Protein 4Q96 (pdb70)

Nearest PDB structures (foldseek):
  4q96-assembly2_A  TM=9.854E-01  e=9.827E-16  Homo sapiens
  4q94-assembly3_A  TM=9.226E-01  e=9.827E-16  Homo sapiens
  4q94-assembly3_B  TM=9.433E-01  e=5.842E-15  Homo sapiens
  4fu3-assembly1_A  TM=8.676E-01  e=1.150E-15  Homo sapiens
  4fu3-assembly1_B  TM=8.159E-01  e=6.156E-15  Homo sapiens

Solvent-accessible surface area: 25701 Å² total; per-residue (Å²): 130,36,48,77,82,32,1,68,81,67,2,76,117,9,54,56,23,13,77,23,0,72,69,11,0,123,53,3,16,142,22,94,120,67,5,27,58,1,4,50,0,3,31,104,27,0,134,142,12,102,62,133,59,5,45,12,2,0,21,0,0,0,1,0,0,3,46,2,50,201,80,16,72,76,2,15,129,60,2,74,88,28,0,47,87,0,0,30,16,9,2,136,67,26,73,66,19,7,36,102,3,0,74,73,0,0,68,42,0,86,122,150,85,5,16,50,47,143,21,0,95,75,0,74,103,11,17,145,62,79,45,86,87,37,0,70,62,70,2,73,118,11,58,55,28,27,110,22,2,52,71,8,0,124,58,1,13,137,31,64,191,70,4,27,62,0,3,68,4,1,36,98,18,0,89,122,13,90,25,81,52,8,5,6,2,1,26,0,0,23,15,0,0,48,73,2,92,134,106,17,64,53,1,16,155,63,1,82,89,22,0,56,55,0,0,23,10,0,1,126,41,0,80,114,3,22,43,25,40,5,75,95,1,1,58,22,0,81,144,46,76,2,12,50,55,147,19,0,89,82,0,61,88,7,20,141,99,115,64,27,4,60,62,80,10,3,40,10,5,21,50,16,8,122,65,120,71,52,78,84,30,1,75,105,64,2,73,113,8,53,56,23,13,73,23,0,73,65,10,1,126,62,3,16,132,28,92,110,62,4,28,58,1,5,50,0,2,29,112,28,0,135,154,13,60,72,131,65,6,48,13,3,0,31,0,0,0,3,0,0,2,54,2,54,206,87,17,70,73,2,16,143,64,2,69,89,26,0,50,88,0,0,43,18,8,1,118,55,26,71,111,20,6,39,62,3,0,70,61,0,3,81,47,0,85,139,157,87,8,16,38,34,156,25,2,84,92,0,73,110,14,20,99,55,125,41,46,88,88,19,0,74,100,65,1,74,108,12,61,53,29,27,109,22,1,51,71,11,1,123,44,2,12,138,21,88,178,56,4,28,61,1,4,69,3,3,34,101,22,0,98,121,12,85,23,86,57,7,6,6,2,0,24,0,0,24,15,0,0,42,58,1,80,190,86,21,107,51,2,24,60,65,2,83,84,22,0,41,54,0,0,25,9,0,2,120,36,0,80,102,4,23,47,39,39,5,70,96,0,0,51,21,0,101,116,44,82,2,13,52,59,83,20,3,88,90,0,59,101,26,20,172,114,66,26,2,60,65,77,10,3,45,14,2,22,49,20,7,121,70,124

InterPro domains:
  IPR006569 CID domain [PF04818] (8-125)
  IPR006569 CID domain [PS51391] (1-133)
  IPR006569 CID domain [SM00582] (8-130)
  IPR008942 ENTH/VHS [G3DSA:1.25.40.90] (1-135)
  IPR008942 ENTH/VHS [SSF48464] (3-128)
  IPR032337 RPRD1A/B, C-terminal domain [PF16566] (178-324)
  IPR047882 RPRD1B, CID domain [cd17012] (3-131)

B-factor: mean 24.98, std 8.09, range [8.79, 69.87]

Foldseek 3Di:
DDDLVVLLVLLVVADQDPCSLLVSLVVCLVVVVPLQSNLVSLLVVLLVDDLVCNVVSVVSLVNNCVVNVVVHCSNVVNCVVCVVVSVVSNVVVCVVCVCVVVVVVLVVCPVVVVDDPVVSVVSVVVDDD/DDLVVLLVLLLVQDLDPVSLLVSLVVCLVVVVCLQVSLVSLLVCLLVDDLVSNVSSVVSLVNNCVVNVVPDCVNVVNNVVCVVVSVVSNVVSVVCPPCVVVVVVLVVCDVVVVDDPVVSVVSVVVVVD/DDDDDPDDDDDDPPPDPDD/DDLVVLLVLLVVADQDPVSLLVSLVVCLVVVVCLQSNLVSLQVVLLVDDLVCNVVSVVSLVNNCVVSVVVHCSNVVNNVVCVVVSCVSNVVSCVVCVCVVVVVVLVVCDVVVVDHPVVSVVSVDVVDD/DDDLVVLLVLLVVQDLDVVSLLVSLVVCLVVVVCLQSNLVSLLVVLLVDDLVCNVSSVVSLVNNCVVNVVVDCSNVVNNVVCVVVSVVSNVVSCVVPPCVVVVVVLVVCVVVVVDDPVVSVVSVVVVD/DDDDDPDDDDDDPPPDPDD

Structure (mmCIF, N/CA/C/O backbone):
data_4Q96
#
_entry.id   4Q96
#
_cell.length_a   55.653
_cell.length_b   134.707
_cell.length_c   55.706
_cell.angle_alpha   90.000
_cell.angle_beta   106.640
_cell.angle_gamma   90.000
#
_symmetry.space_group_name_H-M   'P 1 21 1'
#
loop_
_entity.id
_entity.type
_entity.pdbx_description
1 polymer 'Regulation of nuclear pre-mRNA domain-containing protein 1B'
2 polymer RPB1-CTD
3 non-polymer 'UNKNOWN ATOM OR ION'
4 non-polymer 'SULFATE ION'
5 water water
#
loop_
_atom_site.group_PDB
_atom_site.id
_atom_site.type_symbol
_atom_site.label_atom_id
_atom_site.label_alt_id
_atom_site.label_comp_id
_atom_site.label_asym_id
_atom_site.label_entity_id
_atom_site.label_seq_id
_atom_site.pdbx_PDB_ins_code
_atom_site.Cartn_x
_atom_site.Cartn_y
_atom_site.Cartn_z
_atom_site.occupancy
_atom_site.B_iso_or_equiv
_atom_site.auth_seq_id
_atom_site.auth_comp_id
_atom_site.auth_asym_id
_atom_site.auth_atom_id
_atom_site.pdbx_PDB_model_num
ATOM 1 N N . SER A 1 3 ? -1.711 20.439 23.970 1.00 45.28 3 SER A N 1
ATOM 2 C CA . SER A 1 3 ? -1.939 20.980 25.306 1.00 50.56 3 SER A CA 1
ATOM 3 C C . SER A 1 3 ? -0.828 20.577 26.277 1.00 44.33 3 SER A C 1
ATOM 4 O O . SER A 1 3 ? -0.383 19.424 26.273 1.00 41.41 3 SER A O 1
ATOM 6 N N . PHE A 1 4 ? -0.380 21.517 27.110 1.00 36.90 4 PHE A N 1
ATOM 7 C CA . PHE A 1 4 ? 0.638 21.186 28.101 1.00 39.89 4 PHE A CA 1
ATOM 8 C C . PHE A 1 4 ? 0.048 20.523 29.328 1.00 39.98 4 PHE A C 1
ATOM 9 O O . PHE A 1 4 ? -1.026 20.901 29.787 1.00 40.56 4 PHE A O 1
ATOM 17 N N . SER A 1 5 ? 0.774 19.541 29.853 1.00 36.07 5 SER A N 1
ATOM 18 C CA . SER A 1 5 ? 0.466 18.917 31.135 1.00 36.69 5 SER A CA 1
ATOM 19 C C . SER A 1 5 ? 1.742 18.266 31.685 1.00 37.34 5 SER A C 1
ATOM 20 O O . SER A 1 5 ? 2.575 17.797 30.909 1.00 34.14 5 SER A O 1
ATOM 23 N N . GLU A 1 6 ? 1.914 18.246 33.006 1.00 30.61 6 GLU A N 1
ATOM 24 C CA . GLU A 1 6 ? 3.118 17.640 33.585 1.00 35.82 6 GLU A CA 1
ATOM 25 C C . GLU A 1 6 ? 3.147 16.135 33.330 1.00 35.21 6 GLU A C 1
ATOM 26 O O . GLU A 1 6 ? 4.217 15.526 33.274 1.00 28.43 6 GLU A O 1
ATOM 32 N N . SER A 1 7 ? 1.974 15.539 33.141 1.00 28.15 7 SER A N 1
ATOM 33 C CA . SER A 1 7 ? 1.899 14.115 32.820 1.00 32.77 7 SER A CA 1
ATOM 34 C C . SER A 1 7 ? 2.397 13.817 31.403 1.00 25.48 7 SER A C 1
ATOM 35 O O . SER A 1 7 ? 3.039 12.793 31.170 1.00 28.51 7 SER A O 1
ATOM 38 N N . ALA A 1 8 ? 2.089 14.707 30.461 1.00 30.90 8 ALA A N 1
ATOM 39 C CA . ALA A 1 8 ? 2.549 14.565 29.079 1.00 33.86 8 ALA A CA 1
ATOM 40 C C . ALA A 1 8 ? 4.059 14.774 28.982 1.00 31.88 8 ALA A C 1
ATOM 41 O O . ALA A 1 8 ? 4.741 14.093 28.217 1.00 28.15 8 ALA A O 1
ATOM 43 N N . LEU A 1 9 ? 4.572 15.723 29.761 1.00 30.40 9 LEU A N 1
ATOM 44 C CA . LEU A 1 9 ? 6.005 15.983 29.805 1.00 29.84 9 LEU A CA 1
ATOM 45 C C . LEU A 1 9 ? 6.748 14.776 30.372 1.00 30.78 9 LEU A C 1
ATOM 46 O O . LEU A 1 9 ? 7.748 14.333 29.805 1.00 31.42 9 LEU A O 1
ATOM 51 N N . GLU A 1 10 ? 6.253 14.247 31.489 1.00 27.15 10 GLU A N 1
ATOM 52 C CA . GLU A 1 10 ? 6.834 13.057 32.102 1.00 25.44 10 GLU A CA 1
ATOM 53 C C . GLU A 1 10 ? 6.934 11.898 31.117 1.00 28.24 10 GLU A C 1
ATOM 54 O O . GLU A 1 10 ? 7.942 11.196 31.075 1.00 23.62 10 GLU A O 1
ATOM 60 N N . LYS A 1 11 ? 5.885 11.702 30.325 1.00 27.76 11 LYS A N 1
ATOM 61 C CA . LYS A 1 11 ? 5.906 10.645 29.325 1.00 28.08 11 LYS A CA 1
ATOM 62 C C . LYS A 1 11 ? 6.939 10.971 28.243 1.00 25.83 11 LYS A C 1
ATOM 63 O O . LYS A 1 11 ? 7.705 10.106 27.839 1.00 26.85 11 LYS A O 1
ATOM 67 N N . LYS A 1 12 ? 6.974 12.230 27.811 1.00 22.84 12 LYS A N 1
ATOM 68 C CA . LYS A 1 12 ? 7.904 12.669 26.771 1.00 27.32 12 LYS A CA 1
ATOM 69 C C . LYS A 1 12 ? 9.347 12.535 27.235 1.00 28.75 12 LYS A C 1
ATOM 70 O O . LYS A 1 12 ? 10.244 12.266 26.436 1.00 26.95 12 LYS A O 1
ATOM 76 N N . LEU A 1 13 ? 9.570 12.712 28.532 1.00 22.59 13 LEU A N 1
ATOM 77 C CA . LEU A 1 13 ? 10.914 12.579 29.074 1.00 25.51 13 LEU A CA 1
ATOM 78 C C . LEU A 1 13 ? 11.338 11.117 29.177 1.00 27.92 13 LEU A C 1
ATOM 79 O O . LEU A 1 13 ? 12.525 10.816 29.152 1.00 23.71 13 LEU A O 1
ATOM 84 N N . SER A 1 14 ? 10.368 10.215 29.319 1.00 28.75 14 SER A N 1
ATOM 85 C CA . SER A 1 14 ? 10.670 8.790 29.363 1.00 26.61 14 SER A CA 1
ATOM 86 C C . SER A 1 14 ? 11.019 8.314 27.967 1.00 26.67 14 SER A C 1
ATOM 87 O O . S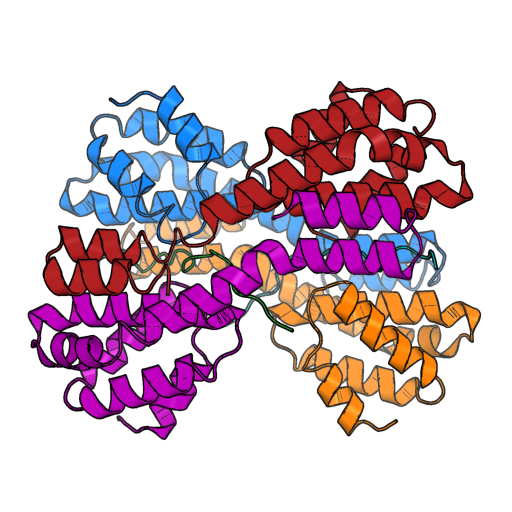ER A 1 14 ? 11.823 7.404 27.798 1.00 31.54 14 SER A O 1
ATOM 90 N N . GLU A 1 15 ? 10.403 8.937 26.968 1.00 24.49 15 GLU A N 1
ATOM 91 C CA . GLU A 1 15 ? 10.609 8.554 25.575 1.00 27.69 15 GLU A CA 1
ATOM 92 C C . GLU A 1 15 ? 11.857 9.199 24.969 1.00 27.02 15 GLU A C 1
ATOM 93 O O . GLU A 1 15 ? 12.390 8.697 23.988 1.00 27.32 15 GLU A O 1
ATOM 99 N N . LEU A 1 16 ? 12.312 10.297 25.571 1.00 23.59 16 LEU A N 1
ATOM 100 C CA . LEU A 1 16 ? 13.511 11.017 25.126 1.00 26.99 16 LEU A CA 1
ATOM 101 C C . LEU A 1 16 ? 14.722 10.109 24.876 1.00 25.25 16 LEU A C 1
ATOM 102 O O . LEU A 1 16 ? 15.110 9.333 25.747 1.00 21.83 16 LEU A O 1
ATOM 107 N N . SER A 1 17 ? 15.310 10.203 23.681 1.00 22.44 17 SER A N 1
ATOM 108 C CA . SER A 1 17 ? 16.563 9.505 23.376 1.00 18.35 17 SER A CA 1
ATOM 109 C C . SER A 1 17 ? 17.688 10.518 23.127 1.00 26.98 17 SER A C 1
ATOM 110 O O . SER A 1 17 ? 17.444 11.718 23.159 1.00 24.95 17 SER A O 1
ATOM 113 N N . ASN A 1 18 ? 18.910 10.054 22.858 1.00 22.91 18 ASN A N 1
ATOM 114 C CA . ASN A 1 18 ? 19.994 11.013 22.641 1.00 23.68 18 ASN A CA 1
ATOM 115 C C . ASN A 1 18 ? 20.234 11.367 21.176 1.00 19.05 18 ASN A C 1
ATOM 116 O O . ASN A 1 18 ? 21.269 11.924 20.839 1.00 17.48 18 ASN A O 1
ATOM 121 N N . SER A 1 19 ? 19.267 11.096 20.309 1.00 19.21 19 SER A N 1
ATOM 122 C CA . SER A 1 19 ? 19.429 11.492 18.914 1.00 20.33 19 SER A CA 1
ATOM 123 C C . SER A 1 19 ? 19.225 13.002 18.811 1.00 22.69 19 SER A C 1
ATOM 124 O O . SER A 1 19 ? 18.612 13.614 19.688 1.00 20.81 19 SER A O 1
ATOM 127 N N . GLN A 1 20 ? 19.763 13.613 17.759 1.00 22.64 20 GLN A N 1
ATOM 128 C CA . GLN A 1 20 ? 19.553 15.039 17.554 1.00 18.44 20 GLN A CA 1
ATOM 129 C C . GLN A 1 20 ? 18.073 15.317 17.384 1.00 18.84 20 GLN A C 1
ATOM 130 O O . GLN A 1 20 ? 17.567 16.326 17.874 1.00 18.61 20 GLN A O 1
ATOM 136 N N . HIS A 1 21 ? 17.374 14.404 16.716 1.00 16.86 21 HIS A N 1
ATOM 137 C CA . HIS A 1 21 ? 15.931 14.543 16.498 1.00 21.33 21 HIS A CA 1
ATOM 138 C C . HIS A 1 21 ? 15.118 14.563 17.786 1.00 19.41 21 HIS A C 1
ATOM 139 O O . HIS A 1 21 ? 14.239 15.416 17.968 1.00 20.33 21 HIS A O 1
ATOM 146 N N . SER A 1 22 ? 15.381 13.597 18.654 1.00 15.37 22 SER A N 1
ATOM 147 C CA . SER A 1 22 ? 14.610 13.468 19.889 1.00 21.07 22 SER A CA 1
ATOM 148 C C . SER A 1 22 ? 14.779 14.706 20.764 1.00 21.36 22 SER A C 1
ATOM 149 O O . SER A 1 22 ? 13.793 15.299 21.214 1.00 20.76 22 SER A O 1
ATOM 152 N N . VAL A 1 23 ? 16.022 15.115 20.991 1.00 14.60 23 VAL A N 1
ATOM 153 C CA . VAL A 1 23 ? 16.262 16.233 21.885 1.00 16.94 23 VAL A CA 1
ATOM 154 C C . VAL A 1 23 ? 15.688 17.538 21.338 1.00 23.40 23 VAL A C 1
ATOM 155 O O . VAL A 1 23 ? 15.016 18.278 22.060 1.00 16.67 23 VAL A O 1
ATOM 159 N N . GLN A 1 24 ? 15.929 17.831 20.058 1.00 16.59 24 GLN A N 1
ATOM 160 C CA A GLN A 1 24 ? 15.535 19.095 19.428 0.50 19.18 24 GLN A CA 1
ATOM 161 C CA B GLN A 1 24 ? 15.520 19.154 19.623 0.50 19.06 24 GLN A CA 1
ATOM 162 C C . GLN A 1 24 ? 14.019 19.182 19.341 1.00 18.46 24 GLN A C 1
ATOM 163 O O . GLN A 1 24 ? 13.422 20.246 19.420 1.00 21.29 24 GLN A O 1
ATOM 174 N N . THR A 1 25 ? 13.404 18.027 19.123 1.00 18.47 25 THR A N 1
ATOM 175 C CA . THR A 1 25 ? 11.945 17.964 19.009 1.00 18.52 25 THR A CA 1
ATOM 176 C C . THR A 1 25 ? 11.279 18.306 20.343 1.00 21.31 25 THR A C 1
ATOM 177 O O . THR A 1 25 ? 10.406 19.170 20.412 1.00 20.80 25 THR A O 1
ATOM 181 N N . LEU A 1 26 ? 11.694 17.607 21.394 1.00 21.46 26 LEU A N 1
ATOM 182 C CA . LEU A 1 26 ? 11.170 17.863 22.725 1.00 15.89 26 LEU A CA 1
ATOM 183 C C . LEU A 1 26 ? 11.483 19.289 23.172 1.00 23.18 26 LEU A C 1
ATOM 184 O O . LEU A 1 26 ? 10.669 19.940 23.835 1.00 23.29 26 LEU A O 1
ATOM 189 N N . SER A 1 27 ? 12.661 19.784 22.803 1.00 24.75 27 SER A N 1
ATOM 190 C CA . SER A 1 27 ? 13.041 21.140 23.178 1.00 21.13 27 SER A CA 1
ATOM 191 C C . SER A 1 27 ? 12.097 22.172 22.564 1.00 23.23 27 SER A C 1
ATOM 192 O O . SER A 1 27 ? 11.661 23.092 23.252 1.00 20.28 27 SER A O 1
ATOM 195 N N . LEU A 1 28 ? 11.759 22.007 21.284 1.00 21.53 28 LEU A N 1
ATOM 196 C CA . LEU A 1 28 ? 10.809 22.915 20.618 1.00 23.27 28 LEU A CA 1
ATOM 197 C C . LEU A 1 28 ? 9.428 22.903 21.300 1.00 23.83 28 LEU A C 1
ATOM 198 O O . LEU A 1 28 ? 8.794 23.942 21.438 1.00 22.60 28 LEU A O 1
ATOM 203 N N . TRP A 1 29 ? 8.976 21.728 21.720 1.00 22.05 29 TRP A N 1
ATOM 204 C CA . TRP A 1 29 ? 7.711 21.593 22.427 1.00 30.25 29 TRP A CA 1
ATOM 205 C C . TRP A 1 29 ? 7.734 22.404 23.726 1.00 27.17 29 TRP A C 1
ATOM 206 O O . TRP A 1 29 ? 6.775 23.110 24.049 1.00 24.59 29 TRP A O 1
ATOM 217 N N . LEU A 1 30 ? 8.846 22.320 24.451 1.00 23.16 30 LEU A N 1
ATOM 218 C CA . LEU A 1 30 ? 8.984 23.013 25.731 1.00 24.19 30 LEU A CA 1
ATOM 219 C C . LEU A 1 30 ? 9.036 24.530 25.550 1.00 26.24 30 LEU A C 1
ATOM 220 O O . LEU A 1 30 ? 8.535 25.289 26.391 1.00 26.01 30 LEU A O 1
ATOM 225 N N . ILE A 1 31 ? 9.634 24.965 24.448 1.00 22.64 31 ILE A N 1
ATOM 226 C CA . ILE A 1 31 ? 9.709 26.379 24.136 1.00 22.11 31 ILE A CA 1
ATOM 227 C C . ILE A 1 31 ? 8.347 26.882 23.692 1.00 20.83 31 ILE A C 1
ATOM 228 O O . ILE A 1 31 ? 7.993 28.032 23.929 1.00 27.40 31 ILE A O 1
ATOM 233 N N . HIS A 1 32 ? 7.567 26.010 23.070 1.00 23.31 32 HIS A N 1
ATOM 234 C CA . HIS A 1 32 ? 6.176 26.367 22.782 1.00 24.17 32 HIS A CA 1
ATOM 235 C C . HIS A 1 32 ? 5.432 26.568 24.099 1.00 24.52 32 HIS A C 1
ATOM 236 O O . HIS A 1 32 ? 4.647 27.497 24.235 1.00 27.78 32 HIS A O 1
ATOM 243 N N . HIS A 1 33 ? 5.709 25.705 25.069 1.00 25.22 33 HIS A N 1
ATOM 244 C CA . HIS A 1 33 ? 5.087 25.795 26.388 1.00 26.17 33 HIS A CA 1
ATOM 245 C C . HIS A 1 33 ? 5.909 26.573 27.416 1.00 27.05 33 HIS A C 1
ATOM 246 O O . HIS A 1 33 ? 5.858 26.277 28.623 1.00 26.86 33 HIS A O 1
ATOM 253 N N . ARG A 1 34 ? 6.649 27.578 26.949 1.00 21.08 34 ARG A N 1
ATOM 254 C CA . ARG A 1 34 ? 7.549 28.319 27.826 1.00 23.96 34 ARG A CA 1
ATOM 255 C C . ARG A 1 34 ? 6.793 29.084 28.930 1.00 27.63 34 ARG A C 1
ATOM 256 O O . ARG A 1 34 ? 7.392 29.478 29.922 1.00 21.32 34 ARG A O 1
ATOM 264 N N . LYS A 1 35 ? 5.489 29.287 28.744 1.00 21.92 35 LYS A N 1
ATOM 265 C CA . LYS A 1 35 ? 4.633 29.856 29.788 1.00 27.91 35 LYS A CA 1
ATOM 266 C C . LYS A 1 35 ? 4.662 29.007 31.057 1.00 26.81 35 LYS A C 1
ATOM 267 O O . LYS A 1 35 ? 4.472 29.513 32.168 1.00 23.98 35 LYS A O 1
ATOM 270 N N . HIS A 1 36 ? 4.906 27.712 30.887 1.00 26.57 36 HIS A N 1
ATOM 271 C CA . HIS A 1 36 ? 4.980 26.777 32.009 1.00 26.55 36 HIS A CA 1
ATOM 272 C C . HIS A 1 36 ? 6.420 26.424 32.404 1.00 26.07 36 HIS A C 1
ATOM 273 O O . HIS A 1 36 ? 6.670 25.325 32.902 1.00 21.56 36 HIS A O 1
ATOM 280 N N . ALA A 1 37 ? 7.354 27.351 32.184 1.00 23.65 37 ALA A N 1
ATOM 281 C CA . ALA A 1 37 ? 8.784 27.100 32.412 1.00 22.42 37 ALA A CA 1
ATOM 282 C C . ALA A 1 37 ? 9.107 26.611 33.832 1.00 25.09 37 ALA A C 1
ATOM 283 O O . ALA A 1 37 ? 9.886 25.683 34.019 1.00 22.12 37 ALA A O 1
ATOM 285 N N . GLY A 1 38 ? 8.525 27.256 34.833 1.00 23.12 38 GLY A N 1
ATOM 286 C CA . GLY A 1 38 ? 8.708 26.827 36.210 1.00 26.70 38 GLY A CA 1
ATOM 287 C C . GLY A 1 38 ? 8.420 25.352 36.458 1.00 20.71 38 GLY A C 1
ATOM 288 O O . GLY A 1 38 ? 9.324 24.601 36.849 1.00 25.24 38 GLY A O 1
ATOM 289 N N . PRO A 1 39 ? 7.164 24.927 36.245 1.00 23.10 39 PRO A N 1
ATOM 290 C CA . PRO A 1 39 ? 6.797 23.515 36.379 1.00 24.68 39 PRO A CA 1
ATOM 291 C C . PRO A 1 39 ? 7.659 22.612 35.505 1.00 20.43 39 PRO A C 1
ATOM 292 O O . PRO A 1 39 ? 8.013 21.508 35.912 1.00 21.61 39 PRO A O 1
ATOM 296 N N . ILE A 1 40 ? 7.987 23.082 34.306 1.00 23.72 40 ILE A N 1
ATOM 297 C CA . ILE A 1 40 ? 8.787 22.287 33.388 1.00 15.81 40 ILE A CA 1
ATOM 298 C C . ILE A 1 40 ? 10.120 21.937 34.027 1.00 14.81 40 ILE A C 1
ATOM 299 O O . ILE A 1 40 ? 10.503 20.762 34.080 1.00 18.81 40 ILE A O 1
ATOM 304 N N . VAL A 1 41 ? 10.803 22.947 34.555 1.00 15.17 41 VAL A N 1
ATOM 305 C CA . VAL A 1 41 ? 12.111 22.733 35.137 1.00 15.88 41 VAL A CA 1
ATOM 306 C C . VAL A 1 41 ? 11.982 21.850 36.383 1.00 16.39 41 VAL A C 1
ATOM 307 O O . VAL A 1 41 ? 12.842 21.008 36.655 1.00 15.59 41 VAL A O 1
ATOM 311 N N . SER A 1 42 ? 10.888 22.003 37.112 1.00 20.69 42 SER A N 1
ATOM 312 C CA A SER A 1 42 ? 10.681 21.167 38.292 0.60 18.94 42 SER A CA 1
ATOM 313 C CA B SER A 1 42 ? 10.658 21.176 38.288 0.40 18.97 42 SER A CA 1
ATOM 314 C C . SER A 1 42 ? 10.529 19.711 37.882 1.00 17.41 42 SER A C 1
ATOM 315 O O . SER A 1 42 ? 11.198 18.841 38.431 1.00 23.76 42 SER A O 1
ATOM 320 N N . VAL A 1 43 ? 9.661 19.446 36.911 1.00 19.42 43 VAL A N 1
ATOM 321 C CA . VAL A 1 43 ? 9.461 18.074 36.442 1.00 23.37 43 VAL A CA 1
ATOM 322 C C . VAL A 1 43 ? 10.771 17.506 35.902 1.00 19.56 43 VAL A C 1
ATOM 323 O O . VAL A 1 43 ? 11.143 16.374 36.202 1.00 16.86 43 VAL A O 1
ATOM 327 N N . TRP A 1 44 ? 11.484 18.321 35.131 1.00 20.25 44 TRP A N 1
ATOM 328 C CA . TRP A 1 44 ? 12.750 17.912 34.517 1.00 21.51 44 TRP A CA 1
ATOM 329 C C . TRP A 1 44 ? 13.797 17.452 35.545 1.00 16.58 44 TRP A C 1
ATOM 330 O O . TRP A 1 44 ? 14.464 16.435 35.341 1.00 20.49 44 TRP A O 1
ATOM 341 N N . HIS A 1 45 ? 13.918 18.179 36.655 1.00 16.39 45 HIS A N 1
ATOM 342 C CA . HIS A 1 45 ? 14.893 17.866 37.700 1.00 16.43 45 HIS A CA 1
ATOM 343 C C . HIS A 1 45 ? 14.541 16.542 38.401 1.00 18.57 45 HIS A C 1
ATOM 344 O O . HIS A 1 45 ? 15.405 15.717 38.691 1.00 17.37 45 HIS A O 1
ATOM 351 N N . ARG A 1 46 ? 13.254 16.369 38.653 1.00 14.54 46 ARG A N 1
ATOM 352 C CA . ARG A 1 46 ? 12.688 15.147 39.240 1.00 19.14 46 ARG A CA 1
ATOM 353 C C . ARG A 1 46 ? 12.995 13.912 38.377 1.00 23.15 46 ARG A C 1
ATOM 354 O O . ARG A 1 46 ? 13.500 12.900 38.863 1.00 24.81 46 ARG A O 1
ATOM 362 N N . GLU A 1 47 ? 12.718 14.016 37.082 1.00 17.82 47 GLU A N 1
ATOM 363 C CA . GLU A 1 47 ? 12.909 12.885 36.192 1.00 19.03 47 GLU A CA 1
ATOM 364 C C . GLU A 1 47 ? 14.387 12.645 35.909 1.00 19.49 47 GLU A C 1
ATOM 365 O O . GLU A 1 47 ? 14.794 11.502 35.712 1.00 20.52 47 GLU A O 1
ATOM 371 N N . LEU A 1 48 ? 15.194 13.709 35.912 1.00 18.23 48 LEU A N 1
ATOM 372 C CA . LEU A 1 48 ? 16.655 13.565 35.758 1.00 17.92 48 LEU A CA 1
ATOM 373 C C . LEU A 1 48 ? 17.232 12.663 36.848 1.00 22.13 48 LEU A C 1
ATOM 374 O O . LEU A 1 48 ? 17.959 11.704 36.570 1.00 18.44 48 LEU A O 1
ATOM 379 N N . ARG A 1 49 ? 16.885 12.955 38.098 1.00 22.19 49 ARG A N 1
ATOM 380 C CA . ARG A 1 49 ? 17.346 12.142 39.204 1.00 17.80 49 ARG A CA 1
ATOM 381 C C . ARG A 1 49 ? 16.853 10.688 39.135 1.00 18.71 49 ARG A C 1
ATOM 382 O O . ARG A 1 49 ? 17.573 9.771 39.539 1.00 20.94 49 ARG A O 1
ATOM 390 N N . LYS A 1 50 ? 15.639 10.480 38.624 1.00 17.92 50 LYS A N 1
ATOM 391 C CA . LYS A 1 50 ? 15.068 9.138 38.492 1.00 21.84 50 LYS A CA 1
ATOM 392 C C . LYS A 1 50 ? 15.532 8.359 37.251 1.00 27.03 50 LYS A C 1
ATOM 393 O O . LYS A 1 50 ? 15.300 7.155 37.141 1.00 21.30 50 LYS A O 1
ATOM 399 N N . ALA A 1 51 ? 16.178 9.035 36.309 1.00 24.99 51 ALA A N 1
ATOM 400 C CA . ALA A 1 51 ? 16.618 8.361 35.098 1.00 22.32 51 ALA A CA 1
ATOM 401 C C . ALA A 1 51 ? 17.828 7.484 35.341 1.00 23.28 51 ALA A C 1
ATOM 402 O O . ALA A 1 51 ? 18.678 7.794 36.179 1.00 26.42 51 ALA A O 1
ATOM 404 N N . LYS A 1 52 ? 17.921 6.394 34.581 1.00 31.19 52 LYS A N 1
ATOM 405 C CA . LYS A 1 52 ? 19.126 5.574 34.570 1.00 27.31 52 LYS A CA 1
ATOM 406 C C . LYS A 1 52 ? 20.338 6.446 34.244 1.00 32.11 52 LYS A C 1
ATOM 407 O O . LYS A 1 52 ? 20.224 7.434 33.511 1.00 29.64 52 LYS A O 1
ATOM 411 N N . SER A 1 53 ? 21.491 6.069 34.790 1.00 28.59 53 SER A N 1
ATOM 412 C CA . SER A 1 53 ? 22.674 6.916 34.780 1.00 31.69 53 SER A CA 1
ATOM 413 C C . SER A 1 53 ? 23.168 7.236 33.381 1.00 30.74 53 SER A C 1
ATOM 414 O O . SER A 1 53 ? 23.708 8.309 33.154 1.00 33.37 53 SER A O 1
ATOM 416 N N . ASN A 1 54 ? 22.986 6.313 32.442 1.00 29.92 54 ASN A N 1
ATOM 417 C CA . ASN A 1 54 ? 23.449 6.552 31.074 1.00 32.27 54 ASN A CA 1
ATOM 418 C C . ASN A 1 54 ? 22.478 7.435 30.284 1.00 29.81 54 ASN A C 1
ATOM 419 O O . ASN A 1 54 ? 22.718 7.739 29.120 1.00 25.95 54 ASN A O 1
ATOM 424 N N . ARG A 1 55 ? 21.385 7.851 30.918 1.00 22.70 55 ARG A N 1
ATOM 425 C CA . ARG A 1 55 ? 20.456 8.781 30.274 1.00 22.19 55 ARG A CA 1
ATOM 426 C C . ARG A 1 55 ? 20.602 10.219 30.794 1.00 23.31 55 ARG A C 1
ATOM 427 O O . ARG A 1 55 ? 20.056 11.157 30.217 1.00 23.19 55 ARG A O 1
ATOM 435 N N . LYS A 1 56 ? 21.347 10.392 31.877 1.00 22.21 56 LYS A N 1
ATOM 436 C CA . LYS A 1 56 ? 21.377 11.673 32.570 1.00 19.46 56 LYS A CA 1
ATOM 437 C C . LYS A 1 56 ? 22.019 12.780 31.725 1.00 22.34 56 LYS A C 1
ATOM 438 O O . LYS A 1 56 ? 21.560 13.924 31.756 1.00 17.61 56 LYS A O 1
ATOM 444 N N . LEU A 1 57 ? 23.073 12.439 30.981 1.00 21.25 57 LEU A N 1
ATOM 445 C CA . LEU A 1 57 ? 23.705 13.398 30.078 1.00 16.46 57 LEU A CA 1
ATOM 446 C C . LEU A 1 57 ? 22.678 13.946 29.083 1.00 20.03 57 LEU A C 1
ATOM 447 O O . LEU A 1 57 ? 22.674 15.141 28.778 1.00 19.47 57 LEU A O 1
ATOM 452 N N . THR A 1 58 ? 21.810 13.067 28.586 1.00 15.64 58 THR A N 1
ATOM 453 C CA . THR A 1 58 ? 20.777 13.453 27.627 1.00 22.10 58 THR A CA 1
ATOM 454 C C . THR A 1 58 ? 19.772 14.456 28.225 1.00 16.20 58 THR A C 1
ATOM 455 O O . THR A 1 58 ? 19.348 15.387 27.550 1.00 11.98 58 THR A O 1
ATOM 459 N N . PHE A 1 59 ? 19.402 14.294 29.498 1.00 17.45 59 PHE A N 1
ATOM 460 C CA . PHE A 1 59 ? 18.641 15.348 30.175 1.00 16.66 59 PHE A CA 1
ATOM 461 C C . PHE A 1 59 ? 19.370 16.702 30.210 1.00 12.33 59 PHE A C 1
ATOM 462 O O . PHE A 1 59 ? 18.751 17.760 30.043 1.00 14.97 59 PHE A O 1
ATOM 470 N N . LEU A 1 60 ? 20.676 16.676 30.457 1.00 15.35 60 LEU A N 1
ATOM 471 C CA . LEU A 1 60 ? 21.449 17.900 30.472 1.00 12.08 60 LEU A CA 1
ATOM 472 C C . LEU A 1 60 ? 21.528 18.508 29.070 1.00 15.20 60 LEU A C 1
ATOM 473 O O . LEU A 1 60 ? 21.587 19.734 28.936 1.00 16.48 60 LEU A O 1
ATOM 478 N N . TYR A 1 61 ? 21.513 17.665 28.034 1.00 12.66 61 TYR A N 1
ATOM 479 C CA . TYR A 1 61 ? 21.533 18.164 26.650 1.00 15.64 61 TYR A CA 1
ATOM 480 C C . TYR A 1 61 ? 20.191 18.813 26.278 1.00 15.12 61 TYR A C 1
ATOM 481 O O . TYR A 1 61 ? 20.141 19.801 25.549 1.00 13.80 61 TYR A O 1
ATOM 490 N N . LEU A 1 62 ? 19.107 18.248 26.789 1.00 14.07 62 LEU A N 1
ATOM 491 C CA . LEU A 1 62 ? 17.785 18.837 26.620 1.00 16.44 62 LEU A CA 1
ATOM 492 C C . LEU A 1 62 ? 17.752 20.219 27.238 1.00 16.51 62 LEU A C 1
ATOM 493 O O . LEU A 1 62 ? 17.264 21.167 26.614 1.00 15.39 62 LEU A O 1
ATOM 498 N N . ALA A 1 63 ? 18.248 20.308 28.474 1.00 16.79 63 ALA A N 1
ATOM 499 C CA . ALA A 1 63 ? 18.423 21.583 29.167 1.00 14.24 63 ALA A CA 1
ATOM 500 C C . ALA A 1 63 ? 19.233 22.542 28.291 1.00 17.20 63 ALA A C 1
ATOM 501 O O . ALA A 1 63 ? 18.823 23.678 28.059 1.00 13.24 63 ALA A O 1
ATOM 503 N N . ASN A 1 64 ? 20.379 22.072 27.806 1.00 14.79 64 ASN A N 1
ATOM 504 C CA . ASN A 1 64 ? 21.174 22.865 26.881 1.00 12.99 64 ASN A CA 1
ATOM 505 C C . ASN A 1 64 ? 20.321 23.428 25.753 1.00 12.87 64 ASN A C 1
ATOM 506 O O . ASN A 1 64 ? 20.293 24.635 25.519 1.00 16.28 64 ASN A O 1
ATOM 511 N N . ASP A 1 65 ? 19.596 22.558 25.066 1.00 14.34 65 ASP A N 1
ATOM 512 C CA . ASP A 1 65 ? 18.894 22.985 23.876 1.00 17.39 65 ASP A CA 1
ATOM 513 C C . ASP A 1 65 ? 17.736 23.918 24.224 1.00 19.41 65 ASP A C 1
ATOM 514 O O . ASP A 1 65 ? 17.468 24.890 23.513 1.00 13.50 65 ASP A O 1
ATOM 519 N N . VAL A 1 66 ? 17.052 23.653 25.329 1.00 17.51 66 VAL A N 1
ATOM 520 C CA . VAL A 1 66 ? 15.992 24.576 25.717 1.00 18.53 66 VAL A CA 1
ATOM 521 C C . VAL A 1 66 ? 16.568 25.951 26.054 1.00 14.49 66 VAL A C 1
ATOM 522 O O . VAL A 1 66 ? 16.076 26.971 25.575 1.00 19.17 66 VAL A O 1
ATOM 526 N N . ILE A 1 67 ? 17.616 25.981 26.869 1.00 14.97 67 ILE A N 1
ATOM 527 C CA . ILE A 1 67 ? 18.165 27.248 27.343 1.00 13.02 67 ILE A CA 1
ATOM 528 C C . ILE A 1 67 ? 18.694 28.081 26.169 1.00 17.21 67 ILE A C 1
ATOM 529 O O . ILE A 1 67 ? 18.356 29.254 26.041 1.00 13.20 67 ILE A O 1
ATOM 534 N N . GLN A 1 68 ? 19.506 27.474 25.304 1.00 11.37 68 GLN A N 1
ATOM 535 C CA . GLN A 1 68 ? 20.053 28.211 24.157 1.00 19.21 68 GLN A CA 1
ATOM 536 C C . GLN A 1 68 ? 18.996 28.755 23.188 1.00 17.90 68 GLN A C 1
ATOM 537 O O . GLN A 1 68 ? 19.065 29.912 22.768 1.00 13.49 68 GLN A O 1
ATOM 543 N N . ASN A 1 69 ? 18.017 27.932 22.829 1.00 19.72 69 ASN A N 1
ATOM 544 C CA . ASN A 1 69 ? 16.992 28.370 21.895 1.00 15.16 69 ASN A CA 1
ATOM 545 C C . ASN A 1 69 ? 15.959 29.323 22.513 1.00 19.30 69 ASN A C 1
ATOM 546 O O . ASN A 1 69 ? 15.295 30.068 21.799 1.00 21.48 69 ASN A O 1
ATOM 551 N N . SER A 1 70 ? 15.800 29.292 23.832 1.00 16.92 70 SER A N 1
ATOM 552 C CA . SER A 1 70 ? 14.785 30.121 24.466 1.00 17.37 70 SER A CA 1
ATOM 553 C C . SER A 1 70 ? 15.194 31.591 24.567 1.00 22.70 70 SER A C 1
ATOM 554 O O . SER A 1 70 ? 14.336 32.461 24.756 1.00 24.25 70 SER A O 1
ATOM 557 N N . LYS A 1 71 ? 16.494 31.871 24.475 1.00 17.79 71 LYS A N 1
ATOM 558 C CA . LYS A 1 71 ? 16.989 33.232 24.698 1.00 25.76 71 LYS A CA 1
ATOM 559 C C . LYS A 1 71 ? 16.340 34.244 23.758 1.00 21.67 71 LYS A C 1
ATOM 560 O O . LYS A 1 71 ? 15.977 35.351 24.189 1.00 20.46 71 LYS A O 1
ATOM 566 N N . ARG A 1 72 ? 16.153 33.857 22.493 1.00 26.40 72 ARG A N 1
ATOM 567 C CA . ARG A 1 72 ? 15.518 34.744 21.510 1.00 24.18 72 ARG A CA 1
ATOM 568 C C . ARG A 1 72 ? 14.048 34.988 21.859 1.00 29.11 72 ARG A C 1
ATOM 569 O O . ARG A 1 72 ? 13.418 35.893 21.307 1.00 27.40 72 ARG A O 1
ATOM 577 N N . LYS A 1 73 ? 13.516 34.216 22.805 1.00 22.99 73 LYS A N 1
ATOM 578 C CA . LYS A 1 73 ? 12.171 34.461 23.323 1.00 26.15 73 LYS A CA 1
ATOM 579 C C . LYS A 1 73 ? 12.183 35.331 24.577 1.00 32.08 73 LYS A C 1
ATOM 580 O O . LYS A 1 73 ? 11.370 36.251 24.713 1.00 37.27 73 LYS A O 1
ATOM 586 N N . GLY A 1 74 ? 13.085 35.025 25.506 1.00 28.55 74 GLY A N 1
ATOM 587 C CA . GLY A 1 74 ? 13.118 35.706 26.796 1.00 29.56 74 GLY A CA 1
ATOM 588 C C . GLY A 1 74 ? 13.967 34.931 27.782 1.00 15.91 74 GLY A C 1
ATOM 589 O O . GLY A 1 74 ? 14.307 33.791 27.517 1.00 20.30 74 GLY A O 1
ATOM 590 N N . PRO A 1 75 ? 14.278 35.530 28.938 1.00 22.11 75 PRO A N 1
ATOM 591 C CA . PRO A 1 75 ? 15.234 34.970 29.897 1.00 22.62 75 PRO A CA 1
ATOM 592 C C . PRO A 1 75 ? 14.625 33.967 30.876 1.00 25.16 75 PRO A C 1
ATOM 593 O O . PRO A 1 75 ? 15.322 33.501 31.771 1.00 23.30 75 PRO A O 1
ATOM 597 N N . GLU A 1 76 ? 13.348 33.639 30.714 1.00 23.68 76 GLU A N 1
ATOM 598 C CA . GLU A 1 76 ? 12.665 32.830 31.713 1.00 26.03 76 GLU A CA 1
ATOM 599 C C . GLU A 1 76 ? 13.263 31.430 31.903 1.00 23.33 76 GLU A C 1
ATOM 600 O O . GLU A 1 76 ? 13.471 31.014 33.037 1.00 22.39 76 GLU A O 1
ATOM 606 N N . PHE A 1 77 ? 13.551 30.706 30.819 1.00 18.27 77 PHE A N 1
ATOM 607 C CA . PHE A 1 77 ? 14.109 29.357 30.968 1.00 17.51 77 PHE A CA 1
ATOM 608 C C . PHE A 1 77 ? 15.523 29.421 31.515 1.00 20.82 77 PHE A C 1
ATOM 609 O O . PHE A 1 77 ? 15.933 28.580 32.315 1.00 20.24 77 PHE A O 1
ATOM 617 N N . THR A 1 78 ? 16.277 30.417 31.068 1.00 17.98 78 THR A N 1
ATOM 618 C CA . THR A 1 78 ? 17.605 30.638 31.606 1.00 15.63 78 THR A CA 1
ATOM 619 C C . THR A 1 78 ? 17.526 30.788 33.117 1.00 17.73 78 THR A C 1
ATOM 620 O O . THR A 1 78 ? 18.275 30.146 33.854 1.00 16.52 78 THR A O 1
ATOM 624 N N . ARG A 1 79 ? 16.596 31.630 33.555 1.00 17.20 79 ARG A N 1
ATOM 625 C CA . ARG A 1 79 ? 16.406 31.900 34.974 1.00 22.94 79 ARG A CA 1
ATOM 626 C C . ARG A 1 79 ? 15.893 30.683 35.721 1.00 14.69 79 ARG A C 1
ATOM 627 O O . ARG A 1 79 ? 16.378 30.375 36.816 1.00 17.42 79 ARG A O 1
ATOM 635 N N . GLU A 1 80 ? 14.911 29.994 35.146 1.00 19.63 80 GLU A N 1
ATOM 636 C CA . GLU A 1 80 ? 14.340 28.827 35.821 1.00 19.76 80 GLU A CA 1
ATOM 637 C C . GLU A 1 80 ? 15.359 27.709 35.970 1.00 22.84 80 GLU A C 1
ATOM 638 O O . GLU A 1 80 ? 15.422 27.055 37.019 1.00 22.74 80 GLU A O 1
ATOM 644 N N . PHE A 1 81 ? 16.168 27.484 34.933 1.00 21.53 81 PHE A N 1
ATOM 645 C CA . PHE A 1 81 ? 17.199 26.453 35.017 1.00 15.22 81 PHE A CA 1
ATOM 646 C C . PHE A 1 81 ? 18.331 26.860 35.928 1.00 15.17 81 PHE A C 1
ATOM 647 O O . PHE A 1 81 ? 18.907 26.015 36.585 1.00 16.92 81 PHE A O 1
ATOM 655 N N . GLU A 1 82 ? 18.654 28.155 35.971 1.00 16.46 82 GLU A N 1
ATOM 656 C CA . GLU A 1 82 ? 19.761 28.623 36.803 1.00 17.93 82 GLU A CA 1
ATOM 657 C C . GLU A 1 82 ? 19.546 28.261 38.279 1.00 20.53 82 GLU A C 1
ATOM 658 O O . GLU A 1 82 ? 20.507 28.123 39.041 1.00 15.27 82 GLU A O 1
ATOM 664 N N . SER A 1 83 ? 18.285 28.079 38.670 1.00 18.17 83 SER A N 1
ATOM 665 C CA . SER A 1 83 ? 17.981 27.842 40.075 1.00 14.57 83 SER A CA 1
ATOM 666 C C . SER A 1 83 ? 18.238 26.396 40.473 1.00 20.34 83 SER A C 1
ATOM 667 O O . SER A 1 83 ? 18.308 26.085 41.663 1.00 25.35 83 SER A O 1
ATOM 670 N N . VAL A 1 84 ? 18.417 25.508 39.493 1.00 20.30 84 VAL A N 1
ATOM 671 C CA . VAL A 1 84 ? 18.579 24.084 39.800 1.00 19.53 84 VAL A CA 1
ATOM 672 C C . VAL A 1 84 ? 19.823 23.444 39.162 1.00 20.02 84 VAL A C 1
ATOM 673 O O . VAL A 1 84 ? 20.150 22.306 39.470 1.00 17.95 84 VAL A O 1
ATOM 677 N N . LEU A 1 85 ? 20.519 24.165 38.280 1.00 16.95 85 LEU A N 1
ATOM 678 C CA . LEU A 1 85 ? 21.607 23.545 37.510 1.00 16.13 85 LEU A CA 1
ATOM 679 C C . LEU A 1 85 ? 22.807 23.160 38.375 1.00 21.32 85 LEU A C 1
ATOM 680 O O . LEU A 1 85 ? 23.508 22.190 38.065 1.00 17.25 85 LEU A O 1
ATOM 685 N N . VAL A 1 86 ? 23.042 23.877 39.473 1.00 20.56 86 VAL A N 1
ATOM 686 C CA . VAL A 1 86 ? 24.145 23.488 40.348 1.00 18.11 86 VAL A CA 1
ATOM 687 C C . VAL A 1 86 ? 23.876 22.102 40.937 1.00 19.75 86 VAL A C 1
ATOM 688 O O . VAL A 1 86 ? 24.744 21.225 40.854 1.00 18.32 86 VAL A O 1
ATOM 692 N N . ASP A 1 87 ? 22.678 21.897 41.498 1.00 22.45 87 ASP A N 1
ATOM 693 C CA . ASP A 1 87 ? 22.316 20.587 42.040 1.00 23.11 87 ASP A CA 1
ATOM 694 C C . ASP A 1 87 ? 22.276 19.528 40.946 1.00 20.03 87 ASP A C 1
ATOM 695 O O . ASP A 1 87 ? 22.694 18.396 41.168 1.00 21.40 87 ASP A O 1
ATOM 700 N N . ALA A 1 88 ? 21.753 19.890 39.776 1.00 23.68 88 ALA A N 1
ATOM 701 C CA . ALA A 1 88 ? 21.677 18.943 38.660 1.00 17.74 88 ALA A CA 1
ATOM 702 C C . ALA A 1 88 ? 23.054 18.425 38.279 1.00 21.85 88 ALA A C 1
ATOM 703 O O . ALA A 1 88 ? 23.253 17.220 38.175 1.00 15.69 88 ALA A O 1
ATOM 705 N N . PHE A 1 89 ? 24.001 19.332 38.053 1.00 22.37 89 PHE A N 1
ATOM 706 C CA . PHE A 1 89 ? 25.342 18.912 37.676 1.00 25.73 89 PHE A CA 1
ATOM 707 C C . PHE A 1 89 ? 26.005 18.133 38.806 1.00 21.66 89 PHE A C 1
ATOM 708 O O . PHE A 1 89 ? 26.726 17.163 38.560 1.00 20.97 89 PHE A O 1
ATOM 716 N N . SER A 1 90 ? 25.763 18.550 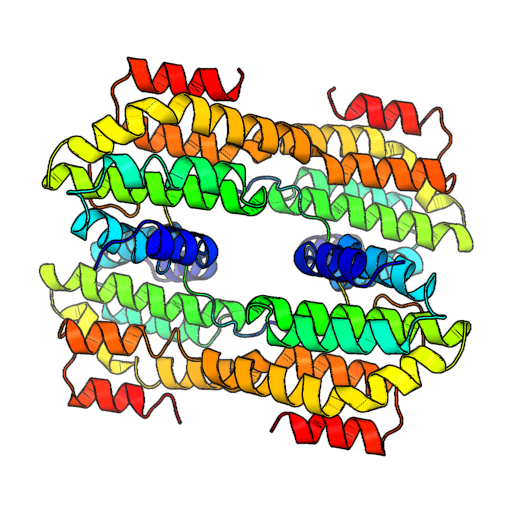40.047 1.00 21.00 90 SER A N 1
ATOM 717 C CA . SER A 1 90 ? 26.379 17.858 41.156 1.00 20.92 90 SER A CA 1
ATOM 718 C C . SER A 1 90 ? 25.927 16.411 41.142 1.00 14.29 90 SER A C 1
ATOM 719 O O . SER A 1 90 ? 26.742 15.495 41.292 1.00 18.50 90 SER A O 1
ATOM 722 N N . HIS A 1 91 ? 24.623 16.215 40.949 1.00 16.21 91 HIS A N 1
ATOM 723 C CA . HIS A 1 91 ? 24.018 14.890 40.923 1.00 18.12 91 HIS A CA 1
ATOM 724 C C . HIS A 1 91 ? 24.597 14.055 39.791 1.00 18.94 91 HIS A C 1
ATOM 725 O O . HIS A 1 91 ? 24.999 12.913 39.986 1.00 16.72 91 HIS A O 1
ATOM 732 N N . VAL A 1 92 ? 24.658 14.643 38.605 1.00 17.57 92 VAL A N 1
ATOM 733 C CA . VAL A 1 92 ? 25.102 13.885 37.438 1.00 16.33 92 VAL A CA 1
ATOM 734 C C . VAL A 1 92 ? 26.588 13.502 37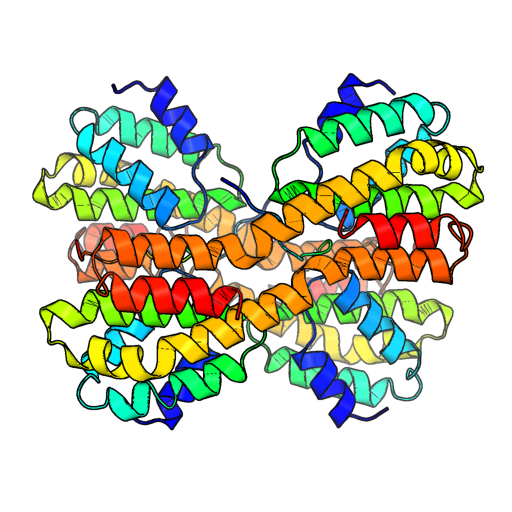.547 1.00 14.09 92 VAL A C 1
ATOM 735 O O . VAL A 1 92 ? 26.966 12.360 37.291 1.00 19.20 92 VAL A O 1
ATOM 739 N N . ALA A 1 93 ? 27.413 14.444 37.972 1.00 20.31 93 ALA A N 1
ATOM 740 C CA . ALA A 1 93 ? 28.824 14.176 38.253 1.00 17.69 93 ALA A CA 1
ATOM 741 C C . ALA A 1 93 ? 29.035 13.094 39.322 1.00 23.19 93 ALA A C 1
ATOM 742 O O . ALA A 1 93 ? 29.899 12.214 39.188 1.00 18.58 93 ALA A O 1
ATOM 744 N N . ARG A 1 94 ? 28.259 13.173 40.398 1.00 18.63 94 ARG A N 1
ATOM 745 C CA . ARG A 1 94 ? 28.385 12.207 41.486 1.00 21.16 94 ARG A CA 1
ATOM 746 C C . ARG A 1 94 ? 28.112 10.792 40.985 1.00 23.93 94 ARG A C 1
ATOM 747 O O . ARG A 1 94 ? 28.886 9.871 41.246 1.00 28.82 94 ARG A O 1
ATOM 753 N N . GLU A 1 95 ? 27.004 10.627 40.270 1.00 20.90 95 GLU A N 1
ATOM 754 C CA . GLU A 1 95 ? 26.641 9.334 39.716 1.00 20.52 95 GLU A CA 1
ATOM 755 C C . GLU A 1 95 ? 27.653 8.902 38.652 1.00 27.96 95 GLU A C 1
ATOM 756 O O . GLU A 1 95 ? 27.975 7.711 38.534 1.00 24.28 95 GLU A O 1
ATOM 762 N N . ALA A 1 96 ? 28.174 9.868 37.901 1.00 18.07 96 ALA A N 1
ATOM 763 C CA . ALA A 1 96 ? 29.214 9.567 36.920 1.00 24.54 96 ALA A CA 1
ATOM 764 C C . ALA A 1 96 ? 30.466 9.013 37.615 1.00 26.92 96 ALA A C 1
ATOM 765 O O . ALA A 1 96 ? 31.050 8.029 37.156 1.00 22.10 96 ALA A O 1
ATOM 767 N N . ASP A 1 97 ? 30.862 9.628 38.730 1.00 23.75 97 ASP A N 1
ATOM 768 C CA . ASP A 1 97 ? 32.049 9.184 39.470 1.00 21.17 97 ASP A CA 1
ATOM 769 C C . ASP A 1 97 ? 31.851 7.836 40.120 1.00 22.60 97 ASP A C 1
ATOM 770 O O . ASP A 1 97 ? 32.792 7.036 40.187 1.00 24.41 97 ASP A O 1
ATOM 775 N N . GLU A 1 98 ? 30.642 7.609 40.634 1.00 25.30 98 GLU A N 1
ATOM 776 C CA . GLU A 1 98 ? 30.294 6.352 41.278 1.00 25.08 98 GLU A CA 1
ATOM 777 C C . GLU A 1 98 ? 30.432 5.184 40.324 1.00 28.14 98 GLU A C 1
ATOM 778 O O . GLU A 1 98 ? 30.930 4.118 40.694 1.00 27.04 98 GLU A O 1
ATOM 780 N N . GLY A 1 99 ? 29.987 5.387 39.091 1.00 21.25 99 GLY A N 1
ATOM 781 C CA . GLY A 1 99 ? 29.937 4.303 38.125 1.00 26.43 99 GLY A CA 1
ATOM 782 C C . GLY A 1 99 ? 31.182 4.138 37.270 1.00 20.39 99 GLY A C 1
ATOM 783 O O . GLY A 1 99 ? 31.335 3.106 36.610 1.00 21.77 99 GLY A O 1
ATOM 784 N N . CYS A 1 100 ? 32.075 5.131 37.310 1.00 22.49 100 CYS A N 1
ATOM 785 C CA . CYS A 1 100 ? 33.182 5.246 36.356 1.00 22.92 100 CYS A CA 1
ATOM 786 C C . CYS A 1 100 ? 33.979 3.961 36.174 1.00 21.06 100 CYS A C 1
ATOM 787 O O . CYS A 1 100 ? 34.194 3.508 35.043 1.00 19.87 100 CYS A O 1
ATOM 790 N N . LYS A 1 101 ? 34.393 3.369 37.293 1.00 22.93 101 LYS A N 1
ATOM 791 C CA . LYS A 1 101 ? 35.351 2.264 37.276 1.00 21.93 101 LYS A CA 1
ATOM 792 C C . LYS A 1 101 ? 34.781 0.901 37.691 1.00 19.87 101 LYS A C 1
ATOM 793 O O . LYS A 1 101 ? 35.524 -0.062 37.936 1.00 18.24 101 LYS A O 1
ATOM 799 N N . LYS A 1 102 ? 33.454 0.799 37.714 1.00 16.65 102 LYS A N 1
ATOM 800 C CA . LYS A 1 102 ? 32.806 -0.482 37.962 1.00 15.98 102 LYS A CA 1
ATOM 801 C C . LYS A 1 102 ? 33.202 -1.595 36.987 1.00 20.66 102 LYS A C 1
ATOM 802 O O . LYS A 1 102 ? 33.301 -2.744 37.402 1.00 22.95 102 LYS A O 1
ATOM 808 N N . PRO A 1 103 ? 33.414 -1.275 35.693 1.00 19.65 103 PRO A N 1
ATOM 809 C CA . PRO A 1 103 ? 33.915 -2.379 34.867 1.00 16.69 103 PRO A CA 1
ATOM 810 C C . PRO A 1 103 ? 35.237 -2.941 35.416 1.00 17.06 103 PRO A C 1
ATOM 811 O O . PRO A 1 103 ? 35.392 -4.158 35.453 1.00 24.22 103 PRO A O 1
ATOM 815 N N . LEU A 1 104 ? 36.154 -2.074 35.846 1.00 17.13 104 LEU A N 1
ATOM 816 C CA . LEU A 1 104 ? 37.456 -2.520 36.358 1.00 18.79 104 LEU A CA 1
ATOM 817 C C . LEU A 1 104 ? 37.316 -3.281 37.675 1.00 19.28 104 LEU A C 1
ATOM 818 O O . LEU A 1 104 ? 37.917 -4.340 37.877 1.00 19.45 104 LEU A O 1
ATOM 823 N N . GLU A 1 105 ? 36.536 -2.718 38.583 1.00 23.45 105 GLU A N 1
ATOM 824 C CA . GLU A 1 105 ? 36.287 -3.369 39.865 1.00 27.38 105 GLU A CA 1
ATOM 825 C C . GLU A 1 105 ? 35.702 -4.762 39.650 1.00 23.38 105 GLU A C 1
ATOM 826 O O . GLU A 1 105 ? 36.073 -5.712 40.348 1.00 22.94 105 GLU A O 1
ATOM 832 N N . ARG A 1 106 ? 34.810 -4.897 38.669 1.00 26.82 106 ARG A N 1
ATOM 833 C CA . ARG A 1 106 ? 34.128 -6.174 38.474 1.00 28.19 106 ARG A CA 1
ATOM 834 C C . ARG A 1 106 ? 35.062 -7.209 37.858 1.00 28.79 106 ARG A C 1
ATOM 835 O O . ARG A 1 106 ? 34.946 -8.389 38.166 1.00 28.16 106 ARG A O 1
ATOM 843 N N . LEU A 1 107 ? 35.988 -6.784 37.003 1.00 23.84 107 LEU A N 1
ATOM 844 C CA . LEU A 1 107 ? 36.965 -7.731 36.465 1.00 25.49 107 LEU A CA 1
ATOM 845 C C . LEU A 1 107 ? 37.806 -8.220 37.638 1.00 25.16 107 LEU A C 1
ATOM 846 O O . LEU A 1 107 ? 38.094 -9.412 37.752 1.00 28.10 107 LEU A O 1
ATOM 851 N N . LEU A 1 108 ? 38.162 -7.300 38.533 1.00 19.72 108 LEU A N 1
ATOM 852 C CA . LEU A 1 108 ? 39.018 -7.649 39.658 1.00 28.83 108 LEU A CA 1
ATOM 853 C C . LEU A 1 108 ? 38.292 -8.580 40.628 1.00 34.52 108 LEU A C 1
ATOM 854 O O . LEU A 1 108 ? 38.880 -9.542 41.134 1.00 28.86 108 LEU A O 1
ATOM 859 N N . ASN A 1 109 ? 37.012 -8.303 40.865 1.00 28.82 109 ASN A N 1
ATOM 860 C CA . ASN A 1 109 ? 36.180 -9.183 41.680 1.00 30.47 109 ASN A CA 1
ATOM 861 C C . ASN A 1 109 ? 36.107 -10.594 41.101 1.00 32.94 109 ASN A C 1
ATOM 862 O O . ASN A 1 109 ? 36.156 -11.565 41.847 1.00 36.49 109 ASN A O 1
ATOM 867 N N . ILE A 1 110 ? 36.002 -10.711 39.777 1.00 28.60 110 ILE A N 1
ATOM 868 C CA . ILE A 1 110 ? 35.933 -12.026 39.138 1.00 29.52 110 ILE A CA 1
ATOM 869 C C . ILE A 1 110 ? 37.234 -12.792 39.351 1.00 35.29 110 ILE A C 1
ATOM 870 O O . ILE A 1 110 ? 37.216 -14.004 39.565 1.00 35.80 110 ILE A O 1
ATOM 875 N N . TRP A 1 111 ? 38.361 -12.085 39.296 1.00 28.88 111 TRP A N 1
ATOM 876 C CA . TRP A 1 111 ? 39.663 -12.740 39.426 1.00 35.34 111 TRP A CA 1
ATOM 877 C C . TRP A 1 111 ? 39.958 -13.136 40.864 1.00 36.73 111 TRP A C 1
ATOM 878 O O . TRP A 1 111 ? 40.604 -14.156 41.116 1.00 36.47 111 TRP A O 1
ATOM 889 N N . GLN A 1 112 ? 39.511 -12.309 41.801 1.00 35.56 112 GLN A N 1
ATOM 890 C CA . GLN A 1 112 ? 39.587 -12.656 43.210 1.00 35.69 112 GLN A CA 1
ATOM 891 C C . GLN A 1 112 ? 38.714 -13.882 43.451 1.00 40.49 112 GLN A C 1
ATOM 892 O O . GLN A 1 112 ? 39.147 -14.841 44.090 1.00 46.15 112 GLN A O 1
ATOM 898 N N . GLU A 1 113 ? 37.495 -13.844 42.909 1.00 32.98 113 GLU A N 1
ATOM 899 C CA . GLU A 1 113 ? 36.546 -14.958 42.982 1.00 42.77 113 GLU A CA 1
ATOM 900 C C . GLU A 1 113 ? 37.176 -16.301 42.655 1.00 45.04 113 GLU A C 1
ATOM 901 O O . GLU A 1 113 ? 37.253 -17.197 43.499 1.00 47.14 113 GLU A O 1
ATOM 907 N N . ARG A 1 114 ? 37.615 -16.420 41.407 1.00 39.07 114 ARG A N 1
ATOM 908 C CA . ARG A 1 114 ? 37.987 -17.698 40.825 1.00 37.33 114 ARG A CA 1
ATOM 909 C C . ARG A 1 114 ? 39.467 -17.994 40.982 1.00 34.99 114 ARG A C 1
ATOM 910 O O . ARG A 1 114 ? 39.995 -18.898 40.330 1.00 36.01 114 ARG A O 1
ATOM 918 N N . SER A 1 115 ? 40.119 -17.232 41.857 1.00 35.15 115 SER A N 1
ATOM 919 C CA . SER A 1 115 ? 41.546 -17.380 42.126 1.00 36.81 115 SER A CA 1
ATOM 920 C C . SER A 1 115 ? 42.355 -17.389 40.840 1.00 36.89 115 SER A C 1
ATOM 921 O O . SER A 1 115 ? 43.201 -18.259 40.634 1.00 35.83 115 SER A O 1
ATOM 924 N N . VAL A 1 116 ? 42.058 -16.425 39.972 1.00 37.20 116 VAL A N 1
ATOM 925 C CA . VAL A 1 116 ? 42.811 -16.191 38.750 1.00 35.38 116 VAL A CA 1
ATOM 926 C C . VAL A 1 116 ? 44.196 -15.667 39.132 1.00 32.99 116 VAL A C 1
ATOM 927 O O . VAL A 1 116 ? 45.201 -15.974 38.494 1.00 36.98 116 VAL A O 1
ATOM 931 N N . TYR A 1 117 ? 44.228 -14.876 40.195 1.00 29.95 117 TYR A N 1
ATOM 932 C CA . TYR A 1 117 ? 45.475 -14.442 40.797 1.00 28.10 117 TYR A CA 1
ATOM 933 C C . TYR A 1 117 ? 45.346 -14.562 42.309 1.00 36.92 117 TYR A C 1
ATOM 934 O O . TYR A 1 117 ? 44.244 -14.739 42.829 1.00 41.16 117 TYR A O 1
ATOM 943 N N . GLY A 1 118 ? 46.469 -14.462 43.012 1.00 42.83 118 GLY A N 1
ATOM 944 C CA . GLY A 1 118 ? 46.453 -14.485 44.462 1.00 35.08 118 GLY A CA 1
ATOM 945 C C . GLY A 1 118 ? 45.983 -13.152 45.000 1.00 40.55 118 GLY A C 1
ATOM 946 O O . GLY A 1 118 ? 46.037 -12.144 44.299 1.00 42.77 118 GLY A O 1
ATOM 947 N N . GLY A 1 119 ? 45.521 -13.146 46.246 1.00 41.77 119 GLY A N 1
ATOM 948 C CA . GLY A 1 119 ? 45.013 -11.940 46.875 1.00 33.26 119 GLY A CA 1
ATOM 949 C C . GLY A 1 119 ? 46.016 -10.803 46.934 1.00 37.40 119 GLY A C 1
ATOM 950 O O . GLY A 1 119 ? 45.634 -9.638 46.859 1.00 37.20 119 GLY A O 1
ATOM 951 N N . GLU A 1 120 ? 47.298 -11.135 47.063 1.00 34.48 120 GLU A N 1
ATOM 952 C CA A GLU A 1 120 ? 48.352 -10.124 47.116 0.50 38.36 120 GLU A CA 1
ATOM 953 C CA B GLU A 1 120 ? 48.344 -10.121 47.124 0.50 38.35 120 GLU A CA 1
ATOM 954 C C . GLU A 1 120 ? 48.388 -9.304 45.830 1.00 39.20 120 GLU A C 1
ATOM 955 O O . GLU A 1 120 ? 48.442 -8.072 45.862 1.00 39.68 120 GLU A O 1
ATOM 966 N N . PHE A 1 121 ? 48.358 -9.993 44.693 1.00 26.89 121 PHE A N 1
ATOM 967 C CA . PHE A 1 121 ? 48.374 -9.307 43.408 1.00 37.23 121 PHE A CA 1
ATOM 968 C C . PHE A 1 121 ? 47.045 -8.589 43.169 1.00 34.79 121 PHE A C 1
ATOM 969 O O . PHE A 1 121 ? 47.041 -7.472 42.660 1.00 29.65 121 PHE A O 1
ATOM 977 N N . ILE A 1 122 ? 45.926 -9.214 43.540 1.00 32.00 122 ILE A N 1
ATOM 978 C CA . ILE A 1 122 ? 44.615 -8.569 43.361 1.00 35.20 122 ILE A CA 1
ATOM 979 C C . ILE A 1 122 ? 44.546 -7.241 44.123 1.00 35.35 122 ILE A C 1
ATOM 980 O O . ILE A 1 122 ? 43.992 -6.257 43.630 1.00 31.24 122 ILE A O 1
ATOM 985 N N . GLN A 1 123 ? 45.129 -7.211 45.317 1.00 37.45 123 GLN A N 1
ATOM 986 C CA . GLN A 1 123 ? 45.208 -5.972 46.079 1.00 34.50 123 GLN A CA 1
ATOM 987 C C . GLN A 1 123 ? 46.081 -4.947 45.357 1.00 33.92 123 GLN A C 1
ATOM 988 O O . GLN A 1 123 ? 45.804 -3.753 45.400 1.00 30.97 123 GLN A O 1
ATOM 994 N N . GLN A 1 124 ? 47.133 -5.415 44.690 1.00 35.49 124 GLN A N 1
ATOM 995 C CA . GLN A 1 124 ? 48.011 -4.524 43.935 1.00 33.43 124 GLN A CA 1
ATOM 996 C C . GLN A 1 124 ? 47.250 -3.856 42.786 1.00 33.58 124 GLN A C 1
ATOM 997 O O . GLN A 1 124 ? 47.422 -2.667 42.511 1.00 25.55 124 GLN A O 1
ATOM 1003 N N . LEU A 1 125 ? 46.407 -4.640 42.120 1.00 32.14 125 LEU A N 1
ATOM 1004 C CA . LEU A 1 125 ? 45.587 -4.130 41.027 1.00 31.37 125 LEU A CA 1
ATOM 1005 C C . LEU A 1 125 ? 44.500 -3.159 41.522 1.00 29.53 125 LEU A C 1
ATOM 1006 O O . LEU A 1 125 ? 44.258 -2.129 40.895 1.00 30.46 125 LEU A O 1
ATOM 1011 N N . LYS A 1 126 ? 43.855 -3.473 42.647 1.00 28.81 126 LYS A N 1
ATOM 1012 C CA . LYS A 1 126 ? 42.873 -2.551 43.225 1.00 33.94 126 LYS A CA 1
ATOM 1013 C C . LYS A 1 126 ? 43.529 -1.222 43.600 1.00 32.05 126 LYS A C 1
ATOM 1014 O O . LYS A 1 126 ? 42.981 -0.156 43.340 1.00 32.60 126 LYS A O 1
ATOM 1020 N N . LEU A 1 127 ? 44.711 -1.292 44.199 1.00 32.21 127 LEU A N 1
ATOM 1021 C CA . LEU A 1 127 ? 45.483 -0.097 44.512 1.00 36.26 127 LEU A CA 1
ATOM 1022 C C . LEU A 1 127 ? 45.789 0.743 43.271 1.00 38.49 127 LEU A C 1
ATOM 1023 O O . LEU A 1 127 ? 45.758 1.971 43.327 1.00 40.06 127 LEU A O 1
ATOM 1028 N N . SER A 1 128 ? 46.065 0.076 42.152 1.00 33.56 128 SER A N 1
ATOM 1029 C CA . SER A 1 128 ? 46.486 0.764 40.937 1.00 34.22 128 SER A CA 1
ATOM 1030 C C . SER A 1 128 ? 45.377 1.628 40.340 1.00 33.42 128 SER A C 1
ATOM 1031 O O . SER A 1 128 ? 45.656 2.572 39.602 1.00 39.02 128 SER A O 1
ATOM 1034 N N . MET A 1 129 ? 44.125 1.324 40.676 1.00 35.15 129 MET A N 1
ATOM 1035 C CA . MET A 1 129 ? 42.991 2.050 40.109 1.00 34.23 129 MET A CA 1
ATOM 1036 C C . MET A 1 129 ? 42.759 3.410 40.779 1.00 42.61 129 MET A C 1
ATOM 1037 O O . MET A 1 129 ? 41.632 3.911 40.808 1.00 42.23 129 MET A O 1
ATOM 1042 N N . GLU A 1 130 ? 43.825 3.995 41.322 1.00 47.21 130 GLU A N 1
ATOM 1043 C CA . GLU A 1 130 ? 43.820 5.391 41.765 1.00 50.12 130 GLU A CA 1
ATOM 1044 C C . GLU A 1 130 ? 45.235 5.976 41.736 1.00 47.66 130 GLU A C 1
ATOM 1045 O O . GLU A 1 130 ? 45.426 7.189 41.854 1.00 44.76 130 GLU A O 1
ATOM 1051 N N . ASP A 1 131 ? 46.222 5.102 41.555 1.00 49.62 131 ASP A N 1
ATOM 1052 C CA . ASP A 1 131 ? 47.618 5.518 41.459 1.00 51.96 131 ASP A CA 1
ATOM 1053 N N . PHE B 1 4 ? 51.101 -17.605 13.087 1.00 34.23 4 PHE B N 1
ATOM 1054 C CA . PHE B 1 4 ? 51.369 -16.451 13.936 1.00 23.47 4 PHE B CA 1
ATOM 1055 C C . PHE B 1 4 ? 52.302 -15.434 13.308 1.00 33.81 4 PHE B C 1
ATOM 1056 O O . PHE B 1 4 ? 53.187 -15.784 12.526 1.00 36.21 4 PHE B O 1
ATOM 1064 N N . SER B 1 5 ? 52.083 -14.174 13.669 1.00 29.33 5 SER B N 1
ATOM 1065 C CA . SER B 1 5 ? 53.038 -13.096 13.462 1.00 25.03 5 SER B CA 1
ATOM 1066 C C . SER B 1 5 ? 52.558 -11.874 14.245 1.00 30.46 5 SER B C 1
ATOM 1067 O O . SER B 1 5 ? 51.367 -11.756 14.580 1.00 23.70 5 SER B O 1
ATOM 1070 N N . GLU B 1 6 ? 53.476 -10.969 14.555 1.00 25.92 6 GLU B N 1
ATOM 1071 C CA . GLU B 1 6 ? 53.102 -9.785 15.321 1.00 24.06 6 GLU B CA 1
ATOM 1072 C C . GLU B 1 6 ? 52.322 -8.832 14.439 1.00 25.82 6 GLU B C 1
ATOM 1073 O O . GLU B 1 6 ? 51.476 -8.075 14.915 1.00 26.35 6 GLU B O 1
ATOM 1079 N N . SER B 1 7 ? 52.602 -8.897 13.140 1.00 22.64 7 SER B N 1
ATOM 1080 C CA . SER B 1 7 ? 51.889 -8.113 12.143 1.00 24.06 7 SER B CA 1
ATOM 1081 C C . SER B 1 7 ? 50.394 -8.467 12.110 1.00 23.46 7 SER B C 1
ATOM 1082 O O . SER B 1 7 ? 49.523 -7.582 12.066 1.00 24.32 7 SER B O 1
ATOM 1085 N N . ALA B 1 8 ? 50.107 -9.766 12.105 1.00 25.56 8 ALA B N 1
ATOM 1086 C CA . ALA B 1 8 ? 48.731 -10.252 12.131 1.00 24.64 8 ALA B CA 1
ATOM 1087 C C . ALA B 1 8 ? 48.058 -9.871 13.441 1.00 24.25 8 ALA B C 1
ATOM 1088 O O . ALA B 1 8 ? 46.882 -9.531 13.475 1.00 22.43 8 ALA B O 1
ATOM 1090 N N . LEU B 1 9 ? 48.824 -9.956 14.519 1.00 25.18 9 LEU B N 1
ATOM 1091 C CA . LEU B 1 9 ? 48.318 -9.671 15.853 1.00 19.15 9 LEU B CA 1
ATOM 1092 C C . LEU B 1 9 ? 47.933 -8.204 16.013 1.00 26.83 9 LEU B C 1
ATOM 1093 O O . LEU B 1 9 ? 46.870 -7.871 16.576 1.00 18.74 9 LEU B O 1
ATOM 1098 N N . GLU B 1 10 ? 48.807 -7.328 15.529 1.00 22.16 10 GLU B N 1
ATOM 1099 C CA . GLU B 1 10 ? 48.588 -5.897 15.639 1.00 17.35 10 GLU B CA 1
ATOM 1100 C C . GLU B 1 10 ? 47.349 -5.529 14.832 1.00 22.35 10 GLU B C 1
ATOM 1101 O O . GLU B 1 10 ? 46.539 -4.704 15.249 1.00 20.81 10 GLU B O 1
ATOM 1107 N N . LYS B 1 11 ? 47.192 -6.174 13.683 1.00 19.16 11 LYS B N 1
ATOM 1108 C CA . LYS B 1 11 ? 46.038 -5.941 12.830 1.00 23.96 11 LYS B CA 1
ATOM 1109 C C . LYS B 1 11 ? 44.722 -6.355 13.516 1.00 23.11 11 LYS B C 1
ATOM 1110 O O . LYS B 1 11 ? 43.730 -5.639 13.445 1.00 22.58 11 LYS B O 1
ATOM 1113 N N . LYS B 1 12 ? 44.717 -7.507 14.179 1.00 22.22 12 LYS B N 1
ATOM 1114 C CA . LYS B 1 12 ? 43.493 -8.005 14.794 1.00 19.08 12 LYS B CA 1
ATOM 1115 C C . LYS B 1 12 ? 43.130 -7.140 15.995 1.00 23.13 12 LYS B C 1
ATOM 1116 O O . LYS B 1 12 ? 41.952 -6.892 16.253 1.00 25.27 12 LYS B O 1
ATOM 1122 N N . LEU B 1 13 ? 44.138 -6.658 16.720 1.00 21.00 13 LEU B N 1
ATOM 1123 C CA . LEU B 1 13 ? 43.872 -5.783 17.866 1.00 20.79 13 LEU B CA 1
ATOM 1124 C C . LEU B 1 13 ? 43.303 -4.440 17.377 1.00 18.47 13 LEU B C 1
ATOM 1125 O O . LEU B 1 13 ? 42.461 -3.837 18.034 1.00 19.93 13 LEU B O 1
ATOM 1130 N N . SER B 1 14 ? 43.730 -3.979 16.202 1.00 24.74 14 SER B N 1
ATOM 1131 C CA A SER B 1 14 ? 43.198 -2.726 15.669 0.50 22.85 14 SER B CA 1
ATOM 1132 C CA B SER B 1 14 ? 43.204 -2.732 15.646 0.50 22.85 14 SER B CA 1
ATOM 1133 C C . SER B 1 14 ? 41.742 -2.907 15.251 1.00 21.30 14 SER B C 1
ATOM 1134 O O . SER B 1 14 ? 40.986 -1.939 15.163 1.00 23.99 14 SER B O 1
ATOM 1139 N N . GLU B 1 15 ? 41.357 -4.156 15.010 1.00 23.15 15 GLU B N 1
ATOM 1140 C CA . GLU B 1 15 ? 40.008 -4.481 14.544 1.00 21.85 15 GLU B CA 1
ATOM 1141 C C . GLU B 1 15 ? 39.078 -4.903 15.671 1.00 24.38 15 GLU B C 1
ATOM 1142 O O . GLU B 1 15 ? 37.858 -5.000 15.483 1.00 20.58 15 GLU B O 1
ATOM 1148 N N . LEU B 1 16 ? 39.662 -5.142 16.838 1.00 17.20 16 LEU B N 1
ATOM 1149 C CA . LEU B 1 16 ? 38.919 -5.576 18.017 1.00 22.84 16 LEU B CA 1
ATOM 1150 C C . LEU B 1 16 ? 37.752 -4.635 18.341 1.00 19.15 16 LEU B C 1
ATOM 1151 O O . LEU B 1 16 ? 37.943 -3.427 18.478 1.00 19.56 16 LEU B O 1
ATOM 1156 N N . SER B 1 17 ? 36.558 -5.211 18.470 1.00 21.31 17 SER B N 1
ATOM 1157 C CA . SER B 1 17 ? 35.337 -4.462 18.758 1.00 23.17 17 SER B CA 1
ATOM 1158 C C . SER B 1 17 ? 34.891 -4.657 20.207 1.00 18.76 17 SER B C 1
ATOM 1159 O O . SER B 1 17 ? 35.304 -5.605 20.860 1.00 16.93 17 SER B O 1
ATOM 1162 N N . ASN B 1 18 ? 34.035 -3.773 20.715 1.00 17.28 18 ASN B N 1
ATOM 1163 C CA . ASN B 1 18 ? 33.588 -3.925 22.100 1.00 16.26 18 ASN B CA 1
ATOM 1164 C C . ASN B 1 18 ? 32.433 -4.910 22.181 1.00 21.67 18 ASN B C 1
ATOM 1165 O O . ASN B 1 18 ? 31.441 -4.664 22.871 1.00 22.64 18 ASN B O 1
ATOM 1170 N N . SER B 1 19 ? 32.565 -6.024 21.468 1.00 21.36 19 SER B N 1
ATOM 1171 C CA . SER B 1 19 ? 31.560 -7.084 21.506 1.00 19.60 19 SER B CA 1
ATOM 1172 C C . SER B 1 19 ? 32.184 -8.335 22.079 1.00 23.77 19 SER B C 1
ATOM 1173 O O . SER B 1 19 ? 33.390 -8.556 21.906 1.00 20.06 19 SER B O 1
ATOM 1176 N N . GLN B 1 20 ? 31.373 -9.148 22.760 1.00 22.84 20 GLN B N 1
ATOM 1177 C CA . GLN B 1 20 ? 31.849 -10.408 23.290 1.00 19.95 20 GLN B CA 1
ATOM 1178 C C . GLN B 1 20 ? 32.333 -11.292 22.135 1.00 18.22 20 GLN B C 1
ATOM 1179 O O . GLN B 1 20 ? 33.334 -12.000 22.265 1.00 20.19 20 GLN B O 1
ATOM 1185 N N . HIS B 1 21 ? 31.642 -11.225 20.999 1.00 19.25 21 HIS B N 1
ATOM 1186 C CA . HIS B 1 21 ? 32.081 -11.992 19.828 1.00 23.66 21 HIS B CA 1
ATOM 1187 C C . HIS B 1 21 ? 33.478 -11.615 19.359 1.00 20.38 21 HIS B C 1
ATOM 1188 O O . HIS B 1 21 ? 34.269 -12.497 18.995 1.00 17.16 21 HIS B O 1
ATOM 1195 N N . SER B 1 22 ? 33.757 -10.312 19.320 1.00 15.02 22 SER B N 1
ATOM 1196 C CA . SER B 1 22 ? 35.047 -9.830 18.833 1.00 23.69 22 SER B CA 1
ATOM 1197 C C . SER B 1 22 ? 36.127 -10.250 19.814 1.00 19.30 22 SER B C 1
ATOM 1198 O O . SER B 1 22 ? 37.205 -10.710 19.418 1.00 22.22 22 SER B O 1
ATOM 1201 N N . VAL B 1 23 ? 35.804 -10.124 21.097 1.00 15.56 23 VAL B N 1
ATOM 1202 C CA . VAL B 1 23 ? 36.711 -10.493 22.173 1.00 16.94 23 VAL B CA 1
ATOM 1203 C C . VAL B 1 23 ? 37.033 -11.978 22.147 1.00 20.96 23 VAL B C 1
ATOM 1204 O O . VAL B 1 23 ? 38.204 -12.363 22.148 1.00 18.40 23 VAL B O 1
ATOM 1208 N N . GLN B 1 24 ? 35.992 -12.808 22.123 1.00 18.81 24 GLN B N 1
ATOM 1209 C CA . GLN B 1 24 ? 36.162 -14.254 22.230 1.00 18.02 24 GLN B CA 1
ATOM 1210 C C . GLN B 1 24 ? 36.817 -14.860 20.986 1.00 13.27 24 GLN B C 1
ATOM 1211 O O . GLN B 1 24 ? 37.566 -15.826 21.089 1.00 18.52 24 GLN B O 1
ATOM 1217 N N . THR B 1 25 ? 36.533 -14.291 19.821 1.00 16.47 25 THR B N 1
ATOM 1218 C CA . THR B 1 25 ? 37.149 -14.732 18.583 1.00 20.26 25 THR B CA 1
ATOM 1219 C C . THR B 1 25 ? 38.667 -14.513 18.595 1.00 26.12 25 THR B C 1
ATOM 1220 O O . THR B 1 25 ? 39.443 -15.440 18.349 1.00 22.66 25 THR B O 1
ATOM 1224 N N . LEU B 1 26 ? 39.087 -13.283 18.871 1.00 18.94 26 LEU B N 1
ATOM 1225 C CA . LEU B 1 26 ? 40.516 -12.993 18.961 1.00 14.11 26 LEU B CA 1
ATOM 1226 C C . LEU B 1 26 ? 41.163 -13.878 20.036 1.00 20.12 26 LEU B C 1
ATOM 1227 O O . LEU B 1 26 ? 42.200 -14.492 19.794 1.00 25.37 26 LEU B O 1
ATOM 1232 N N . SER B 1 27 ? 40.525 -13.959 21.206 1.00 19.53 27 SER B N 1
ATOM 1233 C CA . SER B 1 27 ? 41.015 -14.760 22.318 1.00 21.77 27 SER B CA 1
ATOM 1234 C C . SER B 1 27 ? 41.322 -16.214 21.946 1.00 26.01 27 SER B C 1
ATOM 1235 O O . SER B 1 27 ? 42.326 -16.764 22.394 1.00 23.23 27 SER B O 1
ATOM 1238 N N . LEU B 1 28 ? 40.454 -16.829 21.149 1.00 20.75 28 LEU B N 1
ATOM 1239 C CA . LEU B 1 28 ? 40.679 -18.187 20.649 1.00 19.71 28 LEU B CA 1
ATOM 1240 C C . LEU B 1 28 ? 41.999 -18.291 19.884 1.00 25.86 28 LEU B C 1
ATOM 1241 O O . LEU B 1 28 ? 42.780 -19.218 20.093 1.00 21.50 28 LEU B O 1
ATOM 1246 N N . TRP B 1 29 ? 42.214 -17.335 18.984 1.00 18.94 29 TRP B N 1
ATOM 1247 C CA . TRP B 1 29 ? 43.398 -17.296 18.119 1.00 24.52 29 TRP B CA 1
ATOM 1248 C C . TRP B 1 29 ? 44.693 -17.154 18.928 1.00 24.23 29 TRP B C 1
ATOM 1249 O O . TRP B 1 29 ? 45.717 -17.780 18.622 1.00 23.78 29 TRP B O 1
ATOM 1260 N N . LEU B 1 30 ? 44.642 -16.334 19.971 1.00 21.01 30 LEU B N 1
ATOM 1261 C CA . LEU B 1 30 ? 45.775 -16.173 20.870 1.00 22.89 30 LEU B CA 1
ATOM 1262 C C . LEU B 1 30 ? 46.019 -17.435 21.692 1.00 20.96 30 LEU B C 1
ATOM 1263 O O . LEU B 1 30 ? 47.169 -17.784 21.973 1.00 18.91 30 LEU B O 1
ATOM 1268 N N . ILE B 1 31 ? 44.944 -18.120 22.090 1.00 20.47 31 ILE B N 1
ATOM 1269 C CA . ILE B 1 31 ? 45.099 -19.340 22.888 1.00 18.78 31 ILE B CA 1
ATOM 1270 C C . ILE B 1 31 ? 45.685 -20.427 22.005 1.00 23.34 31 ILE B C 1
ATOM 1271 O O . ILE B 1 31 ? 46.574 -21.168 22.429 1.00 22.57 31 ILE B O 1
ATOM 1278 N N . HIS B 1 32 ? 45.195 -20.500 20.769 1.00 20.00 32 HIS B N 1
ATOM 1279 C CA . HIS B 1 32 ? 45.788 -21.361 19.755 1.00 27.38 32 HIS B CA 1
ATOM 1280 C C . HIS B 1 32 ? 47.297 -21.120 19.624 1.00 27.42 32 HIS B C 1
ATOM 1281 O O . HIS B 1 32 ? 48.076 -22.077 19.525 1.00 24.93 32 HIS B O 1
ATOM 1288 N N . HIS B 1 33 ? 47.701 -19.848 19.634 1.00 22.84 33 HIS B N 1
ATOM 1289 C CA . HIS B 1 33 ? 49.121 -19.473 19.493 1.00 25.40 33 HIS B CA 1
ATOM 1290 C C . HIS B 1 33 ? 49.806 -19.151 20.818 1.00 24.25 33 HIS B C 1
ATOM 1291 O O . HIS B 1 33 ? 50.671 -18.267 20.868 1.00 21.60 33 HIS B O 1
ATOM 1298 N N . ARG B 1 34 ? 49.436 -19.888 21.868 1.00 17.68 34 ARG B N 1
ATOM 1299 C CA . ARG B 1 34 ? 49.878 -19.621 23.233 1.00 21.03 34 ARG B CA 1
ATOM 1300 C C . ARG B 1 34 ? 51.384 -19.838 23.429 1.00 18.01 34 ARG B C 1
ATOM 1301 O O . ARG B 1 34 ? 51.966 -19.387 24.420 1.00 21.69 34 ARG B O 1
ATOM 1309 N N . LYS B 1 35 ? 52.018 -20.526 22.492 1.00 29.00 35 LYS B N 1
ATOM 1310 C CA A LYS B 1 35 ? 53.466 -20.703 22.521 0.50 23.86 35 LYS B CA 1
ATOM 1311 C CA B LYS B 1 35 ? 53.462 -20.698 22.584 0.50 23.85 35 LYS B CA 1
ATOM 1312 C C . LYS B 1 35 ? 54.145 -19.349 22.337 1.00 28.52 35 LYS B C 1
ATOM 1313 O O . LYS B 1 35 ? 55.333 -19.182 22.629 1.00 25.80 35 LYS B O 1
ATOM 1324 N N . HIS B 1 36 ? 53.379 -18.380 21.836 1.00 21.67 36 HIS B N 1
ATOM 1325 C CA . HIS B 1 36 ? 53.874 -17.020 21.627 1.00 21.79 36 HIS B CA 1
ATOM 1326 C C . HIS B 1 36 ? 53.325 -16.051 22.675 1.00 18.57 36 HIS B C 1
ATOM 1327 O O . HIS B 1 36 ? 53.171 -14.858 22.399 1.00 23.48 36 HIS B O 1
ATOM 1340 N N . ALA B 1 37 ? 53.047 -16.552 23.878 1.00 22.77 37 ALA B N 1
ATOM 1341 C CA . ALA B 1 37 ? 52.397 -15.737 24.912 1.00 21.40 37 ALA B CA 1
ATOM 1342 C C . ALA B 1 37 ? 53.185 -14.481 25.269 1.00 23.03 37 ALA B C 1
ATOM 1343 O O . ALA B 1 37 ? 52.621 -13.395 25.400 1.00 22.42 37 ALA B O 1
ATOM 1345 N N . GLY B 1 38 ? 54.497 -14.633 25.430 1.00 23.00 38 GLY B N 1
ATOM 1346 C CA . GLY B 1 38 ? 55.352 -13.515 25.775 1.00 19.06 38 GLY B CA 1
ATOM 1347 C C . GLY B 1 38 ? 55.204 -12.322 24.858 1.00 15.80 38 GLY B C 1
ATOM 1348 O O . GLY B 1 38 ? 54.860 -11.239 25.313 1.00 19.49 38 GLY B O 1
ATOM 1349 N N . PRO B 1 39 ? 55.493 -12.512 23.557 1.00 17.50 39 PRO B N 1
ATOM 1350 C CA . PRO B 1 39 ? 55.310 -11.453 22.568 1.00 18.78 39 PRO B CA 1
ATOM 1351 C C . PRO B 1 39 ? 53.853 -11.012 22.433 1.00 20.40 39 PRO B C 1
ATOM 1352 O O . PRO B 1 39 ? 53.635 -9.827 22.210 1.00 16.08 39 PRO B O 1
ATOM 1356 N N . ILE B 1 40 ? 52.900 -11.937 22.566 1.00 17.62 40 ILE B N 1
ATOM 1357 C CA . ILE B 1 40 ? 51.482 -11.595 22.455 1.00 15.76 40 ILE B CA 1
ATOM 1358 C C . ILE B 1 40 ? 51.130 -10.559 23.501 1.00 14.34 40 ILE B C 1
ATOM 1359 O O . ILE B 1 40 ? 50.562 -9.516 23.179 1.00 15.98 40 ILE B O 1
ATOM 1364 N N . VAL B 1 41 ? 51.475 -10.838 24.755 1.00 19.76 41 VAL B N 1
ATOM 1365 C CA . VAL B 1 41 ? 51.237 -9.890 25.836 1.00 19.94 41 VAL B CA 1
ATOM 1366 C C . VAL B 1 41 ? 52.017 -8.572 25.649 1.00 23.87 41 VAL B C 1
ATOM 1367 O O . VAL B 1 41 ? 51.487 -7.493 25.924 1.00 17.96 41 VAL B O 1
ATOM 1371 N N . SER B 1 42 ? 53.259 -8.644 25.159 1.00 18.45 42 SER B N 1
ATOM 1372 C CA . SER B 1 42 ? 54.025 -7.411 24.936 1.00 16.98 42 SER B CA 1
ATOM 1373 C C . SER B 1 42 ? 53.366 -6.529 23.875 1.00 18.65 42 SER B C 1
ATOM 1374 O O . SER B 1 42 ? 53.249 -5.320 24.057 1.00 23.15 42 SER B O 1
ATOM 1377 N N . VAL B 1 43 ? 52.893 -7.131 22.789 1.00 20.88 43 VAL B N 1
ATOM 1378 C CA . VAL B 1 43 ? 52.192 -6.376 21.751 1.00 21.87 43 VAL B CA 1
ATOM 1379 C C . VAL B 1 43 ? 50.817 -5.901 22.257 1.00 15.83 43 VAL B C 1
ATOM 1380 O O . VAL B 1 43 ? 50.420 -4.778 22.001 1.00 17.50 43 VAL B O 1
ATOM 1384 N N . TRP B 1 44 ? 50.114 -6.759 22.992 1.00 20.52 44 TRP B N 1
ATOM 1385 C CA . TRP B 1 44 ? 48.833 -6.390 23.604 1.00 20.08 44 TRP B CA 1
ATOM 1386 C C . TRP B 1 44 ? 48.983 -5.113 24.445 1.00 17.36 44 TRP B C 1
ATOM 1387 O O . TRP B 1 44 ? 48.171 -4.186 24.333 1.00 17.37 44 TRP B O 1
ATOM 1398 N N . HIS B 1 45 ? 50.054 -5.040 25.241 1.00 13.50 45 HIS B N 1
ATOM 1399 C CA . HIS B 1 45 ? 50.280 -3.917 26.156 1.00 15.87 45 HIS B CA 1
ATOM 1400 C C . HIS B 1 45 ? 50.638 -2.621 25.410 1.00 22.53 45 HIS B C 1
ATOM 1401 O O . HIS B 1 45 ? 50.141 -1.520 25.734 1.00 18.04 45 HIS B O 1
ATOM 1408 N N . ARG B 1 46 ? 51.477 -2.776 24.391 1.00 20.14 46 ARG B N 1
ATOM 1409 C CA . ARG B 1 46 ? 51.875 -1.681 23.520 1.00 24.27 46 ARG B CA 1
ATOM 1410 C C . ARG B 1 46 ? 50.667 -1.067 22.833 1.00 17.65 46 ARG B C 1
ATOM 1411 O O . ARG B 1 46 ? 50.497 0.156 22.825 1.00 16.56 46 ARG B O 1
ATOM 1419 N N . GLU B 1 47 ? 49.821 -1.927 22.270 1.00 20.15 47 GLU B N 1
ATOM 1420 C CA . GLU B 1 47 ? 48.667 -1.470 21.507 1.00 22.67 47 GLU B CA 1
ATOM 1421 C C . GLU B 1 47 ? 47.570 -0.897 22.392 1.00 18.33 47 GLU B C 1
ATOM 1422 O O . GLU B 1 47 ? 46.810 -0.044 21.954 1.00 21.74 47 GLU B O 1
ATOM 1428 N N . LEU B 1 48 ? 47.488 -1.379 23.626 1.00 19.42 48 LEU B N 1
ATOM 1429 C CA . LEU B 1 48 ? 46.601 -0.803 24.635 1.00 17.24 48 LEU B CA 1
ATOM 1430 C C . LEU B 1 48 ? 46.920 0.672 24.864 1.00 19.62 48 LEU B C 1
ATOM 1431 O O . LEU B 1 48 ? 46.036 1.534 24.828 1.00 16.75 48 LEU B O 1
ATOM 1436 N N . ARG B 1 49 ? 48.196 0.957 25.097 1.00 18.48 49 ARG B N 1
ATOM 1437 C CA . ARG B 1 49 ? 48.642 2.316 25.377 1.00 20.72 49 ARG B CA 1
ATOM 1438 C C . ARG B 1 49 ? 48.477 3.238 24.169 1.00 16.64 49 ARG B C 1
ATOM 1439 O O . ARG B 1 49 ? 48.206 4.434 24.320 1.00 23.92 49 ARG B O 1
ATOM 1447 N N . LYS B 1 50 ? 48.625 2.677 22.974 1.00 19.38 50 LYS B N 1
ATOM 1448 C CA . LYS B 1 50 ? 48.483 3.442 21.736 1.00 24.42 50 LYS B CA 1
ATOM 1449 C C . LYS B 1 50 ? 47.022 3.660 21.364 1.00 22.98 50 LYS B C 1
ATOM 1450 O O . LYS B 1 50 ? 46.699 4.584 20.615 1.00 21.27 50 LYS B O 1
ATOM 1456 N N . ALA B 1 51 ? 46.147 2.806 21.891 1.00 17.15 51 ALA B N 1
ATOM 1457 C CA . ALA B 1 51 ? 44.765 2.743 21.426 1.00 14.32 51 ALA B CA 1
ATOM 1458 C C . ALA B 1 51 ? 43.963 3.988 21.788 1.00 17.88 51 ALA B C 1
ATOM 1459 O O . ALA B 1 51 ? 44.219 4.640 22.805 1.00 20.14 51 ALA B O 1
ATOM 1461 N N . LYS B 1 52 ? 42.974 4.295 20.950 1.00 20.10 52 LYS B N 1
ATOM 1462 C CA . LYS B 1 52 ? 42.041 5.377 21.239 1.00 21.33 52 LYS B CA 1
ATOM 1463 C C . LYS B 1 52 ? 41.407 5.158 22.611 1.00 21.09 52 LYS B C 1
ATOM 1464 O O . LYS B 1 52 ? 41.159 4.015 22.996 1.00 20.25 52 LYS B O 1
ATOM 1471 N N . SER B 1 53 ? 41.160 6.244 23.345 1.00 16.98 53 SER B N 1
ATOM 1472 C CA . SER B 1 53 ? 40.671 6.160 24.726 1.00 18.34 53 SER B CA 1
ATOM 1473 C C . SER B 1 53 ? 39.449 5.270 24.929 1.00 17.43 53 SER B C 1
ATOM 1474 O O . SER B 1 53 ? 39.334 4.597 25.947 1.00 17.09 53 SER B O 1
ATOM 1477 N N . ASN B 1 54 ? 38.516 5.317 23.991 1.00 19.66 54 ASN B N 1
ATOM 1478 C CA . ASN B 1 54 ? 37.283 4.558 24.104 1.00 20.07 54 ASN B CA 1
ATOM 1479 C C . ASN B 1 54 ? 37.491 3.068 23.901 1.00 19.91 54 ASN B C 1
ATOM 1480 O O . ASN B 1 54 ? 36.638 2.256 24.275 1.00 21.92 54 ASN B O 1
ATOM 1485 N N . ARG B 1 55 ? 38.614 2.709 23.289 1.00 20.31 55 ARG B N 1
ATOM 1486 C CA . ARG B 1 55 ? 38.875 1.314 22.973 1.00 22.04 55 ARG B CA 1
ATOM 1487 C C . ARG B 1 55 ? 39.671 0.562 24.034 1.00 16.28 55 ARG B C 1
ATOM 1488 O O . ARG B 1 55 ? 39.778 -0.664 23.964 1.00 15.18 55 ARG B O 1
ATOM 1496 N N . LYS B 1 56 ? 40.215 1.277 25.014 1.00 15.52 56 LYS B N 1
ATOM 1497 C CA . LYS B 1 56 ? 41.201 0.681 25.904 1.00 13.95 56 LYS B CA 1
ATOM 1498 C C . LYS B 1 56 ? 40.590 -0.334 26.856 1.00 20.43 56 LYS B C 1
ATOM 1499 O O . LYS B 1 56 ? 41.235 -1.320 27.194 1.00 15.77 56 LYS B O 1
ATOM 1505 N N . LEU B 1 57 ? 39.360 -0.087 27.302 1.00 13.22 57 LEU B N 1
ATOM 1506 C CA . LEU B 1 57 ? 38.729 -0.977 28.280 1.00 14.68 57 LEU B CA 1
ATOM 1507 C C . LEU B 1 57 ? 38.523 -2.373 27.660 1.00 13.96 57 LEU B C 1
ATOM 1508 O O . LEU B 1 57 ? 38.606 -3.390 28.351 1.00 20.88 57 LEU B O 1
ATOM 1513 N N . THR B 1 58 ? 38.277 -2.418 26.356 1.00 14.08 58 THR B N 1
ATOM 1514 C CA . THR B 1 58 ? 38.040 -3.682 25.657 1.00 15.95 58 THR B CA 1
ATOM 1515 C C . THR B 1 58 ? 39.281 -4.564 25.762 1.00 15.09 58 THR B C 1
ATOM 1516 O O . THR B 1 58 ? 39.193 -5.789 25.806 1.00 13.37 58 THR B O 1
ATOM 1520 N N . PHE B 1 59 ? 40.444 -3.938 25.814 1.00 13.92 59 PHE B N 1
ATOM 1521 C CA . PHE B 1 59 ? 41.679 -4.716 25.887 1.00 15.62 59 PHE B CA 1
ATOM 1522 C C . PHE B 1 59 ? 41.714 -5.518 27.188 1.00 12.06 59 PHE B C 1
ATOM 1523 O O . PHE B 1 59 ? 42.171 -6.653 27.206 1.00 14.34 59 PHE B O 1
ATOM 1531 N N . LEU B 1 60 ? 41.204 -4.946 28.275 1.00 11.91 60 LEU B N 1
ATOM 1532 C CA . LEU B 1 60 ? 41.197 -5.646 29.552 1.00 13.91 60 LEU B CA 1
ATOM 1533 C C . LEU B 1 60 ? 40.253 -6.862 29.566 1.00 19.05 60 LEU B C 1
ATOM 1534 O O . LEU B 1 60 ? 40.599 -7.934 30.099 1.00 16.12 60 LEU B O 1
ATOM 1539 N N . TYR B 1 61 ? 39.079 -6.706 28.964 1.00 13.90 61 TYR B N 1
ATOM 1540 C CA . TYR B 1 61 ? 38.159 -7.834 28.807 1.00 11.55 61 TYR B CA 1
ATOM 1541 C C . TYR B 1 61 ? 38.732 -8.890 27.866 1.00 13.96 61 TYR B C 1
ATOM 1542 O O . TYR B 1 61 ? 38.480 -10.078 28.032 1.00 12.95 61 TYR B O 1
ATOM 1551 N N . LEU B 1 62 ? 39.541 -8.464 26.902 1.00 16.86 62 LEU B N 1
ATOM 1552 C CA . LEU B 1 62 ? 40.292 -9.438 26.114 1.00 15.16 62 LEU B CA 1
ATOM 1553 C C . LEU B 1 62 ? 41.262 -10.244 26.983 1.00 15.45 62 LEU B C 1
ATOM 1554 O O . LEU B 1 62 ? 41.333 -11.487 26.875 1.00 15.88 62 LEU B O 1
ATOM 1559 N N . ALA B 1 63 ? 42.012 -9.554 27.841 1.00 17.81 63 ALA B N 1
ATOM 1560 C CA . ALA B 1 63 ? 42.954 -10.235 28.719 1.00 18.14 63 ALA B CA 1
ATOM 1561 C C . ALA B 1 63 ? 42.203 -11.199 29.631 1.00 23.21 63 ALA B C 1
ATOM 1562 O O . ALA B 1 63 ? 42.652 -12.313 29.885 1.00 18.78 63 ALA B O 1
ATOM 1564 N N . ASN B 1 64 ? 41.039 -10.769 30.102 1.00 16.74 64 ASN B N 1
ATOM 1565 C CA . ASN B 1 64 ? 40.205 -11.632 30.921 1.00 23.11 64 ASN B CA 1
ATOM 1566 C C . ASN B 1 64 ? 39.858 -12.946 30.202 1.00 18.03 64 ASN B C 1
ATOM 1567 O O . ASN B 1 64 ? 40.056 -14.026 30.757 1.00 16.38 64 ASN B O 1
ATOM 1572 N N . ASP B 1 65 ? 39.364 -12.862 28.966 1.00 18.91 65 ASP B N 1
ATOM 1573 C CA . ASP B 1 65 ? 38.976 -14.069 28.231 1.00 23.50 65 ASP B CA 1
ATOM 1574 C C . ASP B 1 65 ? 40.178 -14.991 27.998 1.00 23.11 65 ASP B C 1
ATOM 1575 O O . ASP B 1 65 ? 40.107 -16.206 28.196 1.00 20.00 65 ASP B O 1
ATOM 1580 N N . VAL B 1 66 ? 41.287 -14.398 27.587 1.00 20.06 66 VAL B N 1
ATOM 1581 C CA . VAL B 1 66 ? 42.504 -15.158 27.323 1.00 20.87 66 VAL B CA 1
ATOM 1582 C C . VAL B 1 66 ? 43.013 -15.850 28.581 1.00 16.82 66 VAL B C 1
ATOM 1583 O O . VAL B 1 66 ? 43.224 -17.057 28.576 1.00 20.79 66 VAL B O 1
ATOM 1587 N N . ILE B 1 67 ? 43.179 -15.097 29.663 1.00 20.92 67 ILE B N 1
ATOM 1588 C CA . ILE B 1 67 ? 43.658 -15.656 30.930 1.00 24.79 67 ILE B CA 1
ATOM 1589 C C . ILE B 1 67 ? 42.761 -16.786 31.481 1.00 29.63 67 ILE B C 1
ATOM 1590 O O . ILE B 1 67 ? 43.246 -17.865 31.800 1.00 28.67 67 ILE B O 1
ATOM 1595 N N . GLN B 1 68 ? 41.460 -16.538 31.591 1.00 24.61 68 GLN B N 1
ATOM 1596 C CA . GLN B 1 68 ? 40.558 -17.551 32.136 1.00 27.47 68 GLN B CA 1
ATOM 1597 C C . GLN B 1 68 ? 40.490 -18.795 31.253 1.00 25.66 68 GLN B C 1
ATOM 1598 O O . GLN B 1 68 ? 40.518 -19.911 31.755 1.00 28.50 68 GLN B O 1
ATOM 1604 N N . ASN B 1 69 ? 40.423 -18.614 29.941 1.00 17.62 69 ASN B N 1
ATOM 1605 C CA . ASN B 1 69 ? 40.308 -19.761 29.053 1.00 23.87 69 ASN B CA 1
ATOM 1606 C C . ASN B 1 69 ? 41.652 -20.447 28.797 1.00 27.85 69 ASN B C 1
ATOM 1607 O O . ASN B 1 69 ? 41.694 -21.522 28.191 1.00 31.63 69 ASN B O 1
ATOM 1612 N N . SER B 1 70 ? 42.746 -19.839 29.255 1.00 28.55 70 SER B N 1
ATOM 1613 C CA . SER B 1 70 ? 44.083 -20.411 29.023 1.00 29.39 70 SER B CA 1
ATOM 1614 C C . SER B 1 70 ? 44.505 -21.363 30.119 1.00 28.88 70 SER B C 1
ATOM 1615 O O . SER B 1 70 ? 45.358 -22.214 29.892 1.00 39.37 70 SER B O 1
ATOM 1618 N N . LYS B 1 71 ? 43.942 -21.199 31.312 1.00 27.56 71 LYS B N 1
ATOM 1619 C CA . LYS B 1 71 ? 44.374 -21.979 32.468 1.00 37.89 71 LYS B CA 1
ATOM 1620 C C . LYS B 1 71 ? 44.310 -23.484 32.203 1.00 37.81 71 LYS B C 1
ATOM 1621 O O . LYS B 1 71 ? 45.128 -24.240 32.724 1.00 45.58 71 LYS B O 1
ATOM 1627 N N . ARG B 1 72 ? 43.360 -23.912 31.373 1.00 36.02 72 ARG B N 1
ATOM 1628 C CA . ARG B 1 72 ? 43.175 -25.339 31.109 1.00 41.01 72 ARG B CA 1
ATOM 1629 C C . ARG B 1 72 ? 44.242 -25.878 30.158 1.00 35.62 72 ARG B C 1
ATOM 1630 O O . ARG B 1 72 ? 44.340 -27.084 29.935 1.00 36.63 72 ARG B O 1
ATOM 1634 N N . LYS B 1 73 ? 45.047 -24.981 29.600 1.00 36.29 73 LYS B N 1
ATOM 1635 C CA . LYS B 1 73 ? 46.088 -25.376 28.661 1.00 30.92 73 LYS B CA 1
ATOM 1636 C C . LYS B 1 73 ? 47.492 -25.224 29.255 1.00 35.29 73 LYS B C 1
ATOM 1637 O O . LYS B 1 73 ? 48.429 -25.905 28.838 1.00 42.80 73 LYS B O 1
ATOM 1643 N N . GLY B 1 74 ? 47.640 -24.325 30.224 1.00 28.82 74 GLY B N 1
ATOM 1644 C CA . GLY B 1 74 ? 48.942 -24.042 30.802 1.00 30.40 74 GLY B CA 1
ATOM 1645 C C . GLY B 1 74 ? 48.998 -22.647 31.393 1.00 37.55 74 GLY B C 1
ATOM 1646 O O . GLY B 1 74 ? 48.177 -21.794 31.062 1.00 37.53 74 GLY B O 1
ATOM 1647 N N . PRO B 1 75 ? 49.983 -22.396 32.266 1.00 37.99 75 PRO B N 1
ATOM 1648 C CA . PRO B 1 75 ? 49.975 -21.191 33.103 1.00 33.08 75 PRO B CA 1
ATOM 1649 C C . PRO B 1 75 ? 50.704 -19.980 32.522 1.00 29.66 75 PRO B C 1
ATOM 1650 O O . PRO B 1 75 ? 50.838 -18.980 33.228 1.00 29.10 75 PRO B O 1
ATOM 1654 N N . GLU B 1 76 ? 51.148 -20.052 31.274 1.00 24.58 76 GLU B N 1
ATOM 1655 C CA . GLU B 1 76 ? 52.017 -19.000 30.748 1.00 32.82 76 GLU B CA 1
ATOM 1656 C C . GLU B 1 76 ? 51.282 -17.679 30.512 1.00 28.53 76 GLU B C 1
ATOM 1657 O O . GLU B 1 76 ? 51.848 -16.619 30.769 1.00 24.86 76 GLU B O 1
ATOM 1663 N N . PHE B 1 77 ? 50.030 -17.716 30.056 1.00 26.70 77 PHE B N 1
ATOM 1664 C CA . PHE B 1 77 ? 49.334 -16.449 29.828 1.00 23.73 77 PHE B CA 1
ATOM 1665 C C . PHE B 1 77 ? 49.088 -15.741 31.152 1.00 24.01 77 PHE B C 1
ATOM 1666 O O . PHE B 1 77 ? 49.243 -14.529 31.237 1.00 22.01 77 PHE B O 1
ATOM 1674 N N . THR B 1 78 ? 48.730 -16.496 32.186 1.00 25.27 78 THR B N 1
ATOM 1675 C CA . THR B 1 78 ? 48.524 -15.925 33.518 1.00 23.33 78 THR B CA 1
ATOM 1676 C C . THR B 1 78 ? 49.800 -15.242 34.005 1.00 31.04 78 THR B C 1
ATOM 1677 O O . THR B 1 78 ? 49.745 -14.148 34.579 1.00 28.96 78 THR B O 1
ATOM 1681 N N . ARG B 1 79 ? 50.945 -15.884 33.760 1.00 28.49 79 ARG B N 1
ATOM 1682 C CA . ARG B 1 79 ? 52.235 -15.330 34.165 1.00 31.18 79 ARG B CA 1
ATOM 1683 C C . ARG B 1 79 ? 52.624 -14.124 33.319 1.00 24.83 79 ARG B C 1
ATOM 1684 O O . ARG B 1 79 ? 53.009 -13.075 33.858 1.00 23.19 79 ARG B O 1
ATOM 1692 N N . GLU B 1 80 ? 52.543 -14.282 31.996 1.00 25.70 80 GLU B N 1
ATOM 1693 C CA . GLU B 1 80 ? 52.919 -13.198 31.084 1.00 21.95 80 GLU B CA 1
ATOM 1694 C C . GLU B 1 80 ? 52.092 -11.947 31.393 1.00 27.28 80 GLU B C 1
ATOM 1695 O O . GLU B 1 80 ? 52.647 -10.858 31.545 1.00 24.16 80 GLU B O 1
ATOM 1701 N N . PHE B 1 81 ? 50.776 -12.112 31.544 1.00 23.18 81 PHE B N 1
ATOM 1702 C CA . PHE B 1 81 ? 49.907 -10.976 31.843 1.00 20.25 81 PHE B CA 1
ATOM 1703 C C . PHE B 1 81 ? 50.227 -10.340 33.196 1.00 16.40 81 PHE B C 1
ATOM 1704 O O . PHE B 1 81 ? 50.186 -9.131 33.309 1.00 18.75 81 PHE B O 1
ATOM 1712 N N . GLU B 1 82 ? 50.585 -11.144 34.198 1.00 22.70 82 GLU B N 1
ATOM 1713 C CA . GLU B 1 82 ? 50.913 -10.621 35.539 1.00 30.58 82 GLU B CA 1
ATOM 1714 C C . GLU B 1 82 ? 51.985 -9.528 35.503 1.00 24.99 82 GLU B C 1
ATOM 1715 O O . GLU B 1 82 ? 52.010 -8.619 36.333 1.00 17.47 82 GLU B O 1
ATOM 1721 N N . SER B 1 83 ? 52.878 -9.629 34.529 1.00 27.43 83 SER B N 1
ATOM 1722 C CA . SER B 1 83 ? 53.963 -8.666 34.388 1.00 21.53 83 SER B CA 1
ATOM 1723 C C . SER B 1 83 ? 53.500 -7.278 33.962 1.00 25.16 83 SER B C 1
ATOM 1724 O O . SER B 1 83 ? 54.176 -6.287 34.242 1.00 24.33 83 SER B O 1
ATOM 1727 N N . VAL B 1 84 ? 52.355 -7.188 33.290 1.00 23.29 84 VAL B N 1
ATOM 1728 C CA . VAL B 1 84 ? 51.889 -5.884 32.786 1.00 24.53 84 VAL B CA 1
ATOM 1729 C C . VAL B 1 84 ? 50.549 -5.371 33.343 1.00 25.61 84 VAL B C 1
ATOM 1730 O O . VAL B 1 84 ? 50.152 -4.249 33.029 1.00 26.55 84 VAL B O 1
ATOM 1734 N N . LEU B 1 85 ? 49.851 -6.168 34.156 1.00 23.88 85 LEU B N 1
ATOM 1735 C CA . LEU B 1 85 ? 48.469 -5.827 34.530 1.00 21.45 85 LEU B CA 1
ATOM 1736 C C . LEU B 1 85 ? 48.333 -4.635 35.483 1.00 23.15 85 LEU B C 1
ATOM 1737 O O . LEU B 1 85 ? 47.314 -3.933 35.465 1.00 20.62 85 LEU B O 1
ATOM 1742 N N . VAL B 1 86 ? 49.337 -4.400 36.320 1.00 22.13 86 VAL B N 1
ATOM 1743 C CA . VAL B 1 86 ? 49.288 -3.231 37.200 1.00 22.75 86 VAL B CA 1
ATOM 1744 C C . VAL B 1 86 ? 49.307 -1.962 36.363 1.00 27.02 86 VAL B C 1
ATOM 1745 O O . VAL B 1 86 ? 48.436 -1.089 36.496 1.00 21.55 86 VAL B O 1
ATOM 1749 N N . ASP B 1 87 ? 50.294 -1.883 35.477 1.00 21.54 87 ASP B N 1
ATOM 1750 C CA . ASP B 1 87 ? 50.429 -0.751 34.581 1.00 20.93 87 ASP B CA 1
ATOM 1751 C C . ASP B 1 87 ? 49.196 -0.578 33.714 1.00 23.58 87 ASP B C 1
ATOM 1752 O O . ASP B 1 87 ? 48.732 0.545 33.505 1.00 20.03 87 ASP B O 1
ATOM 1757 N N . ALA B 1 88 ? 48.672 -1.694 33.210 1.00 27.06 88 ALA B N 1
ATOM 1758 C CA . ALA B 1 88 ? 47.500 -1.660 32.340 1.00 26.76 88 ALA B CA 1
ATOM 1759 C C . ALA B 1 88 ? 46.273 -1.120 33.095 1.00 22.67 88 ALA B C 1
ATOM 1760 O O . ALA B 1 88 ? 45.596 -0.206 32.626 1.00 25.41 88 ALA B O 1
ATOM 1762 N N . PHE B 1 89 ? 45.998 -1.678 34.269 1.00 24.22 89 PHE B N 1
ATOM 1763 C CA . PHE B 1 89 ? 44.876 -1.211 35.068 1.00 22.44 89 PHE B CA 1
ATOM 1764 C C . PHE B 1 89 ? 45.079 0.232 35.514 1.00 23.12 89 PHE B C 1
ATOM 1765 O O . PHE B 1 89 ? 44.149 1.033 35.484 1.00 24.70 89 PHE B O 1
ATOM 1773 N N . SER B 1 90 ? 46.303 0.573 35.896 1.00 22.22 90 SER B N 1
ATOM 1774 C CA . SER B 1 90 ? 46.607 1.941 36.277 1.00 22.69 90 SER B CA 1
ATOM 1775 C C . SER B 1 90 ? 46.313 2.897 35.125 1.00 24.13 90 SER B C 1
ATOM 1776 O O . SER B 1 90 ? 45.682 3.942 35.307 1.00 26.16 90 SER B O 1
ATOM 1779 N N . HIS B 1 91 ? 46.781 2.522 33.939 1.00 18.47 91 HIS B N 1
ATOM 1780 C CA . HIS B 1 91 ? 46.622 3.328 32.734 1.00 21.45 91 HIS B CA 1
ATOM 1781 C C . HIS B 1 91 ? 45.153 3.527 32.387 1.00 21.03 91 HIS B C 1
ATOM 1782 O O . HIS B 1 91 ? 44.709 4.642 32.100 1.00 21.29 91 HIS B O 1
ATOM 1789 N N . VAL B 1 92 ? 44.408 2.429 32.413 1.00 18.90 92 VAL B N 1
ATOM 1790 C CA . VAL B 1 92 ? 43.008 2.469 32.017 1.00 22.67 92 VAL B CA 1
ATOM 1791 C C . VAL B 1 92 ? 42.215 3.280 33.036 1.00 23.07 92 VAL B C 1
ATOM 1792 O O . VAL B 1 92 ? 41.309 4.022 32.664 1.00 19.71 92 VAL B O 1
ATOM 1796 N N . ALA B 1 93 ? 42.581 3.165 34.312 1.00 22.90 93 ALA B N 1
ATOM 1797 C CA . ALA B 1 93 ? 41.918 3.926 35.372 1.00 18.73 93 ALA B CA 1
ATOM 1798 C C . ALA B 1 93 ? 42.156 5.435 35.264 1.00 19.56 93 ALA B C 1
ATOM 1799 O O . ALA B 1 93 ? 41.238 6.223 35.493 1.00 23.29 93 ALA B O 1
ATOM 1801 N N . ARG B 1 94 ? 43.382 5.837 34.926 1.00 28.77 94 ARG B N 1
ATOM 1802 C CA . ARG B 1 94 ? 43.662 7.231 34.595 1.00 25.37 94 ARG B CA 1
ATOM 1803 C C . ARG B 1 94 ? 42.704 7.706 33.498 1.00 22.33 94 ARG B C 1
ATOM 1804 O O . ARG B 1 94 ? 42.033 8.730 33.639 1.00 17.64 94 ARG B O 1
ATOM 1812 N N . GLU B 1 95 ? 42.662 6.963 32.394 1.00 21.78 95 GLU B N 1
ATOM 1813 C CA . GLU B 1 95 ? 41.776 7.294 31.283 1.00 23.13 95 GLU B CA 1
ATOM 1814 C C . GLU B 1 95 ? 40.309 7.360 31.714 1.00 22.69 95 GLU B C 1
ATOM 1815 O O . GLU B 1 95 ? 39.561 8.200 31.219 1.00 23.30 95 GLU B O 1
ATOM 1821 N N . ALA B 1 96 ? 39.915 6.482 32.639 1.00 19.04 96 ALA B N 1
ATOM 1822 C CA . ALA B 1 96 ? 38.557 6.476 33.168 1.00 27.20 96 ALA B CA 1
ATOM 1823 C C . ALA B 1 96 ? 38.303 7.765 33.913 1.00 24.40 96 ALA B C 1
ATOM 1824 O O . ALA B 1 96 ? 37.311 8.445 33.671 1.00 23.72 96 ALA B O 1
ATOM 1826 N N . ASP B 1 97 ? 39.216 8.098 34.818 1.00 21.09 97 ASP B N 1
ATOM 1827 C CA . ASP B 1 97 ? 39.119 9.338 35.593 1.00 26.10 97 ASP B CA 1
ATOM 1828 C C . ASP B 1 97 ? 38.913 10.546 34.703 1.00 23.53 97 ASP B C 1
ATOM 1829 O O . ASP B 1 97 ? 38.092 11.418 35.000 1.00 28.43 97 ASP B O 1
ATOM 1834 N N . GLU B 1 98 ? 39.651 10.593 33.599 1.00 22.16 98 GLU B N 1
ATOM 1835 C CA . GLU B 1 98 ? 39.547 11.707 32.671 1.00 27.13 98 GLU B CA 1
ATOM 1836 C C . GLU B 1 98 ? 38.244 11.693 31.864 1.00 25.11 98 GLU B C 1
ATOM 1837 O O . GLU B 1 98 ? 37.621 12.744 31.669 1.00 23.41 98 GLU B O 1
ATOM 1843 N N . GLY B 1 99 ? 37.830 10.509 31.408 1.00 21.55 99 GLY B N 1
ATOM 1844 C CA . GLY B 1 99 ? 36.743 10.386 30.444 1.00 21.11 99 GLY B CA 1
ATOM 1845 C C . GLY B 1 99 ? 35.286 10.335 30.913 1.00 17.99 99 GLY B C 1
ATOM 1846 O O . GLY B 1 99 ? 34.386 10.701 30.155 1.00 22.37 99 GLY B O 1
ATOM 1847 N N . CYS B 1 100 ? 35.026 9.874 32.137 1.00 19.10 100 CYS B N 1
ATOM 1848 C CA . CYS B 1 100 ? 33.641 9.699 32.572 1.00 20.48 100 CYS B CA 1
ATOM 1849 C C . CYS B 1 100 ? 32.858 11.025 32.637 1.00 21.33 100 CYS B C 1
ATOM 1850 O O . CYS B 1 100 ? 31.676 11.065 32.275 1.00 19.35 100 CYS B O 1
ATOM 1853 N N . LYS B 1 101 ? 33.504 12.102 33.073 1.00 17.19 101 LYS B N 1
ATOM 1854 C CA . LYS B 1 101 ? 32.840 13.415 33.137 1.00 18.56 101 LYS B CA 1
ATOM 1855 C C . LYS B 1 101 ? 33.294 14.371 32.039 1.00 21.79 101 LYS B C 1
ATOM 1856 O O . LYS B 1 101 ? 32.985 15.566 32.083 1.00 21.85 101 LYS B O 1
ATOM 1862 N N . LYS B 1 102 ? 34.027 13.858 31.060 1.00 18.35 102 LYS B N 1
ATOM 1863 C CA . LYS B 1 102 ? 34.457 14.703 29.939 1.00 21.40 102 LYS B CA 1
ATOM 1864 C C . LYS B 1 102 ? 33.262 15.378 29.232 1.00 15.51 102 LYS B C 1
ATOM 1865 O O . LYS B 1 102 ? 33.309 16.580 28.991 1.00 19.63 102 LYS B O 1
ATOM 1871 N N . PRO B 1 103 ? 32.171 14.631 28.937 1.00 20.07 103 PRO B N 1
ATOM 1872 C CA . PRO B 1 103 ? 31.027 15.313 28.314 1.00 17.25 103 PRO B CA 1
ATOM 1873 C C . PRO B 1 103 ? 30.514 16.514 29.113 1.00 19.73 103 PRO B C 1
ATOM 1874 O O . PRO B 1 103 ? 30.232 17.554 28.530 1.00 16.81 103 PRO B O 1
ATOM 1878 N N . LEU B 1 104 ? 30.427 16.372 30.434 1.00 15.40 104 LEU B N 1
ATOM 1879 C CA . LEU B 1 104 ? 29.991 17.476 31.288 1.00 15.73 104 LEU B CA 1
ATOM 1880 C C . LEU B 1 104 ? 30.922 18.672 31.232 1.00 15.24 104 LEU B C 1
ATOM 1881 O O . LEU B 1 104 ? 30.479 19.821 31.201 1.00 17.30 104 LEU B O 1
ATOM 1886 N N . GLU B 1 105 ? 32.223 18.405 31.261 1.00 13.33 105 GLU B N 1
ATOM 1887 C CA . GLU B 1 105 ? 33.210 19.464 31.220 1.00 20.44 105 GLU B CA 1
ATOM 1888 C C . GLU B 1 105 ? 33.120 20.243 29.907 1.00 19.35 105 GLU B C 1
ATOM 1889 O O . GLU B 1 105 ? 33.289 21.463 29.880 1.00 17.71 105 GLU B O 1
ATOM 1895 N N . ARG B 1 106 ? 32.849 19.531 28.816 1.00 17.86 106 ARG B N 1
ATOM 1896 C CA . ARG B 1 106 ? 32.753 20.151 27.495 1.00 17.41 106 ARG B CA 1
ATOM 1897 C C . ARG B 1 106 ? 31.470 20.971 27.387 1.00 20.91 106 ARG B C 1
ATOM 1898 O O . ARG B 1 106 ? 31.446 22.046 26.784 1.00 13.00 106 ARG B O 1
ATOM 1906 N N . LEU B 1 107 ? 30.403 20.454 27.980 1.00 15.32 107 LEU B N 1
ATOM 1907 C CA . LEU B 1 107 ? 29.127 21.151 27.961 1.00 17.27 107 LEU B CA 1
ATOM 1908 C C . LEU B 1 107 ? 29.277 22.505 28.668 1.00 17.08 107 LEU B C 1
ATOM 1909 O O . LEU B 1 107 ? 28.792 23.526 28.181 1.00 17.98 107 LEU B O 1
ATOM 1914 N N . LEU B 1 108 ? 29.966 22.512 29.806 1.00 16.60 108 LEU B N 1
ATOM 1915 C CA . LEU B 1 108 ? 30.216 23.770 30.526 1.00 21.28 108 LEU B CA 1
ATOM 1916 C C . LEU B 1 108 ? 31.099 24.736 29.735 1.00 20.39 108 LEU B C 1
ATOM 1917 O O . LEU B 1 108 ? 30.925 25.957 29.819 1.00 15.82 108 LEU B O 1
ATOM 1922 N N . ASN B 1 109 ? 32.071 24.184 29.013 1.00 18.67 109 ASN B N 1
ATOM 1923 C CA . ASN B 1 109 ? 32.959 24.976 28.162 1.00 20.36 109 ASN B CA 1
ATOM 1924 C C . ASN B 1 109 ? 32.181 25.609 27.016 1.00 20.96 109 ASN B C 1
ATOM 1925 O O . ASN B 1 109 ? 32.521 26.693 26.527 1.00 19.66 109 ASN B O 1
ATOM 1930 N N . ILE B 1 110 ? 31.133 24.923 26.578 1.00 16.57 110 ILE B N 1
ATOM 1931 C CA . ILE B 1 110 ? 30.284 25.469 25.526 1.00 17.82 110 ILE B CA 1
ATOM 1932 C C . ILE B 1 110 ? 29.473 26.633 26.097 1.00 20.43 110 ILE B C 1
ATOM 1933 O O . ILE B 1 110 ? 29.340 27.686 25.467 1.00 17.74 110 ILE B O 1
ATOM 1938 N N . TRP B 1 111 ? 28.968 26.445 27.313 1.00 19.77 111 TRP B N 1
ATOM 1939 C CA . TRP B 1 111 ? 28.212 27.492 27.999 1.00 21.15 111 TRP B CA 1
ATOM 1940 C C . TRP B 1 111 ? 29.074 28.701 28.337 1.00 16.76 111 TRP B C 1
ATOM 1941 O O . TRP B 1 111 ? 28.594 29.833 28.360 1.00 17.04 111 TRP B O 1
ATOM 1952 N N . GLN B 1 112 ? 30.341 28.450 28.637 1.00 15.85 112 GLN B N 1
ATOM 1953 C CA . GLN B 1 112 ? 31.267 29.537 28.897 1.00 22.74 112 GLN B CA 1
ATOM 1954 C C . GLN B 1 112 ? 31.547 30.288 27.590 1.00 17.30 112 GLN B C 1
ATOM 1955 O O . GLN B 1 112 ? 31.446 31.512 27.540 1.00 21.61 112 GLN B O 1
ATOM 1961 N N . GLU B 1 113 ? 31.860 29.545 26.530 1.00 21.72 113 GLU B N 1
ATOM 1962 C CA . GLU B 1 113 ? 32.217 30.148 25.247 1.00 20.31 113 GLU B CA 1
ATOM 1963 C C . GLU B 1 113 ? 31.058 30.928 24.634 1.00 23.17 113 GLU B C 1
ATOM 1964 O O . GLU B 1 113 ? 31.254 32.011 24.073 1.00 26.00 113 GLU B O 1
ATOM 1970 N N . ARG B 1 114 ? 29.850 30.385 24.738 1.00 11.87 114 ARG B N 1
ATOM 1971 C CA . ARG B 1 114 ? 28.676 31.076 24.204 1.00 16.32 114 ARG B CA 1
ATOM 1972 C C . ARG B 1 114 ? 28.050 32.075 25.198 1.00 18.61 114 ARG B C 1
ATOM 1973 O O . ARG B 1 114 ? 27.051 32.722 24.881 1.00 24.39 114 ARG B O 1
ATOM 1981 N N . SER B 1 115 ? 28.649 32.209 26.379 1.00 17.56 115 SER B N 1
ATOM 1982 C CA . SER B 1 115 ? 28.074 33.008 27.462 1.00 21.40 115 SER B CA 1
ATOM 1983 C C . SER B 1 115 ? 26.593 32.679 27.692 1.00 20.73 115 SER B C 1
ATOM 1984 O O . SER B 1 115 ? 25.759 33.581 27.826 1.00 20.00 115 SER B O 1
ATOM 1987 N N . VAL B 1 116 ? 26.267 31.394 27.727 1.00 16.83 116 VAL B N 1
ATOM 1988 C CA . VAL B 1 116 ? 24.912 30.971 28.061 1.00 22.58 116 VAL B CA 1
ATOM 1989 C C . VAL B 1 116 ? 24.629 31.410 29.497 1.00 23.16 116 VAL B C 1
ATOM 1990 O O . VAL B 1 116 ? 23.530 31.862 29.799 1.00 17.49 116 VAL B O 1
ATOM 1994 N N . TYR B 1 117 ? 25.652 31.321 30.351 1.00 17.03 117 TYR B N 1
ATOM 1995 C CA . TYR B 1 117 ? 25.613 31.886 31.702 1.00 20.08 117 TYR B CA 1
ATOM 1996 C C . TYR B 1 117 ? 26.902 32.678 31.978 1.00 24.48 117 TYR B C 1
ATOM 1997 O O . TYR B 1 117 ? 27.914 32.461 31.320 1.00 28.77 117 TYR B O 1
ATOM 2006 N N . GLY B 1 118 ? 26.854 33.595 32.945 1.00 30.35 118 GLY B N 1
ATOM 2007 C CA . GLY B 1 118 ? 27.997 34.424 33.308 1.00 23.78 118 GLY B CA 1
ATOM 2008 C C . GLY B 1 118 ? 29.114 33.652 33.983 1.00 25.24 118 GLY B C 1
ATOM 2009 O O . GLY B 1 118 ? 28.913 32.522 34.412 1.00 23.59 118 GLY B O 1
ATOM 2010 N N . GLY B 1 119 ? 30.294 34.262 34.071 1.00 24.30 119 GLY B N 1
ATOM 2011 C CA . GLY B 1 119 ? 31.479 33.586 34.581 1.00 26.60 119 GLY B CA 1
ATOM 2012 C C . GLY B 1 119 ? 31.325 33.052 35.996 1.00 32.23 119 GLY B C 1
ATOM 2013 O O . GLY B 1 119 ? 31.879 32.010 36.345 1.00 27.31 119 GLY B O 1
ATOM 2014 N N . GLU B 1 120 ? 30.563 33.770 36.810 1.00 31.04 120 GLU B N 1
ATOM 2015 C CA . GLU B 1 120 ? 30.347 33.390 38.199 1.00 28.92 120 GLU B CA 1
ATOM 2016 C C . GLU B 1 120 ? 29.586 32.073 38.270 1.00 25.22 120 GLU B C 1
ATOM 2017 O O . GLU B 1 120 ? 30.024 31.112 38.903 1.00 27.62 120 GLU B O 1
ATOM 2023 N N . PHE B 1 121 ? 28.437 32.030 37.610 1.00 31.25 121 PHE B N 1
ATOM 2024 C CA . PHE B 1 121 ? 27.636 30.825 37.627 1.00 29.12 121 PHE B CA 1
ATOM 2025 C C . PHE B 1 121 ? 28.376 29.668 36.941 1.00 23.15 121 PHE B C 1
ATOM 2026 O O . PHE B 1 121 ? 28.267 28.520 37.373 1.00 20.75 121 PHE B O 1
ATOM 2034 N N . ILE B 1 122 ? 29.143 29.966 35.896 1.00 25.54 122 ILE B N 1
ATOM 2035 C CA . ILE B 1 122 ? 29.956 28.931 35.259 1.00 23.85 122 ILE B CA 1
ATOM 2036 C C . ILE B 1 122 ? 30.898 28.278 36.274 1.00 23.77 122 ILE B C 1
ATOM 2037 O O . ILE B 1 122 ? 30.958 27.048 36.367 1.00 26.34 122 ILE B O 1
ATOM 2042 N N . GLN B 1 123 ? 31.607 29.096 37.053 1.00 26.82 123 GLN B N 1
ATOM 2043 C CA . GLN B 1 123 ? 32.571 28.570 38.016 1.00 27.66 123 GLN B CA 1
ATOM 2044 C C . GLN B 1 123 ? 31.891 27.708 39.066 1.00 27.20 123 GLN B C 1
ATOM 2045 O O . GLN B 1 123 ? 32.454 26.695 39.476 1.00 24.40 123 GLN B O 1
ATOM 2056 N N . GLN B 1 124 ? 30.690 28.124 39.488 1.00 32.62 124 GLN B N 1
ATOM 2057 C CA . GLN B 1 124 ? 29.849 27.369 40.425 1.00 27.44 124 GLN B CA 1
ATOM 2058 C C . GLN B 1 124 ? 29.527 25.973 39.905 1.00 25.19 124 GLN B C 1
ATOM 2059 O O . GLN B 1 124 ? 29.618 24.990 40.640 1.00 22.81 124 GLN B O 1
ATOM 2065 N N . LEU B 1 125 ? 29.124 25.903 38.640 1.00 16.92 125 LEU B N 1
ATOM 2066 C CA . LEU B 1 125 ? 28.861 24.620 37.988 1.00 19.22 125 LEU B CA 1
ATOM 2067 C C . LEU B 1 125 ? 30.114 23.750 37.898 1.00 18.00 125 LEU B C 1
ATOM 2068 O O . LEU B 1 125 ? 30.065 22.554 38.174 1.00 19.60 125 LEU B O 1
ATOM 2073 N N . LYS B 1 126 ? 31.232 24.328 37.472 1.00 26.88 126 LYS B N 1
ATOM 2074 C CA . LYS B 1 126 ? 32.492 23.577 37.441 1.00 23.06 126 LYS B CA 1
ATOM 2075 C C . LYS B 1 126 ? 32.789 22.965 38.812 1.00 20.97 126 LYS B C 1
ATOM 2076 O O . LYS B 1 126 ? 33.013 21.769 38.948 1.00 19.19 126 LYS B O 1
ATOM 2085 N N . LEU B 1 127 ? 32.783 23.807 39.835 1.00 22.81 127 LEU B N 1
ATOM 2086 C CA . LEU B 1 127 ? 33.025 23.347 41.194 1.00 29.27 127 LEU B CA 1
ATOM 2087 C C . LEU B 1 127 ? 32.053 22.262 41.647 1.00 26.73 127 LEU B C 1
ATOM 2088 O O . LEU B 1 127 ? 32.448 21.339 42.366 1.00 29.30 127 LEU B O 1
ATOM 2093 N N . SER B 1 128 ? 30.789 22.360 41.234 1.00 29.02 128 SER B N 1
ATOM 2094 C CA . SER B 1 128 ? 29.789 21.382 41.663 1.00 29.09 128 SER B CA 1
ATOM 2095 C C . SER B 1 128 ? 30.126 19.983 41.147 1.00 33.84 128 SER B C 1
ATOM 2096 O O . SER B 1 128 ? 29.687 18.978 41.711 1.00 29.25 128 SER B O 1
ATOM 2099 N N . MET B 1 129 ? 30.906 19.927 40.071 1.00 22.33 129 MET B N 1
ATOM 2100 C CA . MET B 1 129 ? 31.329 18.654 39.490 1.00 32.53 129 MET B CA 1
ATOM 2101 C C . MET B 1 129 ? 32.427 17.964 40.281 1.00 37.57 129 MET B C 1
ATOM 2102 O O . MET B 1 129 ? 32.789 16.824 39.996 1.00 44.16 129 MET B O 1
ATOM 2107 N N . GLU B 1 130 ? 32.974 18.666 41.262 1.00 38.67 130 GLU B N 1
ATOM 2108 C CA . GLU B 1 130 ? 33.942 18.070 42.169 1.00 42.84 130 GLU B CA 1
ATOM 2109 C C . GLU B 1 130 ? 33.268 17.948 43.522 1.00 44.04 130 GLU B C 1
ATOM 2110 O O . GLU B 1 130 ? 33.548 17.036 44.300 1.00 55.92 130 GLU B O 1
ATOM 2116 N N . ASP B 1 131 ? 32.363 18.888 43.779 1.00 42.62 131 ASP B N 1
ATOM 2117 C CA . ASP B 1 131 ? 31.556 18.901 44.991 1.00 47.02 131 ASP B CA 1
ATOM 2118 C C . ASP B 1 131 ? 30.164 18.329 44.721 1.00 48.63 131 ASP B C 1
ATOM 2119 O O . ASP B 1 131 ? 30.014 17.145 44.413 1.00 49.60 131 ASP B O 1
ATOM 2136 N N . SER C 2 2 ? 29.451 -9.107 9.218 1.00 23.02 1612 SER C N 1
ATOM 2137 C CA . SER C 2 2 ? 29.385 -7.923 8.378 1.00 26.50 1612 SER C CA 1
ATOM 2138 C C . SER C 2 2 ? 28.406 -6.889 8.937 1.00 31.11 1612 SER C C 1
ATOM 2139 O O . SER C 2 2 ? 27.311 -7.252 9.414 1.00 23.52 1612 SER C O 1
ATOM 2142 N N . PRO C 2 3 ? 28.805 -5.601 8.882 1.00 32.98 1613 PRO C N 1
ATOM 2143 C CA . PRO C 2 3 ? 28.060 -4.441 9.388 1.00 23.95 1613 PRO C CA 1
ATOM 2144 C C . PRO C 2 3 ? 26.660 -4.345 8.794 1.00 24.93 1613 PRO C C 1
ATOM 2145 O O . PRO C 2 3 ? 26.441 -4.800 7.666 1.00 19.68 1613 PRO C O 1
ATOM 2149 N N . SER C 2 4 ? 25.741 -3.739 9.535 1.00 20.36 1614 SER C N 1
ATOM 2150 C CA . SER C 2 4 ? 24.344 -3.637 9.111 1.00 20.42 1614 SER C CA 1
ATOM 2151 C C . SER C 2 4 ? 23.812 -2.232 9.277 1.00 22.81 1614 SER C C 1
ATOM 2152 O O . SER C 2 4 ? 24.145 -1.552 10.253 1.00 22.54 1614 SER C O 1
ATOM 2155 N N . TYR C 2 5 ? 22.959 -1.814 8.343 1.00 18.31 1615 TYR C N 1
ATOM 2156 C CA . TYR C 2 5 ? 22.136 -0.626 8.548 1.00 18.65 1615 TYR C CA 1
ATOM 2157 C C . TYR C 2 5 ? 21.393 -0.742 9.878 1.00 21.08 1615 TYR C C 1
ATOM 2158 O O . TYR C 2 5 ? 20.849 -1.807 10.194 1.00 20.00 1615 TYR C O 1
ATOM 2167 N N . SER C 2 6 ? 21.380 0.352 10.641 1.00 16.15 1616 SER C N 1
ATOM 2168 C CA . SER C 2 6 ? 20.465 0.523 11.769 1.00 26.73 1616 SER C CA 1
ATOM 2169 C C . SER C 2 6 ? 19.697 1.829 11.602 1.00 19.36 1616 SER C C 1
ATOM 2170 O O . SER C 2 6 ? 20.240 2.801 11.102 1.00 18.75 1616 SER C O 1
ATOM 2173 N N . PRO C 2 7 ? 18.426 1.859 12.031 1.00 23.44 1617 PRO C N 1
ATOM 2174 C CA . PRO C 2 7 ? 17.656 3.104 11.909 1.00 20.79 1617 PRO C CA 1
ATOM 2175 C C . PRO C 2 7 ? 18.004 4.162 12.969 1.00 19.54 1617 PRO C C 1
ATOM 2176 O O . PRO C 2 7 ? 17.111 4.695 13.605 1.00 22.32 1617 PRO C O 1
ATOM 2180 N N . THR C 2 8 ? 19.291 4.476 13.113 1.00 20.66 1618 THR C N 1
ATOM 2181 C CA . THR C 2 8 ? 19.780 5.428 14.104 1.00 16.01 1618 THR C CA 1
ATOM 2182 C C . THR C 2 8 ? 20.211 6.767 13.496 1.00 19.88 1618 THR C C 1
ATOM 2183 O O . THR C 2 8 ? 21.260 6.841 12.851 1.00 20.67 1618 THR C O 1
ATOM 2187 N N . SER C 2 9 ? 19.422 7.825 13.695 1.00 13.57 1619 SER C N 1
ATOM 2188 C CA . SER C 2 9 ? 19.803 9.144 13.167 1.00 18.48 1619 SER C CA 1
ATOM 2189 C C . SER C 2 9 ? 20.988 9.739 13.987 1.00 17.46 1619 SER C C 1
ATOM 2190 O O . SER C 2 9 ? 21.388 9.176 15.004 1.00 17.42 1619 SER C O 1
ATOM 2193 N N . PRO C 2 10 ? 21.590 10.850 13.528 1.00 15.39 1620 PRO C N 1
ATOM 2194 C CA . PRO C 2 10 ? 22.792 11.326 14.239 1.00 16.74 1620 PRO C CA 1
ATOM 2195 C C . PRO C 2 10 ? 22.568 11.699 15.715 1.00 15.87 1620 PRO C C 1
ATOM 2196 O O . PRO C 2 10 ? 21.476 12.157 16.047 1.00 18.91 1620 PRO C O 1
ATOM 2200 N N . SER C 2 11 ? 23.573 11.504 16.569 1.00 17.43 1621 SER C N 1
ATOM 2201 C CA . SER C 2 11 ? 23.426 11.848 17.988 1.00 22.11 1621 SER C CA 1
ATOM 2202 C C . SER C 2 11 ? 23.414 13.361 18.192 1.00 23.23 1621 SER C C 1
ATOM 2203 O O . SER C 2 11 ? 23.949 14.097 17.368 1.00 15.11 1621 SER C O 1
ATOM 2206 N N . TYR C 2 12 ? 22.793 13.813 19.288 1.00 18.01 1622 TYR C N 1
ATOM 2207 C CA . TYR C 2 12 ? 22.659 15.243 19.604 1.00 12.40 1622 TYR C CA 1
ATOM 2208 C C . TYR C 2 12 ? 23.998 15.918 19.867 1.00 11.47 1622 TYR C C 1
ATOM 2209 O O . TYR C 2 12 ? 24.852 15.370 20.541 1.00 22.99 1622 TYR C O 1
ATOM 2218 N N . SER C 2 13 ? 24.155 17.127 19.345 1.00 11.44 1623 SER C N 1
ATOM 2219 C CA . SER C 2 13 ? 25.326 17.959 19.579 1.00 16.25 1623 SER C CA 1
ATOM 2220 C C . SER C 2 13 ? 24.915 19.185 20.364 1.00 16.97 1623 SER C C 1
ATOM 2221 O O . SER C 2 13 ? 24.005 19.899 19.943 1.00 19.57 1623 SER C O 1
ATOM 2224 N N . PRO C 2 14 ? 25.574 19.437 21.507 1.00 17.87 1624 PRO C N 1
ATOM 2225 C CA . PRO C 2 14 ? 25.184 20.615 22.289 1.00 19.69 1624 PRO C CA 1
ATOM 2226 C C . PRO C 2 14 ? 25.623 21.942 21.647 1.00 17.77 1624 PRO C C 1
ATOM 2227 O O . PRO C 2 14 ? 25.259 23.010 22.143 1.00 15.70 1624 PRO C O 1
ATOM 2231 N N . THR C 2 15 ? 26.338 21.876 20.527 1.00 16.83 1625 THR C N 1
ATOM 2232 C CA . THR C 2 15 ? 26.661 23.088 19.774 1.00 17.17 1625 THR C CA 1
ATOM 2233 C C . THR C 2 15 ? 25.734 23.293 18.586 1.00 20.23 1625 THR C C 1
ATOM 2234 O O . THR C 2 15 ? 25.935 24.215 17.791 1.00 18.71 1625 THR C O 1
ATOM 2238 N N . SER C 2 16 ? 24.720 22.440 18.469 1.00 21.87 1626 SER C N 1
ATOM 2239 C CA . SER C 2 16 ? 23.737 22.588 17.392 1.00 20.82 1626 SER C CA 1
ATOM 2240 C C . SER C 2 16 ? 22.888 23.859 17.475 1.00 18.56 1626 SER C C 1
ATOM 2241 O O . SER C 2 16 ? 22.518 24.393 16.431 1.00 17.28 1626 SER C O 1
ATOM 2244 N N . PRO C 2 17 ? 22.572 24.364 18.695 1.00 16.22 1627 PRO C N 1
ATOM 2245 C CA . PRO C 2 17 ? 21.743 25.587 18.684 1.00 19.11 1627 PRO C CA 1
ATOM 2246 C C . PRO C 2 17 ? 22.369 26.773 17.955 1.00 26.53 1627 PRO C C 1
ATOM 2247 O O . PRO C 2 17 ? 23.574 27.002 18.077 1.00 24.10 1627 PRO C O 1
ATOM 2251 N N . SER C 2 18 ? 21.548 27.519 17.222 1.00 19.49 1628 SER C N 1
ATOM 2252 C CA . SER C 2 18 ? 21.996 28.776 16.618 1.00 21.05 1628 SER C CA 1
ATOM 2253 C C . SER C 2 18 ? 21.951 29.890 17.660 1.00 28.14 1628 SER C C 1
ATOM 2254 O O . SER C 2 18 ? 21.102 30.789 17.583 1.00 31.05 1628 SER C O 1
ATOM 2257 N N . TYR C 2 19 ? 22.833 29.792 18.655 1.00 20.10 1629 TYR C N 1
ATOM 2258 C CA . TYR C 2 19 ? 23.042 30.842 19.642 1.00 18.97 1629 TYR C CA 1
ATOM 2259 C C . TYR C 2 19 ? 24.530 31.030 19.756 1.00 25.99 1629 TYR C C 1
ATOM 2260 O O . TYR C 2 19 ? 25.269 30.064 19.947 1.00 23.69 1629 TYR C O 1
ATOM 2269 N N . SER C 2 20 ? 24.977 32.271 19.621 1.00 30.62 1630 SER C N 1
ATOM 2270 C CA . SER C 2 20 ? 26.398 32.554 19.644 1.00 25.07 1630 SER C CA 1
ATOM 2271 C C . SER C 2 20 ? 26.900 32.715 21.067 1.00 25.79 1630 SER C C 1
ATOM 2272 O O . SER C 2 20 ? 28.098 32.927 21.275 1.00 29.27 1630 SER C O 1
ATOM 2276 N N . PHE D 1 4 ? 12.476 -15.872 4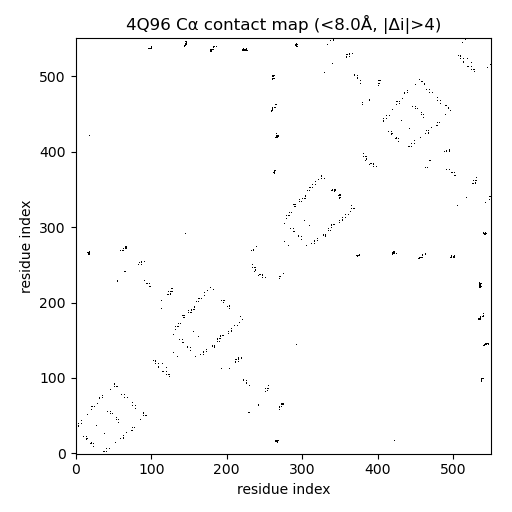4.281 1.00 37.50 4 PHE D N 1
ATOM 2277 C CA . PHE D 1 4 ? 11.864 -15.520 43.003 1.00 38.00 4 PHE D CA 1
ATOM 2278 C C . PHE D 1 4 ? 10.511 -14.822 43.161 1.00 39.36 4 PHE D C 1
ATOM 2279 O O . PHE D 1 4 ? 9.691 -15.196 44.003 1.00 37.33 4 PHE D O 1
ATOM 2287 N N . SER D 1 5 ? 10.287 -13.812 42.328 1.00 40.03 5 SER D N 1
ATOM 2288 C CA . SER D 1 5 ? 9.015 -13.110 42.263 1.00 30.72 5 SER D CA 1
ATOM 2289 C C . SER D 1 5 ? 8.792 -12.596 40.859 1.00 34.41 5 SER D C 1
ATOM 2290 O O . SER D 1 5 ? 9.727 -12.152 40.206 1.00 33.38 5 SER D O 1
ATOM 2293 N N . GLU D 1 6 ? 7.554 -12.643 40.390 1.00 34.59 6 GLU D N 1
ATOM 2294 C CA . GLU D 1 6 ? 7.240 -12.074 39.088 1.00 37.25 6 GLU D CA 1
ATOM 2295 C C . GLU D 1 6 ? 7.504 -10.574 39.138 1.00 34.20 6 GLU D C 1
ATOM 2296 O O . GLU D 1 6 ? 7.934 -9.968 38.150 1.00 26.20 6 GLU D O 1
ATOM 2302 N N . SER D 1 7 ? 7.276 -9.991 40.314 1.00 26.57 7 SER D N 1
ATOM 2303 C CA . SER D 1 7 ? 7.635 -8.607 40.564 1.00 28.86 7 SER D CA 1
ATOM 2304 C C . SER D 1 7 ? 9.142 -8.393 40.400 1.00 24.29 7 SER D C 1
ATOM 2305 O O . SER D 1 7 ? 9.569 -7.495 39.672 1.00 33.40 7 SER D O 1
ATOM 2308 N N . ALA D 1 8 ? 9.941 -9.223 41.074 1.00 25.12 8 ALA D N 1
ATOM 2309 C CA . ALA D 1 8 ? 11.401 -9.103 41.022 1.00 25.29 8 ALA D CA 1
ATOM 2310 C C . ALA D 1 8 ? 11.909 -9.275 39.587 1.00 24.23 8 ALA D C 1
ATOM 2311 O O . ALA D 1 8 ? 12.757 -8.514 39.137 1.00 26.27 8 ALA D O 1
ATOM 2313 N N . LEU D 1 9 ? 11.354 -10.255 38.873 1.00 30.46 9 LEU D N 1
ATOM 2314 C CA . LEU D 1 9 ? 11.684 -10.489 37.465 1.00 19.58 9 LEU D CA 1
ATOM 2315 C C . LEU D 1 9 ? 11.353 -9.271 36.597 1.00 26.04 9 LEU D C 1
ATOM 2316 O O . LEU D 1 9 ? 12.167 -8.862 35.782 1.00 21.61 9 LEU D O 1
ATOM 2321 N N . GLU D 1 10 ? 10.169 -8.680 36.783 1.00 29.84 10 GLU D N 1
ATOM 2322 C CA . GLU D 1 10 ? 9.782 -7.486 36.022 1.00 27.28 10 GLU D CA 1
ATOM 2323 C C . GLU D 1 10 ? 10.777 -6.349 36.250 1.00 28.65 10 GLU D C 1
ATOM 2324 O O . GLU D 1 10 ? 11.004 -5.527 35.363 1.00 31.96 10 GLU D O 1
ATOM 2330 N N . LYS D 1 11 ? 11.373 -6.300 37.438 1.00 32.97 11 LYS D N 1
ATOM 2331 C CA . LYS D 1 11 ? 12.345 -5.252 37.726 1.00 30.02 11 LYS D CA 1
ATOM 2332 C C . LYS D 1 11 ? 13.654 -5.509 36.993 1.00 27.46 11 LYS D C 1
ATOM 2333 O O . LYS D 1 11 ? 14.166 -4.630 36.303 1.00 25.64 11 LYS D O 1
ATOM 2339 N N . LYS D 1 12 ? 14.191 -6.716 37.153 1.00 26.83 12 LYS D N 1
ATOM 2340 C CA . LYS D 1 12 ? 15.448 -7.092 36.505 1.00 32.62 12 LYS D CA 1
ATOM 2341 C C . LYS D 1 12 ? 15.310 -6.936 35.007 1.00 24.38 12 LYS D C 1
ATOM 2342 O O . LYS D 1 12 ? 16.266 -6.580 34.317 1.00 23.95 12 LYS D O 1
ATOM 2348 N N . LEU D 1 13 ? 14.096 -7.154 34.513 1.00 23.15 13 LEU D N 1
ATOM 2349 C CA . LEU D 1 13 ? 13.825 -7.045 33.090 1.00 27.18 13 LEU D CA 1
ATOM 2350 C C . LEU D 1 13 ? 13.862 -5.581 32.612 1.00 29.16 13 LEU D C 1
ATOM 2351 O O . LEU D 1 13 ? 14.357 -5.277 31.518 1.00 22.32 13 LEU D O 1
ATOM 2356 N N . SER D 1 14 ? 13.344 -4.671 33.427 1.00 25.19 14 SER D N 1
ATOM 2357 C CA . SER D 1 14 ? 13.428 -3.257 33.102 1.00 17.86 14 SER D CA 1
ATOM 2358 C C . SER D 1 14 ? 14.882 -2.794 33.149 1.00 21.83 14 SER D C 1
ATOM 2359 O O . SER D 1 14 ? 15.287 -1.921 32.393 1.00 24.42 14 SER D O 1
ATOM 2362 N N . GLU D 1 15 ? 15.666 -3.383 34.044 1.00 20.45 15 GLU D N 1
ATOM 2363 C CA . GLU D 1 15 ? 17.059 -2.977 34.206 1.00 25.29 15 GLU D CA 1
ATOM 2364 C C . GLU D 1 15 ? 18.011 -3.692 33.243 1.00 26.16 15 GLU D C 1
ATOM 2365 O O . GLU D 1 15 ? 19.193 -3.390 33.198 1.00 29.16 15 GLU D O 1
ATOM 2371 N N . LEU D 1 16 ? 17.489 -4.641 32.479 1.00 28.31 16 LEU D N 1
ATOM 2372 C CA . LEU D 1 16 ? 18.313 -5.429 31.575 1.00 24.23 16 LEU D CA 1
ATOM 2373 C C . LEU D 1 16 ? 18.874 -4.578 30.435 1.00 22.83 16 LEU D C 1
ATOM 2374 O O . LEU D 1 16 ? 18.126 -3.841 29.781 1.00 19.70 16 LEU D O 1
ATOM 2379 N N . SER D 1 17 ? 20.192 -4.680 30.219 1.00 26.10 17 SER D N 1
ATOM 2380 C CA . SER D 1 17 ? 20.899 -4.004 29.120 1.00 27.29 17 SER D CA 1
ATOM 2381 C C . SER D 1 17 ? 21.494 -4.979 28.090 1.00 25.18 17 SER D C 1
ATOM 2382 O O . SER D 1 17 ? 21.379 -6.195 28.227 1.00 21.68 17 SER D O 1
ATOM 2385 N N . ASN D 1 18 ? 22.158 -4.428 27.076 1.00 20.83 18 ASN D N 1
ATOM 2386 C CA . ASN D 1 18 ? 22.713 -5.226 25.982 1.00 23.80 18 ASN D CA 1
ATOM 2387 C C . ASN D 1 18 ? 24.119 -5.761 26.261 1.00 19.34 18 ASN D C 1
ATOM 2388 O O . ASN D 1 18 ? 24.707 -6.431 25.420 1.00 19.38 18 ASN D O 1
ATOM 2390 N N . SER D 1 19 ? 24.648 -5.496 27.450 1.00 17.21 19 SER D N 1
ATOM 2391 C CA . SER D 1 19 ? 26.005 -5.974 27.771 1.00 19.78 19 SER D CA 1
ATOM 2392 C C . SER D 1 19 ? 26.015 -7.487 27.993 1.00 21.97 19 SER D C 1
ATOM 2393 O O . SER D 1 19 ? 24.998 -8.070 28.395 1.00 22.27 19 SER D O 1
ATOM 2396 N N . GLN D 1 20 ? 27.157 -8.116 27.712 1.00 23.02 20 GLN D N 1
ATOM 2397 C CA . GLN D 1 20 ? 27.337 -9.536 27.982 1.00 17.33 20 GLN D CA 1
ATOM 2398 C C . GLN D 1 20 ? 27.058 -9.820 29.445 1.00 17.05 20 GLN D C 1
ATOM 2399 O O . GLN D 1 20 ? 26.388 -10.799 29.779 1.00 16.50 20 GLN D O 1
ATOM 2405 N N . HIS D 1 21 ? 27.544 -8.948 30.320 1.00 18.92 21 HIS D N 1
ATOM 2406 C CA . HIS D 1 21 ? 27.316 -9.113 31.754 1.00 20.69 21 HIS D CA 1
ATOM 2407 C C . HIS D 1 21 ? 25.846 -9.094 32.178 1.00 21.42 21 HIS D C 1
ATOM 2408 O O . HIS D 1 21 ? 25.408 -9.925 32.978 1.00 20.03 21 HIS D O 1
ATOM 2415 N N . SER D 1 22 ? 25.103 -8.116 31.681 1.00 23.12 22 SER D N 1
ATOM 2416 C CA . SER D 1 22 ? 23.708 -7.955 32.077 1.00 22.44 22 SER D CA 1
ATOM 2417 C C . SER D 1 22 ? 22.854 -9.166 31.653 1.00 20.35 22 SER D C 1
ATOM 2418 O O . SER D 1 22 ? 22.144 -9.751 32.470 1.00 19.33 22 SER D O 1
ATOM 2421 N N . VAL D 1 23 ? 22.960 -9.556 30.388 1.00 19.52 23 VAL D N 1
ATOM 2422 C CA . VAL D 1 23 ? 22.242 -10.714 29.867 1.00 17.37 23 VAL D CA 1
ATOM 2423 C C . VAL D 1 23 ? 22.619 -12.029 30.570 1.00 24.76 23 VAL D C 1
ATOM 2424 O O . VAL D 1 23 ? 21.733 -12.814 30.945 1.00 19.42 23 VAL D O 1
ATOM 2428 N N . GLN D 1 24 ? 23.915 -12.289 30.765 1.00 15.21 24 GLN D N 1
ATOM 2429 C CA . GLN D 1 24 ? 24.297 -13.592 31.307 1.00 14.68 24 GLN D CA 1
ATOM 2430 C C . GLN D 1 24 ? 24.006 -13.650 32.806 1.00 16.09 24 GLN D C 1
ATOM 2431 O O . GLN D 1 24 ? 23.735 -14.722 33.326 1.00 21.57 24 GLN D O 1
ATOM 2437 N N . THR D 1 25 ? 24.052 -12.505 33.489 1.00 16.40 25 THR D N 1
ATOM 2438 C CA . THR D 1 25 ? 23.731 -12.458 34.917 1.00 17.72 25 THR D CA 1
ATOM 2439 C C . THR D 1 25 ? 22.263 -12.788 35.167 1.00 28.86 25 THR D C 1
ATOM 2440 O O . THR D 1 25 ? 21.937 -13.604 36.042 1.00 22.40 25 THR D O 1
ATOM 2444 N N . LEU D 1 26 ? 21.383 -12.150 34.397 1.00 21.28 26 LEU D N 1
ATOM 2445 C CA . LEU D 1 26 ? 19.952 -12.397 34.518 1.00 22.49 26 LEU D CA 1
ATOM 2446 C C . LEU D 1 26 ? 19.638 -13.848 34.138 1.00 24.69 26 LEU D C 1
ATOM 2447 O O . LEU D 1 26 ? 18.857 -14.522 34.816 1.00 24.97 26 LEU D O 1
ATOM 2452 N N . SER D 1 27 ? 20.272 -14.328 33.075 1.00 19.68 27 SER D N 1
ATOM 2453 C CA . SER D 1 27 ? 20.102 -15.711 32.625 1.00 22.13 27 SER D CA 1
ATOM 2454 C C . SER D 1 27 ? 20.437 -16.704 33.729 1.00 23.36 27 SER D C 1
ATOM 2455 O O . SER D 1 27 ? 19.708 -17.660 33.930 1.00 20.42 27 SER D O 1
ATOM 2458 N N . LEU D 1 28 ? 21.540 -16.476 34.441 1.00 24.90 28 LEU D N 1
ATOM 2459 C CA . LEU D 1 28 ? 21.899 -17.332 35.579 1.00 28.59 28 LEU D CA 1
ATOM 2460 C C . LEU D 1 28 ? 20.827 -17.379 36.680 1.00 25.07 28 LEU D C 1
ATOM 2461 O O . LEU D 1 28 ? 20.548 -18.439 37.249 1.00 28.40 28 LEU D O 1
ATOM 2466 N N . TRP D 1 29 ? 20.243 -16.229 36.986 1.00 25.74 29 TRP D N 1
ATOM 2467 C CA . TRP D 1 29 ? 19.240 -16.140 38.048 1.00 27.49 29 TRP D CA 1
ATOM 2468 C C . TRP D 1 29 ? 18.005 -16.947 37.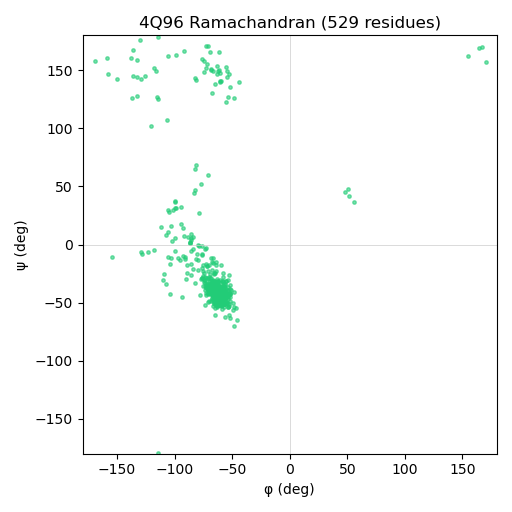654 1.00 25.37 29 TRP D C 1
ATOM 2469 O O . TRP D 1 29 ? 17.495 -17.740 38.435 1.00 27.09 29 TRP D O 1
ATOM 2480 N N . LEU D 1 30 ? 17.556 -16.751 36.419 1.00 24.28 30 LEU D N 1
ATOM 2481 C CA . LEU D 1 30 ? 16.427 -17.485 35.862 1.00 28.77 30 LEU D CA 1
ATOM 2482 C C . LEU D 1 30 ? 16.670 -18.998 35.804 1.00 29.16 30 LEU D C 1
ATOM 2483 O O . LEU D 1 30 ? 15.757 -19.784 36.044 1.00 20.43 30 LEU D O 1
ATOM 2488 N N . ILE D 1 31 ? 17.890 -19.408 35.476 1.00 25.08 31 ILE D N 1
ATOM 2489 C CA . ILE D 1 31 ? 18.200 -20.829 35.463 1.00 26.12 31 ILE D CA 1
ATOM 2490 C C . ILE D 1 31 ? 18.228 -21.357 36.888 1.00 26.78 31 ILE D C 1
ATOM 2491 O O . ILE D 1 31 ? 17.874 -22.504 37.129 1.00 25.94 31 ILE D O 1
ATOM 2496 N N . HIS D 1 32 ? 18.619 -20.509 37.836 1.00 28.73 32 HIS D N 1
ATOM 2497 C CA . HIS D 1 32 ? 18.526 -20.874 39.248 1.00 29.69 32 HIS D CA 1
ATOM 2498 C C . HIS D 1 32 ? 17.069 -21.109 39.651 1.00 31.34 32 HIS D C 1
ATOM 2499 O O . HIS D 1 32 ? 16.765 -22.015 40.428 1.00 30.97 32 HIS D O 1
ATOM 2506 N N . HIS D 1 33 ? 16.179 -20.279 39.113 1.00 28.23 33 HIS D N 1
ATOM 2507 C CA . HIS D 1 33 ? 14.743 -20.358 39.399 1.00 24.79 33 HIS D CA 1
ATOM 2508 C C . HIS D 1 33 ? 13.975 -21.078 38.295 1.00 21.95 33 HIS D C 1
ATOM 2509 O O . HIS D 1 33 ? 12.841 -20.719 37.974 1.00 29.13 33 HIS D O 1
ATOM 2516 N N . ARG D 1 34 ? 14.581 -22.117 37.733 1.00 23.56 34 ARG D N 1
ATOM 2517 C CA . ARG D 1 34 ? 13.969 -22.836 36.616 1.00 29.48 34 ARG D CA 1
ATOM 2518 C C . ARG D 1 34 ? 12.696 -23.610 36.995 1.00 26.05 34 ARG D C 1
ATOM 2519 O O . ARG D 1 34 ? 11.937 -24.028 36.122 1.00 22.04 34 ARG D O 1
ATOM 2527 N N . LYS D 1 35 ? 12.450 -23.805 38.289 1.00 26.56 35 LYS D N 1
ATOM 2528 C CA . LYS D 1 35 ? 11.221 -24.462 38.699 1.00 24.67 35 LYS D CA 1
ATOM 2529 C C . LYS D 1 35 ? 10.033 -23.582 38.305 1.00 23.88 35 LYS D C 1
ATOM 2530 O O . LYS D 1 35 ? 8.927 -24.073 38.080 1.00 22.23 35 LYS D O 1
ATOM 2533 N N . HIS D 1 36 ? 10.285 -22.281 38.181 1.00 25.94 36 HIS D N 1
ATOM 2534 C CA . HIS D 1 36 ? 9.263 -21.319 37.795 1.00 26.49 36 HIS D CA 1
ATOM 2535 C C . HIS D 1 36 ? 9.332 -20.970 36.312 1.00 22.24 36 HIS D C 1
ATOM 2536 O O . HIS D 1 36 ? 8.988 -19.849 35.936 1.00 22.36 36 HIS D O 1
ATOM 2543 N N . ALA D 1 37 ? 9.753 -21.919 35.479 1.00 23.26 37 ALA D N 1
ATOM 2544 C CA . ALA D 1 37 ? 9.978 -21.647 34.050 1.00 19.51 37 ALA D CA 1
ATOM 2545 C C . ALA D 1 37 ? 8.722 -21.180 33.311 1.00 24.03 37 ALA D C 1
ATOM 2546 O O . ALA D 1 37 ? 8.789 -20.286 32.471 1.00 24.21 37 ALA D O 1
ATOM 2548 N N . GLY D 1 38 ? 7.590 -21.809 33.606 1.00 21.69 38 GLY D N 1
ATOM 2549 C CA . GLY D 1 38 ? 6.303 -21.359 33.099 1.00 21.56 38 GLY D CA 1
ATOM 2550 C C . GLY D 1 38 ? 6.104 -19.860 33.311 1.00 19.59 38 GLY D C 1
ATOM 2551 O O . GLY D 1 38 ? 6.102 -19.085 32.350 1.00 21.05 38 GLY D O 1
ATOM 2552 N N . PRO D 1 39 ? 5.917 -19.443 34.573 1.00 20.17 39 PRO D N 1
ATOM 2553 C CA . PRO D 1 39 ? 5.792 -18.018 34.888 1.00 20.82 39 PRO D CA 1
ATOM 2554 C C . PRO D 1 39 ? 6.881 -17.125 34.265 1.00 24.15 39 PRO D C 1
ATOM 2555 O O . PRO D 1 39 ? 6.567 -16.028 33.812 1.00 18.83 39 PRO D O 1
ATOM 2559 N N . ILE D 1 40 ? 8.133 -17.569 34.249 1.00 21.84 40 ILE D N 1
ATOM 2560 C CA . ILE D 1 40 ? 9.199 -16.722 33.733 1.00 19.41 40 ILE D CA 1
ATOM 2561 C C . ILE D 1 40 ? 8.960 -16.351 32.269 1.00 17.19 40 ILE D C 1
ATOM 2562 O O . ILE D 1 40 ? 9.078 -15.200 31.880 1.00 18.19 40 ILE D O 1
ATOM 2567 N N . VAL D 1 41 ? 8.616 -17.343 31.460 1.00 17.86 41 VAL D N 1
ATOM 2568 C CA . VAL D 1 41 ? 8.431 -17.121 30.042 1.00 21.40 41 VAL D CA 1
ATOM 2569 C C . VAL D 1 41 ? 7.178 -16.275 29.805 1.00 24.25 41 VAL D C 1
ATOM 2570 O O . VAL D 1 41 ? 7.123 -15.485 28.854 1.00 16.77 41 VAL D O 1
ATOM 2574 N N . SER D 1 42 ? 6.183 -16.423 30.678 1.00 15.47 42 SER D N 1
ATOM 2575 C CA . SER D 1 42 ? 4.975 -15.609 30.535 1.00 21.54 42 SER D CA 1
ATOM 2576 C C . SER D 1 42 ? 5.283 -14.144 30.832 1.00 19.72 42 SER D C 1
ATOM 2577 O O . SER D 1 42 ? 4.907 -13.270 3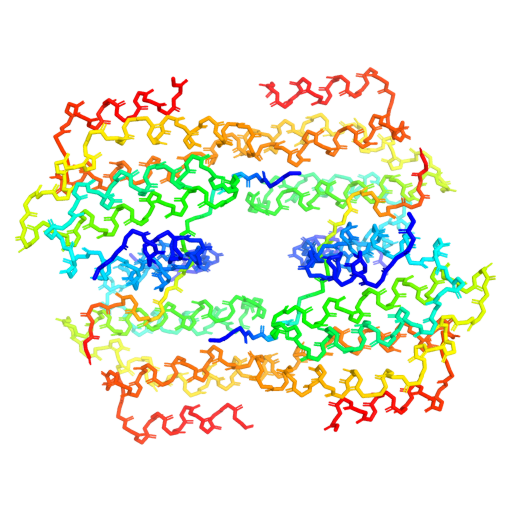0.068 1.00 23.19 42 SER D O 1
ATOM 2580 N N . VAL D 1 43 ? 5.968 -13.885 31.940 1.00 23.03 43 VAL D N 1
ATOM 2581 C CA . VAL D 1 43 ? 6.400 -12.532 32.275 1.00 20.93 43 VAL D CA 1
ATOM 2582 C C . VAL D 1 43 ? 7.388 -11.970 31.236 1.00 17.72 43 VAL D C 1
ATOM 2583 O O . VAL D 1 43 ? 7.282 -10.817 30.827 1.00 19.00 43 VAL D O 1
ATOM 2587 N N . TRP D 1 44 ? 8.345 -12.794 30.810 1.00 19.64 44 TRP D N 1
ATOM 2588 C CA . TRP D 1 44 ? 9.303 -12.392 29.776 1.00 19.79 44 TRP D CA 1
ATOM 2589 C C . TRP D 1 44 ? 8.606 -11.948 28.494 1.00 15.79 44 TRP D C 1
ATOM 2590 O O . TRP D 1 44 ? 8.965 -10.924 27.902 1.00 16.46 44 TRP D O 1
ATOM 2601 N N . HIS D 1 45 ? 7.605 -12.714 28.076 1.00 14.22 45 HIS D N 1
ATOM 2602 C CA . HIS D 1 45 ? 6.838 -12.410 26.871 1.00 15.73 45 HIS D CA 1
ATOM 2603 C C . HIS D 1 45 ? 5.998 -11.109 27.035 1.00 15.39 45 HIS D C 1
ATOM 2604 O O . HIS D 1 45 ? 5.978 -10.253 26.147 1.00 16.14 45 HIS D O 1
ATOM 2611 N N . ARG D 1 46 ? 5.336 -10.955 28.176 1.00 19.33 46 ARG D N 1
ATOM 2612 C CA . ARG D 1 46 ? 4.620 -9.705 28.484 1.00 16.27 46 ARG D CA 1
ATOM 2613 C C . ARG D 1 46 ? 5.511 -8.468 28.408 1.00 20.84 46 ARG D C 1
ATOM 2614 O O . ARG D 1 46 ? 5.126 -7.445 27.840 1.00 21.23 46 ARG D O 1
ATOM 2622 N N . GLU D 1 47 ? 6.693 -8.553 29.005 1.00 15.71 47 GLU D N 1
ATOM 2623 C CA . GLU D 1 47 ? 7.610 -7.421 29.045 1.00 16.54 47 GLU D CA 1
ATOM 2624 C C . GLU D 1 47 ? 8.275 -7.136 27.690 1.00 20.28 47 GLU D C 1
ATOM 2625 O O . GLU D 1 47 ? 8.492 -5.973 27.332 1.00 20.73 47 GLU D O 1
ATOM 2631 N N . LEU D 1 48 ? 8.593 -8.191 26.939 1.00 20.19 48 LEU D N 1
ATOM 2632 C CA . LEU D 1 48 ? 9.104 -8.025 25.572 1.00 20.02 48 LEU D CA 1
ATOM 2633 C C . LEU D 1 48 ? 8.199 -7.121 24.734 1.00 23.66 48 LEU D C 1
ATOM 2634 O O . LEU D 1 48 ? 8.666 -6.192 24.077 1.00 19.11 48 LEU D O 1
ATOM 2639 N N . ARG D 1 49 ? 6.898 -7.396 24.771 1.00 17.29 49 ARG D N 1
ATOM 2640 C CA . ARG D 1 49 ? 5.937 -6.647 23.984 1.00 17.66 49 ARG D CA 1
ATOM 2641 C C . ARG D 1 49 ? 5.823 -5.180 24.421 1.00 14.07 49 ARG D C 1
ATOM 2642 O O . ARG D 1 49 ? 5.591 -4.316 23.593 1.00 20.32 49 ARG D O 1
ATOM 2650 N N . LYS D 1 50 ? 6.018 -4.920 25.708 1.00 18.84 50 LYS D N 1
ATOM 2651 C CA . LYS D 1 50 ? 5.961 -3.572 26.267 1.00 24.16 50 LYS D CA 1
ATOM 2652 C C . LYS D 1 50 ? 7.289 -2.809 26.165 1.00 26.50 50 LYS D C 1
ATOM 2653 O O . LYS D 1 50 ? 7.333 -1.588 26.312 1.00 25.85 50 LYS D O 1
ATOM 2659 N N . ALA D 1 51 ? 8.369 -3.536 25.921 1.00 21.25 51 ALA D N 1
ATOM 2660 C CA . ALA D 1 51 ? 9.687 -2.933 25.775 1.00 18.70 51 ALA D CA 1
ATOM 2661 C C . ALA D 1 51 ? 9.798 -2.046 24.537 1.00 22.44 51 ALA D C 1
ATOM 2662 O O . ALA D 1 51 ? 9.167 -2.305 23.517 1.00 21.10 51 ALA D O 1
ATOM 2664 N N . LYS D 1 52 ? 10.640 -1.017 24.628 1.00 25.93 52 LYS D N 1
ATOM 2665 C CA . LYS D 1 52 ? 10.904 -0.142 23.505 1.00 23.01 52 LYS D CA 1
ATOM 2666 C C . LYS D 1 52 ? 11.564 -0.939 22.386 1.00 27.16 52 LYS D C 1
ATOM 2667 O O . LYS D 1 52 ? 12.219 -1.947 22.628 1.00 27.92 52 LYS D O 1
ATOM 2669 N N . SER D 1 53 ? 11.387 -0.476 21.159 1.00 26.07 53 SER D N 1
ATOM 2670 C CA . SER D 1 53 ? 11.744 -1.255 19.988 1.00 25.24 53 SER D CA 1
ATOM 2671 C C . SER D 1 53 ? 13.223 -1.657 19.939 1.00 23.89 53 SER D C 1
ATOM 2672 O O . SER D 1 53 ? 13.551 -2.748 19.486 1.00 25.94 53 SER D O 1
ATOM 2675 N N . ASN D 1 54 ? 14.113 -0.792 20.409 1.00 33.63 54 ASN D N 1
ATOM 2676 C CA . ASN D 1 54 ? 15.543 -1.086 20.310 1.00 32.43 54 ASN D CA 1
ATOM 2677 C C . ASN D 1 54 ? 16.037 -1.928 21.492 1.00 30.11 54 ASN D C 1
ATOM 2678 O O . ASN D 1 54 ? 17.226 -2.178 21.630 1.00 30.91 54 ASN D O 1
ATOM 2683 N N . ARG D 1 55 ? 15.113 -2.360 22.342 1.00 26.73 55 ARG D N 1
ATOM 2684 C CA . ARG D 1 55 ? 15.455 -3.233 23.459 1.00 23.64 55 ARG D CA 1
ATOM 2685 C C . ARG D 1 55 ? 15.033 -4.670 23.191 1.00 26.53 55 ARG D C 1
ATOM 2686 O O . ARG D 1 55 ? 15.480 -5.600 23.863 1.00 25.01 55 ARG D O 1
ATOM 2694 N N . LYS D 1 56 ? 14.153 -4.841 22.214 1.00 20.58 56 LYS D N 1
ATOM 2695 C CA . LYS D 1 56 ? 13.496 -6.120 22.005 1.00 23.37 56 LYS D CA 1
ATOM 2696 C C . LYS D 1 56 ? 14.478 -7.221 21.601 1.00 18.11 56 LYS D C 1
ATOM 2697 O O . LYS D 1 56 ? 14.285 -8.375 21.978 1.00 16.92 56 LYS D O 1
ATOM 2703 N N . LEU D 1 57 ? 15.528 -6.868 20.859 1.00 20.95 57 LEU D N 1
ATOM 2704 C CA . LEU D 1 57 ? 16.565 -7.852 20.502 1.00 18.21 57 LEU D CA 1
ATOM 2705 C C . LEU D 1 57 ? 17.225 -8.376 21.765 1.00 21.53 57 LEU D C 1
ATOM 2706 O O . LEU D 1 57 ? 17.553 -9.560 21.864 1.00 21.34 57 LEU D O 1
ATOM 2711 N N . THR D 1 58 ? 17.393 -7.499 22.747 1.00 19.56 58 THR D N 1
ATOM 2712 C CA . THR D 1 58 ? 18.037 -7.892 23.982 1.00 18.38 58 THR D CA 1
ATOM 2713 C C . THR D 1 58 ? 17.177 -8.895 24.772 1.00 16.48 58 THR D C 1
ATOM 2714 O O . THR D 1 58 ? 17.703 -9.795 25.410 1.00 13.94 58 THR D O 1
ATOM 2718 N N . PHE D 1 59 ? 15.856 -8.764 24.701 1.00 14.96 59 PHE D N 1
ATOM 2719 C CA . PHE D 1 59 ? 15.000 -9.800 25.266 1.00 12.57 59 PHE D CA 1
ATOM 2720 C C . PHE D 1 59 ? 15.177 -11.168 24.599 1.00 10.53 59 PHE D C 1
ATOM 2721 O O . PHE D 1 59 ? 15.138 -12.211 25.273 1.00 14.46 59 PHE D O 1
ATOM 2729 N N . LEU D 1 60 ? 15.347 -11.174 23.281 1.00 10.22 60 LEU D N 1
ATOM 2730 C CA . LEU D 1 60 ? 15.535 -12.413 22.552 1.00 15.49 60 LEU D CA 1
ATOM 2731 C C . LEU D 1 60 ? 16.896 -13.015 22.864 1.00 16.81 60 LEU D C 1
ATOM 2732 O O . LEU D 1 60 ? 17.080 -14.238 22.815 1.00 13.45 60 LEU D O 1
ATOM 2737 N N . TYR D 1 61 ? 17.846 -12.149 23.197 1.00 15.68 61 TYR D N 1
ATOM 2738 C CA . TYR D 1 61 ? 19.178 -12.608 23.544 1.00 16.20 61 TYR D CA 1
ATOM 2739 C C . TYR D 1 61 ? 19.178 -13.243 24.929 1.00 17.93 61 TYR D C 1
ATOM 2740 O O . TYR D 1 61 ? 19.839 -14.259 25.158 1.00 12.35 61 TYR D O 1
ATOM 2749 N N . LEU D 1 62 ? 18.420 -12.658 25.846 1.00 15.49 62 LEU D N 1
ATOM 2750 C CA . LEU D 1 62 ? 18.204 -13.296 27.142 1.00 16.95 62 LEU D CA 1
ATOM 2751 C C . LEU D 1 62 ? 17.548 -14.675 26.973 1.00 18.73 62 LEU D C 1
ATOM 2752 O O . LEU D 1 62 ? 17.974 -15.635 27.610 1.00 12.92 62 LEU D O 1
ATOM 2757 N N . ALA D 1 63 ? 16.519 -14.782 26.126 1.00 17.84 63 ALA D N 1
ATOM 2758 C CA . ALA D 1 63 ? 15.894 -16.084 25.871 1.00 16.62 63 ALA D CA 1
ATOM 2759 C C . ALA D 1 63 ? 16.932 -17.058 25.317 1.00 15.97 63 ALA D C 1
ATOM 2760 O O . ALA D 1 63 ? 17.020 -18.196 25.774 1.00 14.01 63 ALA D O 1
ATOM 2762 N N . ASN D 1 64 ? 17.718 -16.596 24.349 1.00 14.18 64 ASN D N 1
ATOM 2763 C CA . ASN D 1 64 ? 18.796 -17.402 23.774 1.00 17.01 64 ASN D CA 1
ATOM 2764 C C . ASN D 1 64 ? 19.731 -17.948 24.832 1.00 11.54 64 ASN D C 1
ATOM 2765 O O . ASN D 1 64 ? 20.078 -19.123 24.827 1.00 18.97 64 ASN D O 1
ATOM 2770 N N . ASP D 1 65 ? 20.123 -17.096 25.769 1.00 18.60 65 ASP D N 1
ATOM 2771 C CA . ASP D 1 65 ? 21.098 -17.498 26.771 1.00 16.65 65 ASP D CA 1
ATOM 2772 C C . ASP D 1 65 ? 20.488 -18.459 27.785 1.00 20.22 65 ASP D C 1
ATOM 2773 O O . ASP D 1 65 ? 21.114 -19.450 28.155 1.00 14.13 65 ASP D O 1
ATOM 2778 N N . VAL D 1 66 ? 19.273 -18.161 28.239 1.00 13.46 66 VAL D N 1
ATOM 2779 C CA . VAL D 1 66 ? 18.536 -19.096 29.118 1.00 13.85 66 VAL D CA 1
ATOM 2780 C C . VAL D 1 66 ? 18.335 -20.457 28.456 1.00 12.69 66 VAL D C 1
ATOM 2781 O O . VAL D 1 66 ? 18.640 -21.494 29.037 1.00 15.48 66 VAL D O 1
ATOM 2785 N N . ILE D 1 67 ? 17.824 -20.451 27.234 1.00 14.25 67 ILE D N 1
ATOM 2786 C CA . ILE D 1 67 ? 17.553 -21.699 26.528 1.00 15.55 67 ILE D CA 1
ATOM 2787 C C . ILE D 1 67 ? 18.843 -22.530 26.368 1.00 16.88 67 ILE D C 1
ATOM 2788 O O . ILE D 1 67 ? 18.903 -23.691 26.807 1.00 16.71 67 ILE D O 1
ATOM 2793 N N . GLN D 1 68 ? 19.880 -21.938 25.780 1.00 14.43 68 GLN D N 1
ATOM 2794 C CA . GLN D 1 68 ? 21.130 -22.680 25.548 1.00 19.03 68 GLN D CA 1
ATOM 2795 C C . GLN D 1 68 ? 21.748 -23.176 26.855 1.00 16.17 68 GLN D C 1
ATOM 2796 O O . GLN D 1 68 ? 22.111 -24.343 26.959 1.00 19.01 68 GLN D O 1
ATOM 2802 N N . ASN D 1 69 ? 21.837 -22.314 27.864 1.00 17.62 69 ASN D N 1
ATOM 2803 C CA . ASN D 1 69 ? 22.433 -22.734 29.125 1.00 16.05 69 ASN D CA 1
ATOM 2804 C C . ASN D 1 69 ? 21.556 -23.646 29.999 1.00 16.89 69 ASN D C 1
ATOM 2805 O O . ASN D 1 69 ? 22.068 -24.414 30.801 1.00 16.64 69 ASN D O 1
ATOM 2810 N N . SER D 1 70 ? 20.243 -23.581 29.844 1.00 16.39 70 SER D N 1
ATOM 2811 C CA . SER D 1 70 ? 19.370 -24.424 30.675 1.00 18.60 70 SER D CA 1
ATOM 2812 C C . SER D 1 70 ? 19.453 -25.890 30.292 1.00 21.98 70 SER D C 1
ATOM 2813 O O . SER D 1 70 ? 19.134 -26.768 31.107 1.00 21.92 70 SER D O 1
ATOM 2816 N N . LYS D 1 71 ? 19.865 -26.155 29.055 1.00 18.74 71 LYS D N 1
ATOM 2817 C CA . LYS D 1 71 ? 19.757 -27.499 28.493 1.00 24.17 71 LYS D CA 1
ATOM 2818 C C . LYS D 1 71 ? 20.458 -28.562 29.340 1.00 22.66 71 LYS D C 1
ATOM 2819 O O . LYS D 1 71 ? 19.974 -29.695 29.444 1.00 22.54 71 LYS D O 1
ATOM 2830 N N . ARG D 1 72 ? 21.569 -28.204 29.975 1.00 16.31 72 ARG D N 1
ATOM 2831 C CA . ARG D 1 72 ? 22.285 -29.182 30.784 1.00 21.11 72 ARG D CA 1
ATOM 2832 C C . ARG D 1 72 ? 21.577 -29.422 32.129 1.00 29.18 72 ARG D C 1
ATOM 2833 O O . ARG D 1 72 ? 22.000 -30.270 32.916 1.00 28.76 72 ARG D O 1
ATOM 2848 N N . LYS D 1 73 ? 20.476 -28.709 32.372 1.00 26.26 73 LYS D N 1
ATOM 2849 C CA . LYS D 1 73 ? 19.722 -28.860 33.623 1.00 22.37 73 LYS D CA 1
ATOM 2850 C C . LYS D 1 73 ? 18.404 -29.594 33.404 1.00 20.45 73 LYS D C 1
ATOM 2851 O O . LYS D 1 73 ? 17.950 -30.354 34.254 1.00 27.10 73 LYS D O 1
ATOM 2857 N N . GLY D 1 74 ? 17.794 -29.375 32.250 1.00 23.33 74 GLY D N 1
ATOM 2858 C CA . GLY D 1 74 ? 16.550 -30.034 31.909 1.00 17.87 74 GLY D CA 1
ATOM 2859 C C . GLY D 1 74 ? 15.936 -29.362 30.705 1.00 19.09 74 GLY D C 1
ATOM 2860 O O . GLY D 1 74 ? 16.407 -28.293 30.293 1.00 23.34 74 GLY D O 1
ATOM 2861 N N . PRO D 1 75 ? 14.889 -29.979 30.126 1.00 25.07 75 PRO D N 1
ATOM 2862 C CA . PRO D 1 75 ? 14.262 -29.478 28.898 1.00 21.89 75 PRO D CA 1
ATOM 2863 C C . PRO D 1 75 ? 13.182 -28.429 29.150 1.00 17.02 75 PRO D C 1
ATOM 2864 O O . PRO D 1 75 ? 12.576 -27.987 28.181 1.00 21.22 75 PRO D O 1
ATOM 2868 N N . GLU D 1 76 ? 12.934 -28.055 30.402 1.00 18.39 76 GLU D N 1
ATOM 2869 C CA . GLU D 1 76 ? 11.775 -27.212 30.700 1.00 21.39 76 GLU D CA 1
ATOM 2870 C C . GLU D 1 76 ? 11.853 -25.821 30.044 1.00 20.43 76 GLU D C 1
ATOM 2871 O O . GLU D 1 76 ? 10.871 -25.328 29.517 1.00 16.33 76 GLU D O 1
ATOM 2877 N N . PHE D 1 77 ? 13.011 -25.180 30.056 1.00 16.79 77 PHE D N 1
ATOM 2878 C CA . PHE D 1 77 ? 13.060 -23.838 29.472 1.00 13.79 77 PHE D CA 1
ATOM 2879 C C . PHE D 1 77 ? 12.922 -23.908 27.938 1.00 17.25 77 PHE D C 1
ATOM 2880 O O . PHE D 1 77 ? 12.249 -23.073 27.314 1.00 19.56 77 PHE D O 1
ATOM 2888 N N . THR D 1 78 ? 13.509 -24.936 27.340 1.00 10.96 78 THR D N 1
ATOM 2889 C CA . THR D 1 78 ? 13.337 -25.186 25.908 1.00 14.88 78 THR D CA 1
ATOM 2890 C C . THR D 1 78 ? 11.859 -25.336 25.527 1.00 18.52 78 THR D C 1
ATOM 2891 O O . THR D 1 78 ? 11.376 -24.693 24.597 1.00 14.69 78 THR D O 1
ATOM 2895 N N . ARG D 1 79 ? 11.158 -26.203 26.253 1.00 19.76 79 ARG D N 1
ATOM 2896 C CA . ARG D 1 79 ? 9.736 -26.439 26.020 1.00 16.97 79 ARG D CA 1
ATOM 2897 C C . ARG D 1 79 ? 8.901 -25.182 26.267 1.00 20.02 79 ARG D C 1
ATOM 2898 O O . ARG D 1 79 ? 8.021 -24.838 25.468 1.00 20.21 79 ARG D O 1
ATOM 2906 N N . GLU D 1 80 ? 9.170 -24.503 27.374 1.00 18.62 80 GLU D N 1
ATOM 2907 C CA . GLU D 1 80 ? 8.374 -23.345 27.749 1.00 22.02 80 GLU D CA 1
ATOM 2908 C C . GLU D 1 80 ? 8.530 -22.221 26.722 1.00 17.28 80 GLU D C 1
ATOM 2909 O O . GLU D 1 80 ? 7.542 -21.578 26.329 1.00 17.53 80 GLU D O 1
ATOM 2915 N N . PHE D 1 81 ? 9.758 -21.999 26.258 1.00 21.64 81 PHE D N 1
ATOM 2916 C CA . PHE D 1 81 ? 9.978 -20.933 25.289 1.00 18.33 81 PHE D CA 1
ATOM 2917 C C . PHE D 1 81 ? 9.376 -21.335 23.945 1.00 21.80 81 PHE D C 1
ATOM 2918 O O . PHE D 1 81 ? 8.763 -20.514 23.267 1.00 19.62 81 PHE D O 1
ATOM 2926 N N . GLU D 1 82 ? 9.497 -22.611 23.588 1.00 18.89 82 GLU D N 1
ATOM 2927 C CA . GLU D 1 82 ? 8.969 -23.108 22.311 1.00 21.00 82 GLU D CA 1
ATOM 2928 C C . GLU D 1 82 ? 7.479 -22.756 22.090 1.00 27.62 82 GLU D C 1
ATOM 2929 O O . GLU D 1 82 ? 7.023 -22.619 20.952 1.00 21.98 82 GLU D O 1
ATOM 2935 N N . SER D 1 83 ? 6.729 -22.576 23.173 1.00 18.41 83 SER D N 1
ATOM 2936 C CA . SER D 1 83 ? 5.305 -22.282 23.031 1.00 21.48 83 SER D CA 1
ATOM 2937 C C . SER D 1 83 ? 5.019 -20.792 22.807 1.00 30.16 83 SER D C 1
ATOM 2938 O O . SER D 1 83 ? 3.861 -20.411 22.589 1.00 27.58 83 SER D O 1
ATOM 2941 N N . VAL D 1 84 ? 6.049 -19.943 22.853 1.00 17.30 84 VAL D N 1
ATOM 2942 C CA . VAL D 1 84 ? 5.828 -18.516 22.627 1.00 16.05 84 VAL D CA 1
ATOM 2943 C C . VAL D 1 84 ? 6.745 -17.878 21.587 1.00 21.30 84 VAL D C 1
ATOM 2944 O O . VAL D 1 84 ? 6.556 -16.713 21.256 1.00 19.13 84 VAL D O 1
ATOM 2948 N N . LEU D 1 85 ? 7.738 -18.608 21.069 1.00 20.13 85 LEU D N 1
ATOM 2949 C CA . LEU D 1 85 ? 8.775 -17.933 20.283 1.00 16.68 85 LEU D CA 1
ATOM 2950 C C . LEU D 1 85 ? 8.323 -17.566 18.881 1.00 16.77 85 LEU D C 1
ATOM 2951 O O . LEU D 1 85 ? 8.808 -16.575 18.311 1.00 17.11 85 LEU D O 1
ATOM 2956 N N . VAL D 1 86 ? 7.386 -18.327 18.313 1.00 16.55 86 VAL D N 1
ATOM 2957 C CA . VAL D 1 86 ? 6.857 -17.934 17.000 1.00 19.79 86 VAL D CA 1
ATOM 2958 C C . VAL D 1 86 ? 6.174 -16.558 17.118 1.00 18.80 86 VAL D C 1
ATOM 2959 O O . VAL D 1 86 ? 6.432 -15.652 16.300 1.00 14.30 86 VAL D O 1
ATOM 2963 N N . ASP D 1 87 ? 5.333 -16.402 18.143 1.00 19.99 87 ASP D N 1
ATOM 2964 C CA . ASP D 1 87 ? 4.684 -15.121 18.451 1.00 17.62 87 ASP D CA 1
ATOM 2965 C C . ASP D 1 87 ? 5.709 -14.044 18.765 1.00 18.26 87 ASP D C 1
ATOM 2966 O O . ASP D 1 87 ? 5.553 -12.888 18.366 1.00 23.37 87 ASP D O 1
ATOM 2971 N N . ALA D 1 88 ? 6.753 -14.419 19.500 1.00 16.52 88 ALA D N 1
ATOM 2972 C CA . ALA D 1 88 ? 7.788 -13.454 19.905 1.00 13.51 88 ALA D CA 1
ATOM 2973 C C . ALA D 1 88 ? 8.598 -12.880 18.734 1.00 20.23 88 ALA D C 1
ATOM 2974 O O . ALA D 1 88 ? 8.767 -11.657 18.641 1.00 15.25 88 ALA D O 1
ATOM 2976 N N . PHE D 1 89 ? 9.119 -13.756 17.870 1.00 16.41 89 PHE D N 1
ATOM 2977 C CA . PHE D 1 89 ? 9.848 -13.335 16.668 1.00 19.88 89 PHE D CA 1
ATOM 2978 C C . PHE D 1 89 ? 8.956 -12.570 15.702 1.00 21.55 89 PHE D C 1
ATOM 2979 O O . PHE D 1 89 ? 9.387 -11.602 15.074 1.00 16.60 89 PHE D O 1
ATOM 2987 N N . SER D 1 90 ? 7.705 -13.003 15.582 1.00 21.02 90 SER D N 1
ATOM 2988 C CA . SER D 1 90 ? 6.779 -12.324 14.692 1.00 17.59 90 SER D CA 1
ATOM 2989 C C . SER D 1 90 ? 6.604 -10.874 15.116 1.00 17.03 90 SER D C 1
ATOM 2990 O O . SER D 1 90 ? 6.654 -9.968 14.297 1.00 22.49 90 SER D O 1
ATOM 2993 N N . HIS D 1 91 ? 6.400 -10.674 16.409 1.00 18.31 91 HIS D N 1
ATOM 2994 C CA . HIS D 1 91 ? 6.258 -9.352 16.983 1.00 18.83 91 HIS D CA 1
ATOM 2995 C C . HIS D 1 91 ? 7.531 -8.522 16.795 1.00 19.45 91 HIS D C 1
ATOM 2996 O O . HIS D 1 91 ? 7.499 -7.385 16.303 1.00 19.42 91 HIS D O 1
ATOM 3003 N N . VAL D 1 92 ? 8.659 -9.096 17.193 1.00 18.12 92 VAL D N 1
ATOM 3004 C CA . VAL D 1 92 ? 9.914 -8.371 17.096 1.00 15.73 92 VAL D CA 1
ATOM 3005 C C . VAL D 1 92 ? 10.193 -8.003 15.629 1.00 16.08 92 VAL D C 1
ATOM 3006 O O . VAL D 1 92 ? 10.524 -6.861 15.308 1.00 19.39 92 VAL D O 1
ATOM 3010 N N . ALA D 1 93 ? 10.023 -8.968 14.735 1.00 17.98 93 ALA D N 1
ATOM 3011 C CA . ALA D 1 93 ? 10.232 -8.734 13.300 1.00 14.59 93 ALA D CA 1
ATOM 3012 C C . ALA D 1 93 ? 9.314 -7.639 12.759 1.00 25.78 93 ALA D C 1
ATOM 3013 O O . ALA D 1 93 ? 9.755 -6.777 11.984 1.00 21.82 93 ALA D O 1
ATOM 3015 N N . ARG D 1 94 ? 8.039 -7.690 13.154 1.00 22.64 94 ARG D N 1
ATOM 3016 C CA . ARG D 1 94 ? 7.047 -6.684 12.745 1.00 21.63 94 ARG D CA 1
ATOM 3017 C C . ARG D 1 94 ? 7.458 -5.263 13.144 1.00 22.36 94 ARG D C 1
ATOM 3018 O O . ARG D 1 94 ? 7.417 -4.338 12.319 1.00 21.60 94 ARG D O 1
ATOM 3023 N N . GLU D 1 95 ? 7.868 -5.096 14.400 1.00 19.95 95 GLU D N 1
ATOM 3024 C CA . GLU D 1 95 ? 8.313 -3.800 14.904 1.00 24.88 95 GLU D CA 1
ATOM 3025 C C . GLU D 1 95 ? 9.569 -3.322 14.173 1.00 28.50 95 GLU D C 1
ATOM 3026 O O . GLU D 1 95 ? 9.703 -2.129 13.871 1.00 26.20 95 GLU D O 1
ATOM 3032 N N . ALA D 1 96 ? 10.480 -4.251 13.874 1.00 21.20 96 ALA D N 1
ATOM 3033 C CA . ALA D 1 96 ? 11.703 -3.906 13.130 1.00 23.01 96 ALA D CA 1
ATOM 3034 C C . ALA D 1 96 ? 11.324 -3.393 11.753 1.00 23.44 96 ALA D C 1
ATOM 3035 O O . ALA D 1 96 ? 11.864 -2.387 11.280 1.00 22.13 96 ALA D O 1
ATOM 3037 N N . ASP D 1 97 ? 10.357 -4.071 11.137 1.00 21.41 97 ASP D N 1
ATOM 3038 C CA . ASP D 1 97 ? 9.857 -3.688 9.817 1.00 20.15 97 ASP D CA 1
ATOM 3039 C C . ASP D 1 97 ? 9.196 -2.308 9.830 1.00 20.01 97 ASP D C 1
ATOM 3040 O O . ASP D 1 97 ? 9.443 -1.478 8.948 1.00 19.42 97 ASP D O 1
ATOM 3045 N N . GLU D 1 98 ? 8.371 -2.067 10.837 1.00 19.73 98 GLU D N 1
ATOM 3046 C CA . GLU D 1 98 ? 7.711 -0.774 11.022 1.00 22.61 98 GLU D CA 1
ATOM 3047 C C . GLU D 1 98 ? 8.694 0.389 11.167 1.00 24.54 98 GLU D C 1
ATOM 3048 O O . GLU D 1 98 ? 8.488 1.456 10.590 1.00 31.39 98 GLU D O 1
ATOM 3054 N N . GLY D 1 99 ? 9.749 0.200 11.952 1.00 23.52 99 GLY D N 1
ATOM 3055 C CA . GLY D 1 99 ? 10.650 1.302 12.257 1.00 23.41 99 GLY D CA 1
ATOM 3056 C C . GLY D 1 99 ? 11.829 1.446 11.304 1.00 23.07 99 GLY D C 1
ATOM 3057 O O . GLY D 1 99 ? 12.541 2.451 11.335 1.00 24.15 99 GLY D O 1
ATOM 3058 N N . CYS D 1 100 ? 12.030 0.442 10.457 1.00 23.08 100 CYS D N 1
ATOM 3059 C CA . CYS D 1 100 ? 13.270 0.295 9.697 1.00 17.04 100 CYS D CA 1
ATOM 3060 C C . CYS D 1 100 ? 13.664 1.540 8.904 1.00 20.93 100 CYS D C 1
ATOM 3061 O O . CYS D 1 100 ? 14.788 2.033 9.034 1.00 19.76 100 CYS D O 1
ATOM 3064 N N . LYS D 1 101 ? 12.741 2.046 8.085 1.00 22.47 101 LYS D N 1
ATOM 3065 C CA . LYS D 1 101 ? 13.046 3.181 7.211 1.00 24.09 101 LYS D CA 1
ATOM 3066 C C . LYS D 1 101 ? 12.486 4.529 7.676 1.00 22.92 101 LYS D C 1
ATOM 3067 O O . LYS D 1 101 ? 12.454 5.475 6.894 1.00 22.19 101 LYS D O 1
ATOM 3073 N N . LYS D 1 102 ? 12.075 4.633 8.939 1.00 19.50 102 LYS D N 1
ATOM 3074 C CA A LYS D 1 102 ? 11.607 5.903 9.493 0.50 19.00 102 LYS D CA 1
ATOM 3075 C CA B LYS D 1 102 ? 11.598 5.904 9.470 0.50 18.78 102 LYS D CA 1
ATOM 3076 C C . LYS D 1 102 ? 12.621 7.043 9.354 1.00 18.84 102 LYS D C 1
ATOM 3077 O O . LYS D 1 102 ? 12.235 8.183 9.108 1.00 20.82 102 LYS D O 1
ATOM 3084 N N . PRO D 1 103 ? 13.935 6.751 9.523 1.00 20.87 103 PRO D N 1
ATOM 3085 C CA . PRO D 1 103 ? 14.856 7.880 9.309 1.00 20.59 103 PRO D CA 1
ATOM 3086 C C . PRO D 1 103 ? 14.808 8.444 7.886 1.00 15.58 103 PRO D C 1
ATOM 3087 O O . PRO D 1 103 ? 14.878 9.649 7.711 1.00 21.90 103 PRO D O 1
ATOM 3091 N N . LEU D 1 104 ? 14.701 7.571 6.888 1.00 17.49 104 LEU D N 1
ATOM 3092 C CA . LEU D 1 104 ? 14.574 7.985 5.495 1.00 18.18 104 LEU D CA 1
ATOM 3093 C C . LEU D 1 104 ? 13.276 8.760 5.268 1.00 21.41 104 LEU D C 1
ATOM 3094 O O . LEU D 1 104 ? 13.245 9.789 4.595 1.00 19.03 104 LEU D O 1
ATOM 3099 N N . GLU D 1 105 ? 12.200 8.253 5.850 1.00 23.17 105 GLU D N 1
ATOM 3100 C CA A GLU D 1 105 ? 10.894 8.875 5.672 0.50 21.76 105 GLU D CA 1
ATOM 3101 C CA B GLU D 1 105 ? 10.880 8.866 5.711 0.50 21.76 105 GLU D CA 1
ATOM 3102 C C . GLU D 1 105 ? 10.868 10.262 6.313 1.00 23.98 105 GLU D C 1
ATOM 3103 O O . GLU D 1 105 ? 10.269 11.187 5.767 1.00 22.22 105 GLU D O 1
ATOM 3114 N N . ARG D 1 106 ? 11.547 10.416 7.445 1.00 24.20 106 ARG D N 1
ATOM 3115 C CA . ARG D 1 106 ? 11.633 11.711 8.100 1.00 24.75 106 ARG D CA 1
ATOM 3116 C C . ARG D 1 106 ? 12.425 12.729 7.266 1.00 24.90 106 ARG D C 1
ATOM 3117 O O . ARG D 1 106 ? 12.047 13.900 7.200 1.00 22.70 106 ARG D O 1
ATOM 3125 N N . LEU D 1 107 ? 13.517 12.301 6.635 1.00 21.70 107 LEU D N 1
ATOM 3126 C CA . LEU D 1 107 ? 14.250 13.210 5.754 1.00 25.76 107 LEU D CA 1
ATOM 3127 C C . LEU D 1 107 ? 13.319 13.704 4.639 1.00 22.11 107 LEU D C 1
ATOM 3128 O O . LEU D 1 107 ? 13.215 14.905 4.402 1.00 25.74 107 LEU D O 1
ATOM 3133 N N . LEU D 1 108 ? 12.623 12.783 3.982 1.00 19.68 108 LEU D N 1
ATOM 3134 C CA . LEU D 1 108 ? 11.698 13.158 2.911 1.00 25.95 108 LEU D CA 1
ATOM 3135 C C . LEU D 1 108 ? 10.526 14.021 3.399 1.00 30.96 108 LEU D C 1
ATOM 3136 O O . LEU D 1 108 ? 10.032 14.880 2.662 1.00 25.35 108 LEU D O 1
ATOM 3141 N N . ASN D 1 109 ? 10.091 13.800 4.639 1.00 32.78 109 ASN D N 1
ATOM 3142 C CA . ASN D 1 109 ? 9.035 14.609 5.237 1.00 32.99 109 ASN D CA 1
ATOM 3143 C C . ASN D 1 109 ? 9.508 16.026 5.541 1.00 37.12 109 ASN D C 1
ATOM 3144 O O . ASN D 1 109 ? 8.754 16.981 5.395 1.00 39.01 109 ASN D O 1
ATOM 3149 N N . ILE D 1 110 ? 10.758 16.163 5.965 1.00 36.45 110 ILE D N 1
ATOM 3150 C CA . ILE D 1 110 ? 11.322 17.488 6.185 1.00 30.69 110 ILE D CA 1
ATOM 3151 C C . ILE D 1 110 ? 11.419 18.237 4.852 1.00 31.65 110 ILE D C 1
ATOM 3152 O O . ILE D 1 110 ? 10.954 19.373 4.740 1.00 34.57 110 ILE D O 1
ATOM 3157 N N . TRP D 1 111 ? 11.991 17.585 3.839 1.00 27.66 111 TRP D N 1
ATOM 3158 C CA . TRP D 1 111 ? 12.200 18.211 2.532 1.00 30.39 111 TRP D CA 1
ATOM 3159 C C . TRP D 1 111 ? 10.897 18.670 1.872 1.00 33.38 111 TRP D C 1
ATOM 3160 O O . TRP D 1 111 ? 10.838 19.756 1.282 1.00 31.97 111 TRP D O 1
ATOM 3171 N N . GLN D 1 112 ? 9.863 17.837 1.961 1.00 37.36 112 GLN D N 1
ATOM 3172 C CA . GLN D 1 112 ? 8.555 18.177 1.402 1.00 36.81 112 GLN D CA 1
ATOM 3173 C C . GLN D 1 112 ? 8.001 19.430 2.059 1.00 35.85 112 GLN D C 1
ATOM 3174 O O . GLN D 1 112 ? 7.585 20.367 1.383 1.00 38.77 112 GLN D O 1
ATOM 3185 N N . GLU D 1 113 ? 8.022 19.452 3.385 1.00 35.05 113 GLU D N 1
ATOM 3186 C CA . GLU D 1 113 ? 7.430 20.553 4.129 1.00 40.12 113 GLU D CA 1
ATOM 3187 C C . GLU D 1 113 ? 8.175 21.859 3.904 1.00 42.92 113 GLU D C 1
ATOM 3188 O O . GLU D 1 113 ? 7.557 22.890 3.653 1.00 45.28 113 GLU D O 1
ATOM 3194 N N . ARG D 1 114 ? 9.502 21.807 3.975 1.00 41.67 114 ARG D N 1
ATOM 3195 C CA . ARG D 1 114 ? 10.323 23.009 3.868 1.00 35.71 114 ARG D CA 1
ATOM 3196 C C . ARG D 1 114 ? 10.643 23.373 2.419 1.00 36.84 114 ARG D C 1
ATOM 3197 O O . ARG D 1 114 ? 11.456 24.261 2.163 1.00 39.12 114 ARG D O 1
ATOM 3205 N N . SER D 1 115 ? 9.996 22.683 1.483 1.00 34.81 115 SER D N 1
ATOM 3206 C CA . SER D 1 115 ? 10.158 22.935 0.047 1.00 34.66 115 SER D CA 1
ATOM 3207 C C . SER D 1 115 ? 11.604 22.844 -0.435 1.00 40.26 115 SER D C 1
ATOM 3208 O O . SER D 1 115 ? 12.022 23.610 -1.305 1.00 38.16 115 SER D O 1
ATOM 3211 N N . VAL D 1 116 ? 12.362 21.909 0.127 1.00 34.68 116 VAL D N 1
ATOM 3212 C CA . VAL D 1 116 ? 13.737 21.678 -0.303 1.00 35.69 116 VAL D CA 1
ATOM 3213 C C . VAL D 1 116 ? 13.714 21.168 -1.738 1.00 35.99 116 VAL D C 1
ATOM 3214 O O . VAL D 1 116 ? 14.512 21.587 -2.576 1.00 30.21 116 VAL D O 1
ATOM 3218 N N . TYR D 1 117 ? 12.776 20.268 -2.011 1.00 25.59 117 TYR D N 1
ATOM 3219 C CA . TYR D 1 117 ? 12.468 19.870 -3.375 1.00 25.72 117 TYR D CA 1
ATOM 3220 C C . TYR D 1 117 ? 10.962 19.952 -3.568 1.00 32.10 117 TYR D C 1
ATOM 3221 O O . TYR D 1 117 ? 10.228 20.243 -2.627 1.00 31.81 117 TYR D O 1
ATOM 3230 N N . GLY D 1 118 ? 10.505 19.699 -4.787 1.00 37.18 118 GLY D N 1
ATOM 3231 C CA . GLY D 1 118 ? 9.087 19.712 -5.078 1.00 33.05 118 GLY D CA 1
ATOM 3232 C C . GLY D 1 118 ? 8.480 18.335 -4.926 1.00 37.55 118 GLY D C 1
ATOM 3233 O O . GLY D 1 118 ? 9.202 17.343 -4.853 1.00 37.23 118 GLY D O 1
ATOM 3234 N N . GLY D 1 119 ? 7.151 18.282 -4.887 1.00 37.40 119 GLY D N 1
ATOM 3235 C CA . GLY D 1 119 ? 6.425 17.035 -4.720 1.00 36.86 119 GLY D CA 1
ATOM 3236 C C . GLY D 1 119 ? 6.803 15.964 -5.724 1.00 33.01 119 GLY D C 1
ATOM 3237 O O . GLY D 1 119 ? 6.980 14.805 -5.356 1.00 32.77 119 GLY D O 1
ATOM 3238 N N . GLU D 1 120 ? 6.931 16.363 -6.988 1.00 38.06 120 GLU D N 1
ATOM 3239 C CA . GLU D 1 120 ? 7.319 15.461 -8.074 1.00 32.72 120 GLU D CA 1
ATOM 3240 C C . GLU D 1 120 ? 8.563 14.648 -7.723 1.00 34.64 120 GLU D C 1
ATOM 3241 O O . GLU D 1 120 ? 8.547 13.413 -7.743 1.00 38.04 120 GLU D O 1
ATOM 3247 N N . PHE D 1 121 ? 9.637 15.352 -7.390 1.00 28.62 121 PHE D N 1
ATOM 3248 C CA . PHE D 1 121 ? 10.892 14.711 -7.015 1.00 30.92 121 PHE D CA 1
ATOM 3249 C C . PHE D 1 121 ? 10.748 14.021 -5.665 1.00 33.46 121 PHE D C 1
ATOM 3250 O O . PHE D 1 121 ? 11.232 12.904 -5.470 1.00 29.05 121 PHE D O 1
ATOM 3258 N N . ILE D 1 122 ? 10.080 14.704 -4.738 1.00 31.19 122 ILE D N 1
ATOM 3259 C CA . ILE D 1 122 ? 9.816 14.148 -3.414 1.00 28.34 122 ILE D CA 1
ATOM 3260 C C . ILE D 1 122 ? 9.124 12.794 -3.548 1.00 32.82 122 ILE D C 1
ATOM 3261 O O . ILE D 1 122 ? 9.570 11.801 -2.971 1.00 33.46 122 ILE D O 1
ATOM 3266 N N . GLN D 1 123 ? 8.056 12.745 -4.340 1.00 30.39 123 GLN D N 1
ATOM 3267 C CA . GLN D 1 123 ? 7.349 11.490 -4.564 1.00 31.66 123 GLN D CA 1
ATOM 3268 C C . GLN D 1 123 ? 8.259 10.471 -5.263 1.00 34.47 123 GLN D C 1
ATOM 3269 O O . GLN D 1 123 ? 8.137 9.261 -5.049 1.00 33.48 123 GLN D O 1
ATOM 3275 N N . GLN D 1 124 ? 9.195 10.958 -6.072 1.00 36.26 124 GLN D N 1
ATOM 3276 C CA . GLN D 1 124 ? 10.145 10.074 -6.746 1.00 35.96 124 GLN D CA 1
ATOM 3277 C C . GLN D 1 124 ? 11.110 9.423 -5.740 1.00 35.59 124 GLN D C 1
ATOM 3278 O O . GLN D 1 124 ? 11.431 8.236 -5.846 1.00 30.00 124 GLN D O 1
ATOM 3284 N N . LEU D 1 125 ? 11.570 10.201 -4.763 1.00 30.71 125 LEU D N 1
ATOM 3285 C CA . LEU D 1 125 ? 12.376 9.650 -3.681 1.00 25.54 125 LEU D CA 1
ATOM 3286 C C . LEU D 1 125 ? 11.542 8.687 -2.830 1.00 27.42 125 LEU D C 1
ATOM 3287 O O . LEU D 1 125 ? 12.035 7.647 -2.392 1.00 25.73 125 LEU D O 1
ATOM 3292 N N . LYS D 1 126 ? 10.271 9.030 -2.624 1.00 29.36 126 LYS D N 1
ATOM 3293 C CA . LYS D 1 126 ? 9.343 8.182 -1.876 1.00 34.25 126 LYS D CA 1
ATOM 3294 C C . LYS D 1 126 ? 9.250 6.792 -2.487 1.00 35.30 126 LYS D C 1
ATOM 3295 O O . LYS D 1 126 ? 9.284 5.774 -1.784 1.00 27.80 126 LYS D O 1
ATOM 3300 N N . LEU D 1 127 ? 9.125 6.763 -3.809 1.00 30.99 127 LEU D N 1
ATOM 3301 C CA . LEU D 1 127 ? 8.985 5.518 -4.539 1.00 32.23 127 LEU D CA 1
ATOM 3302 C C . LEU D 1 127 ? 10.257 4.695 -4.464 1.00 35.00 127 LEU D C 1
ATOM 3303 O O . LEU D 1 127 ? 10.208 3.460 -4.456 1.00 29.45 127 LEU D O 1
ATOM 3308 N N . SER D 1 128 ? 11.390 5.393 -4.401 1.00 31.25 128 SER D N 1
ATOM 3309 C CA A SER D 1 128 ? 12.694 4.742 -4.379 0.50 29.82 128 SER D CA 1
ATOM 3310 C CA B SER D 1 128 ? 12.699 4.758 -4.370 0.50 29.83 128 SER D CA 1
ATOM 3311 C C . SER D 1 128 ? 12.861 3.875 -3.137 1.00 27.52 128 SER D C 1
ATOM 3312 O O . SER D 1 128 ? 13.599 2.891 -3.157 1.00 31.85 128 SER D O 1
ATOM 3317 N N . MET D 1 129 ? 12.168 4.237 -2.063 1.00 27.55 129 MET D N 1
ATOM 3318 C CA . MET D 1 129 ? 12.273 3.505 -0.807 1.00 31.47 129 MET D CA 1
ATOM 3319 C C . MET D 1 129 ? 11.573 2.144 -0.875 1.00 40.19 129 MET D C 1
ATOM 3320 O O . MET D 1 129 ? 11.805 1.264 -0.037 1.00 40.20 129 MET D O 1
ATOM 3325 N N . GLU D 1 130 ? 10.710 1.978 -1.874 1.00 34.55 130 GLU D N 1
ATOM 3326 C CA . GLU D 1 130 ? 10.132 0.675 -2.183 1.00 42.82 130 GLU D CA 1
ATOM 3327 C C . GLU D 1 130 ? 11.025 -0.058 -3.187 1.00 48.74 130 GLU D C 1
ATOM 3328 O O . GLU D 1 130 ? 11.097 -1.289 -3.194 1.00 54.10 130 GLU D O 1
ATOM 3330 N N . ASP D 1 131 ? 11.716 0.714 -4.023 1.00 46.18 131 ASP D N 1
ATOM 3331 C CA . ASP D 1 131 ? 12.625 0.160 -5.021 1.00 42.20 131 ASP D CA 1
ATOM 3332 N N . SER E 1 3 ? 42.014 24.275 2.339 1.00 39.91 3 SER E N 1
ATOM 3333 C CA . SER E 1 3 ? 41.998 24.217 0.880 1.00 40.04 3 SER E CA 1
ATOM 3334 C C . SER E 1 3 ? 41.342 22.921 0.394 1.00 31.60 3 SER E C 1
ATOM 3335 O O . SER E 1 3 ? 41.516 21.858 0.992 1.00 32.56 3 SER E O 1
ATOM 3337 N N . PHE E 1 4 ? 40.586 23.015 -0.692 1.00 36.57 4 PHE E N 1
ATOM 3338 C CA . PHE E 1 4 ? 39.813 21.875 -1.169 1.00 30.62 4 PHE E CA 1
ATOM 3339 C C . PHE E 1 4 ? 40.657 20.925 -2.001 1.00 34.80 4 PHE E C 1
ATOM 3340 O O . PHE E 1 4 ? 41.532 21.345 -2.758 1.00 33.14 4 PHE E O 1
ATOM 3348 N N . SER E 1 5 ? 40.381 19.636 -1.845 1.00 30.53 5 SER E N 1
ATOM 3349 C CA . SER E 1 5 ? 40.950 18.605 -2.693 1.00 29.31 5 SER E CA 1
ATOM 3350 C C . SER E 1 5 ? 40.046 17.388 -2.581 1.00 28.45 5 SER E C 1
ATOM 3351 O O . SER E 1 5 ? 39.272 17.279 -1.638 1.00 27.46 5 SER E O 1
ATOM 3354 N N . GLU E 1 6 ? 40.117 16.474 -3.539 1.00 23.77 6 GLU E N 1
ATOM 3355 C CA . GLU E 1 6 ? 39.263 15.305 -3.458 1.00 22.71 6 GLU E CA 1
ATOM 3356 C C . GLU E 1 6 ? 39.830 14.338 -2.442 1.00 28.98 6 GLU E C 1
ATOM 3357 O O . GLU E 1 6 ? 39.094 13.615 -1.769 1.00 29.65 6 GLU E O 1
ATOM 3363 N N . SER E 1 7 ? 41.148 14.365 -2.311 1.00 20.68 7 SER E N 1
ATOM 3364 C CA . SER E 1 7 ? 41.845 13.585 -1.308 1.00 28.16 7 SER E CA 1
ATOM 3365 C C . SER E 1 7 ? 41.399 13.977 0.101 1.00 24.82 7 SER E C 1
ATOM 3366 O O . SER E 1 7 ? 41.159 13.118 0.967 1.00 23.60 7 SER E O 1
ATOM 3369 N N . ALA E 1 8 ? 41.300 15.281 0.327 1.00 21.45 8 ALA E N 1
ATOM 3370 C CA . ALA E 1 8 ? 40.874 15.791 1.633 1.00 24.92 8 ALA E CA 1
ATOM 3371 C C . ALA E 1 8 ? 39.405 15.430 1.922 1.00 22.51 8 ALA E C 1
ATOM 3372 O O . ALA E 1 8 ? 39.054 15.031 3.034 1.00 22.77 8 ALA E O 1
ATOM 3374 N N . LEU E 1 9 ? 38.560 15.567 0.908 1.00 24.85 9 LEU E N 1
ATOM 3375 C CA . LEU E 1 9 ? 37.148 15.222 1.014 1.00 19.79 9 LEU E CA 1
ATOM 3376 C C . LEU E 1 9 ? 36.938 13.745 1.349 1.00 26.12 9 LEU E C 1
ATOM 3377 O O . LEU E 1 9 ? 36.220 13.400 2.298 1.00 19.65 9 LEU E O 1
ATOM 3382 N N . GLU E 1 10 ? 37.574 12.882 0.563 1.00 23.52 10 GLU E N 1
ATOM 3383 C CA . GLU E 1 10 ? 37.495 11.442 0.758 1.00 19.54 10 GLU E CA 1
ATOM 3384 C C . GLU E 1 10 ? 37.893 11.069 2.182 1.00 22.92 10 GLU E C 1
ATOM 3385 O O . GLU E 1 10 ? 37.258 10.227 2.820 1.00 20.85 10 GLU E O 1
ATOM 3391 N N . LYS E 1 11 ? 38.939 11.715 2.684 1.00 21.39 11 LYS E N 1
ATOM 3392 C CA . LYS E 1 11 ? 39.411 11.458 4.033 1.00 18.15 11 LYS E CA 1
ATOM 3393 C C . LYS E 1 11 ? 38.391 11.908 5.082 1.00 21.93 11 LYS E C 1
ATOM 3394 O O . LYS E 1 11 ? 38.093 11.168 6.007 1.00 19.71 11 LYS E O 1
ATOM 3400 N N . LYS E 1 12 ? 37.892 13.132 4.942 1.00 22.30 12 LYS E N 1
ATOM 3401 C CA . LYS E 1 12 ? 36.873 13.659 5.847 1.00 19.48 12 LYS E CA 1
ATOM 3402 C C . LYS E 1 12 ? 35.635 12.754 5.828 1.00 22.72 12 LYS E C 1
ATOM 3403 O O . LYS E 1 12 ? 35.068 12.441 6.874 1.00 24.39 12 LYS E O 1
ATOM 3409 N N . LEU E 1 13 ? 35.247 12.293 4.645 1.00 19.96 13 LEU E N 1
ATOM 3410 C CA . LEU E 1 13 ? 34.097 11.399 4.530 1.00 17.66 13 LEU E CA 1
ATOM 3411 C C . LEU E 1 13 ? 34.362 10.066 5.248 1.00 20.31 13 LEU E C 1
ATOM 3412 O O . LEU E 1 13 ? 33.463 9.488 5.862 1.00 21.35 13 LEU E O 1
ATOM 3417 N N . SER E 1 14 ? 35.604 9.596 5.198 1.00 20.59 14 SER E N 1
ATOM 3418 C CA . SER E 1 14 ? 35.948 8.329 5.825 1.00 22.34 14 SER E CA 1
ATOM 3419 C C . SER E 1 14 ? 35.949 8.477 7.342 1.00 20.94 14 SER E C 1
ATOM 3420 O O . SER E 1 14 ? 35.882 7.483 8.062 1.00 20.96 14 SER E O 1
ATOM 3423 N N . GLU E 1 15 ? 36.034 9.722 7.817 1.00 25.43 15 GLU E N 1
ATOM 3424 C CA . GLU E 1 15 ? 36.087 10.015 9.253 1.00 23.11 15 GLU E CA 1
ATOM 3425 C C . GLU E 1 15 ? 34.743 10.456 9.840 1.00 30.10 15 GLU E C 1
ATOM 3426 O O . GLU E 1 15 ? 34.623 10.651 11.053 1.00 23.93 15 GLU E O 1
ATOM 3432 N N . LEU E 1 16 ? 33.744 10.627 8.976 1.00 18.20 16 LEU E N 1
ATOM 3433 C CA . LEU E 1 16 ? 32.409 11.041 9.402 1.00 24.07 16 LEU E CA 1
ATOM 3434 C C . LEU E 1 16 ? 31.820 10.102 10.463 1.00 21.12 16 LEU E C 1
ATOM 3435 O O . LEU E 1 16 ? 31.711 8.893 10.241 1.00 20.48 16 LEU E O 1
ATOM 3440 N N . SER E 1 17 ? 31.457 10.658 11.618 1.00 22.87 17 SER E N 1
ATOM 3441 C CA . SER E 1 17 ? 30.777 9.885 12.666 1.00 23.37 17 SER E CA 1
ATOM 3442 C C . SER E 1 17 ? 29.269 10.123 12.622 1.00 24.05 17 SER E C 1
ATOM 3443 O O . SER E 1 17 ? 28.808 11.094 12.034 1.00 19.94 17 SER E O 1
ATOM 3446 N N . ASN E 1 18 ? 28.494 9.249 13.262 1.00 21.33 18 ASN E N 1
ATOM 3447 C CA . ASN E 1 18 ? 27.049 9.439 13.283 1.00 18.71 18 ASN E CA 1
ATOM 3448 C C . ASN E 1 18 ? 26.645 10.426 14.368 1.00 19.65 18 ASN E C 1
ATOM 3449 O O . ASN E 1 18 ? 25.737 10.150 15.145 1.00 20.93 18 ASN E O 1
ATOM 3454 N N . SER E 1 19 ? 27.341 11.553 14.436 1.00 21.82 19 SER E N 1
ATOM 3455 C CA . SER E 1 19 ? 27.012 12.606 15.399 1.00 18.41 19 SER E CA 1
ATOM 3456 C C . SER E 1 19 ? 26.632 13.870 14.649 1.00 23.09 19 SER E C 1
ATOM 3457 O O . SER E 1 19 ? 27.102 14.109 13.533 1.00 17.71 19 SER E O 1
ATOM 3460 N N . GLN E 1 20 ? 25.786 14.689 15.259 1.00 20.44 20 GLN E N 1
ATOM 3461 C CA . GLN E 1 20 ? 25.398 15.925 14.621 1.00 17.93 20 GLN E CA 1
ATOM 3462 C C . GLN E 1 20 ? 26.602 16.837 14.498 1.00 20.24 20 GLN E C 1
ATOM 3463 O O . GLN E 1 20 ? 26.708 17.600 13.539 1.00 20.46 20 GLN E O 1
ATOM 3469 N N . HIS E 1 21 ? 27.523 16.744 15.449 1.00 15.91 21 HIS E N 1
ATOM 3470 C CA . HIS E 1 21 ? 28.731 17.566 15.368 1.00 22.44 21 HIS E CA 1
ATOM 3471 C C . HIS E 1 21 ? 29.575 17.232 14.139 1.00 21.54 21 HIS E C 1
ATOM 3472 O O . HIS E 1 21 ? 29.979 18.131 13.399 1.00 17.17 21 HIS E O 1
ATOM 3479 N N . SER E 1 22 ? 29.853 15.939 13.960 1.00 18.73 22 SER E N 1
ATOM 3480 C CA . SER E 1 22 ? 30.595 15.431 12.815 1.00 19.97 22 SER E CA 1
ATOM 3481 C C . SER E 1 22 ? 29.934 15.883 11.516 1.00 18.31 22 SER E C 1
ATOM 3482 O O . SER E 1 22 ? 30.589 16.443 10.637 1.00 17.96 22 SER E O 1
ATOM 3485 N N . VAL E 1 23 ? 28.623 15.666 11.423 1.00 17.80 23 VAL E N 1
ATOM 3486 C CA . VAL E 1 23 ? 27.834 16.067 10.260 1.00 15.50 23 VAL E CA 1
ATOM 3487 C C . VAL E 1 23 ? 27.915 17.575 9.972 1.00 20.20 23 VAL E C 1
ATOM 3488 O O . VAL E 1 23 ? 28.192 17.973 8.8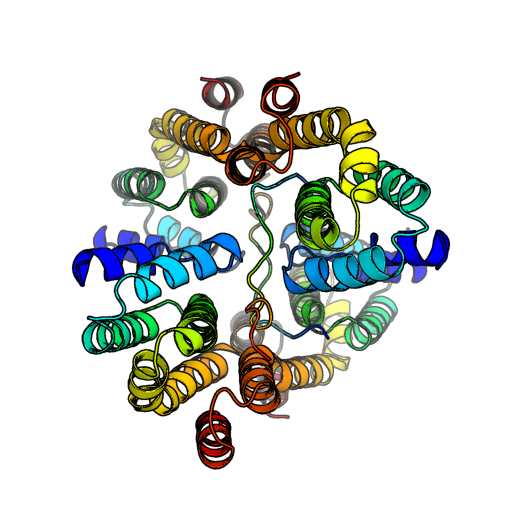34 1.00 20.92 23 VAL E O 1
ATOM 3492 N N . GLN E 1 24 ? 27.713 18.416 10.986 1.00 16.36 24 GLN E N 1
ATOM 3493 C CA . GLN E 1 24 ? 27.666 19.858 10.751 1.00 17.78 24 GLN E CA 1
ATOM 3494 C C . GLN E 1 24 ? 29.045 20.441 10.472 1.00 10.94 24 GLN E C 1
ATOM 3495 O O . GLN E 1 24 ? 29.185 21.368 9.665 1.00 18.67 24 GLN E O 1
ATOM 3501 N N . THR E 1 25 ? 30.064 19.905 11.126 1.00 17.50 25 THR E N 1
ATOM 3502 C CA . THR E 1 25 ? 31.434 20.313 10.869 1.00 20.21 25 THR E CA 1
ATOM 3503 C C . THR E 1 25 ? 31.770 20.116 9.386 1.00 21.29 25 THR E C 1
ATOM 3504 O O . THR E 1 25 ? 32.197 21.050 8.697 1.00 26.48 25 THR E O 1
ATOM 3508 N N . LEU E 1 26 ? 31.549 18.904 8.891 1.00 17.31 26 LEU E N 1
ATOM 3509 C CA . LEU E 1 26 ? 31.854 18.598 7.490 1.00 20.89 26 LEU E CA 1
ATOM 3510 C C . LEU E 1 26 ? 31.009 19.439 6.536 1.00 20.19 26 LEU E C 1
ATOM 3511 O O . LEU E 1 26 ? 31.531 19.995 5.559 1.00 23.63 26 LEU E O 1
ATOM 3516 N N . SER E 1 27 ? 29.709 19.538 6.820 1.00 16.35 27 SER E N 1
ATOM 3517 C CA . SER E 1 27 ? 28.807 20.336 6.010 1.00 19.86 27 SER E CA 1
ATOM 3518 C C . SER E 1 27 ? 29.311 21.783 5.851 1.00 28.11 27 SER E C 1
ATOM 3519 O O . SER E 1 27 ? 29.219 22.348 4.757 1.00 22.47 27 SER E O 1
ATOM 3522 N N . LEU E 1 28 ? 29.866 22.365 6.916 1.00 22.61 28 LEU E N 1
ATOM 3523 C CA . LEU E 1 28 ? 30.413 23.729 6.844 1.00 27.40 28 LEU E CA 1
ATOM 3524 C C . LEU E 1 28 ? 31.544 23.864 5.805 1.00 26.85 28 LEU E C 1
ATOM 3525 O O . LEU E 1 28 ? 31.525 24.753 4.943 1.00 22.59 28 LEU E O 1
ATOM 3530 N N . TRP E 1 29 ? 32.533 22.985 5.932 1.00 23.03 29 TRP E N 1
ATOM 3531 C CA . TRP E 1 29 ? 33.650 22.880 5.003 1.00 19.45 29 TRP E CA 1
ATOM 3532 C C . TRP E 1 29 ? 33.200 22.749 3.553 1.00 21.69 29 TRP E C 1
ATOM 3533 O O . TRP E 1 29 ? 33.752 23.399 2.659 1.00 17.00 29 TRP E O 1
ATOM 3544 N N . LEU E 1 30 ? 32.205 21.897 3.317 1.00 26.83 30 LEU E N 1
ATOM 3545 C CA . LEU E 1 30 ? 31.668 21.712 1.974 1.00 25.26 30 LEU E CA 1
ATOM 3546 C C . LEU E 1 30 ? 30.971 22.977 1.454 1.00 23.67 30 LEU E C 1
ATOM 3547 O O . LEU E 1 30 ? 31.093 23.321 0.274 1.00 20.25 30 LEU E O 1
ATOM 3552 N N . ILE E 1 31 ? 30.234 23.665 2.326 1.00 24.28 31 ILE E N 1
ATOM 3553 C CA . ILE E 1 31 ? 29.543 24.896 1.928 1.00 20.45 31 ILE E CA 1
ATOM 3554 C C . ILE E 1 31 ? 30.583 25.978 1.640 1.00 17.71 31 ILE E C 1
ATOM 3555 O O . ILE E 1 31 ? 30.455 26.746 0.691 1.00 23.29 31 ILE E O 1
ATOM 3560 N N . HIS E 1 32 ? 31.629 26.009 2.450 1.00 18.47 32 HIS E N 1
ATOM 3561 C CA . HIS E 1 32 ? 32.750 26.894 2.208 1.00 24.82 32 HIS E CA 1
ATOM 3562 C C . HIS E 1 32 ? 33.324 26.630 0.824 1.00 25.91 32 HIS E C 1
ATOM 3563 O O . HIS E 1 32 ? 33.699 27.559 0.107 1.00 28.46 32 HIS E O 1
ATOM 3570 N N . HIS E 1 33 ? 33.369 25.351 0.460 1.00 18.75 33 HIS E N 1
ATOM 3571 C CA . HIS E 1 33 ? 33.989 24.910 -0.790 1.00 24.61 33 HIS E CA 1
ATOM 3572 C C . HIS E 1 33 ? 32.962 24.644 -1.889 1.00 20.07 33 HIS E C 1
ATOM 3573 O O . HIS E 1 33 ? 33.167 23.783 -2.743 1.00 23.34 33 HIS E O 1
ATOM 3580 N N . ARG E 1 34 ? 31.867 25.396 -1.867 1.00 17.17 34 ARG E N 1
ATOM 3581 C CA . ARG E 1 34 ? 30.695 25.081 -2.676 1.00 16.01 34 ARG E CA 1
ATOM 3582 C C . ARG E 1 34 ? 30.924 25.293 -4.164 1.00 19.21 34 ARG E C 1
ATOM 3583 O O . ARG E 1 34 ? 30.154 24.797 -4.993 1.00 22.60 34 ARG E O 1
ATOM 3591 N N . LYS E 1 35 ? 31.967 26.042 -4.499 1.00 25.09 35 LYS E N 1
ATOM 3592 C CA . LYS E 1 35 ? 32.349 26.198 -5.899 1.00 25.18 35 LYS E CA 1
ATOM 3593 C C . LYS E 1 35 ? 32.687 24.840 -6.505 1.00 22.12 35 LYS E C 1
ATOM 3594 O O . LYS E 1 35 ? 32.710 24.695 -7.731 1.00 24.98 35 LYS E O 1
ATOM 3602 N N . HIS E 1 36 ? 32.940 23.852 -5.646 1.00 19.20 36 HIS E N 1
ATOM 3603 C CA . HIS E 1 36 ? 33.260 22.492 -6.066 1.00 15.09 36 HIS E CA 1
ATOM 3604 C C . HIS E 1 36 ? 32.094 21.523 -5.868 1.00 18.51 36 HIS E C 1
ATOM 3605 O O . HIS E 1 36 ? 32.316 20.329 -5.690 1.00 16.94 36 HIS E O 1
ATOM 3612 N N . ALA E 1 37 ? 30.868 22.035 -5.925 1.00 18.78 37 ALA E N 1
ATOM 3613 C CA . ALA E 1 37 ? 29.670 21.247 -5.606 1.00 20.49 37 ALA E CA 1
ATOM 3614 C C . ALA E 1 37 ? 29.492 20.008 -6.480 1.00 22.23 37 ALA E C 1
ATOM 3615 O O . ALA E 1 37 ? 29.064 18.975 -5.994 1.00 17.23 37 ALA E O 1
ATOM 3617 N N . GLY E 1 38 ? 29.808 20.113 -7.768 1.00 17.01 38 GLY E N 1
ATOM 3618 C CA . GLY E 1 38 ? 29.781 18.958 -8.657 1.00 15.74 38 GLY E CA 1
ATOM 3619 C C . GLY E 1 38 ? 30.647 17.783 -8.225 1.00 17.73 38 GLY E C 1
ATOM 3620 O O . GLY E 1 38 ? 30.138 16.679 -7.984 1.00 16.56 38 GLY E O 1
ATOM 3621 N N . PRO E 1 39 ? 31.973 18.002 -8.155 1.00 15.46 39 PRO E N 1
ATOM 3622 C CA . PRO E 1 39 ? 32.919 17.031 -7.628 1.00 16.95 39 PRO E CA 1
ATOM 3623 C C . PRO E 1 39 ? 32.574 16.564 -6.221 1.00 17.95 39 PRO E C 1
ATOM 3624 O O . PRO E 1 39 ? 32.740 15.384 -5.931 1.00 12.77 39 PRO E O 1
ATOM 3628 N N . ILE E 1 40 ? 32.129 17.475 -5.364 1.00 15.32 40 ILE E N 1
ATOM 3629 C CA . ILE E 1 40 ? 31.781 17.102 -4.001 1.00 14.87 40 ILE E CA 1
ATOM 3630 C C . ILE E 1 40 ? 30.653 16.076 -3.993 1.00 15.04 40 ILE E C 1
ATOM 3631 O O . ILE E 1 40 ? 30.759 15.044 -3.339 1.00 19.01 40 ILE E O 1
ATOM 3636 N N . VAL E 1 41 ? 29.584 16.337 -4.733 1.00 17.07 41 VAL E N 1
ATOM 3637 C CA . VAL E 1 41 ? 28.457 15.419 -4.736 1.00 16.50 41 VAL E CA 1
ATOM 3638 C C . VAL E 1 41 ? 28.831 14.076 -5.367 1.00 23.50 41 VAL E C 1
ATOM 3639 O O . VAL E 1 41 ? 28.376 13.022 -4.914 1.00 18.94 41 VAL E O 1
ATOM 3643 N N . SER E 1 42 ? 29.690 14.111 -6.382 1.00 19.59 42 SER E N 1
ATOM 3644 C CA . SER E 1 42 ? 30.121 12.884 -7.051 1.00 14.81 42 SER E CA 1
ATOM 3645 C C . SER E 1 42 ? 30.961 12.001 -6.132 1.00 18.23 42 SER E C 1
ATOM 3646 O O . SER E 1 42 ? 30.808 10.778 -6.117 1.00 21.41 42 SER E O 1
ATOM 3649 N N . VAL E 1 43 ? 31.852 12.625 -5.371 1.00 18.85 43 VAL E N 1
ATOM 3650 C CA . VAL E 1 43 ? 32.686 11.915 -4.410 1.00 18.34 43 VAL E CA 1
ATOM 3651 C C . VAL E 1 43 ? 31.847 11.378 -3.241 1.00 15.34 43 VAL E C 1
ATOM 3652 O O . VAL E 1 43 ? 32.058 10.263 -2.770 1.00 14.40 43 VAL E O 1
ATOM 3656 N N . TRP E 1 44 ? 30.892 12.189 -2.796 1.00 20.32 44 TRP E N 1
ATOM 3657 C CA . TRP E 1 44 ? 29.910 11.777 -1.770 1.00 20.28 44 TRP E CA 1
ATOM 3658 C C . TRP E 1 44 ? 29.164 10.504 -2.182 1.00 20.42 44 TRP E C 1
ATOM 3659 O O . TRP E 1 44 ? 29.115 9.527 -1.425 1.00 18.75 44 TRP E O 1
ATOM 3670 N N . HIS E 1 45 ? 28.610 10.509 -3.393 1.00 18.39 45 HIS E N 1
ATOM 3671 C CA . HIS E 1 45 ? 27.873 9.364 -3.914 1.00 20.15 45 HIS E CA 1
ATOM 3672 C C . HIS E 1 45 ? 28.736 8.091 -3.950 1.00 23.72 45 HIS E C 1
ATOM 3673 O O . HIS E 1 45 ? 28.322 7.015 -3.483 1.00 18.54 45 HIS E O 1
ATOM 3680 N N . ARG E 1 46 ? 29.936 8.237 -4.504 1.00 19.91 46 ARG E N 1
ATOM 3681 C CA . ARG E 1 46 ? 30.907 7.156 -4.613 1.00 20.23 46 ARG E CA 1
ATOM 3682 C C . ARG E 1 46 ? 31.234 6.574 -3.254 1.00 19.00 46 ARG E C 1
ATOM 3683 O O . ARG E 1 46 ? 31.158 5.359 -3.059 1.00 17.41 46 ARG E O 1
ATOM 3691 N N . GLU E 1 47 ? 31.586 7.448 -2.309 1.00 21.38 47 GLU E N 1
ATOM 3692 C CA . GLU E 1 47 ? 31.977 6.988 -0.979 1.00 25.40 47 GLU E CA 1
ATOM 3693 C C . GLU E 1 47 ? 30.777 6.417 -0.205 1.00 20.01 47 GLU E C 1
ATOM 3694 O O . GLU E 1 47 ? 30.950 5.536 0.637 1.00 20.07 47 GLU E O 1
ATOM 3700 N N . LEU E 1 48 ? 29.571 6.904 -0.501 1.00 23.89 48 LEU E N 1
ATOM 3701 C CA . LEU E 1 48 ? 28.347 6.327 0.075 1.00 17.85 48 LEU E CA 1
ATOM 3702 C C . LEU E 1 48 ? 28.171 4.864 -0.308 1.00 20.22 48 LEU E C 1
ATOM 3703 O O . LEU E 1 48 ? 27.924 3.995 0.540 1.00 15.48 48 LEU E O 1
ATOM 3708 N N . ARG E 1 49 ? 28.249 4.596 -1.603 1.00 16.34 49 ARG E N 1
ATOM 3709 C CA . ARG E 1 49 ? 28.059 3.240 -2.090 1.00 23.85 49 ARG E CA 1
ATOM 3710 C C . ARG E 1 49 ? 29.141 2.305 -1.543 1.00 23.71 49 ARG E C 1
ATOM 3711 O O . ARG E 1 49 ? 28.878 1.118 -1.294 1.00 22.74 49 ARG E O 1
ATOM 3719 N N . LYS E 1 50 ? 30.337 2.863 -1.327 1.00 22.22 50 LYS E N 1
ATOM 3720 C CA A LYS E 1 50 ? 31.489 2.104 -0.835 0.70 19.80 50 LYS E CA 1
ATOM 3721 C CA B LYS E 1 50 ? 31.485 2.106 -0.841 0.30 19.64 50 LYS E CA 1
ATOM 3722 C C . LYS E 1 50 ? 31.457 1.906 0.677 1.00 20.95 50 LYS E C 1
ATOM 3723 O O . LYS E 1 50 ? 32.017 0.950 1.189 1.00 15.35 50 LYS E O 1
ATOM 3730 N N . ALA E 1 51 ? 30.813 2.822 1.391 1.00 18.11 51 ALA E N 1
ATOM 3731 C CA . ALA E 1 51 ? 30.872 2.807 2.861 1.00 17.31 51 ALA E CA 1
ATOM 3732 C C . ALA E 1 51 ? 30.271 1.550 3.488 1.00 18.47 51 ALA E C 1
ATOM 3733 O O . ALA E 1 51 ? 29.335 0.953 2.942 1.00 17.15 51 ALA E O 1
ATOM 3735 N N . LYS E 1 52 ? 30.816 1.168 4.643 1.00 17.58 52 LYS E N 1
ATOM 3736 C CA . LYS E 1 52 ? 30.239 0.096 5.447 1.00 24.70 52 LYS E CA 1
ATOM 3737 C C . LYS E 1 52 ? 28.759 0.375 5.703 1.00 20.77 52 LYS E C 1
ATOM 3738 O O . LYS E 1 52 ? 28.342 1.535 5.846 1.00 18.87 52 LYS E O 1
ATOM 3742 N N . SER E 1 53 ? 27.990 -0.707 5.779 1.00 20.04 53 SER E N 1
ATOM 3743 C CA . SER E 1 53 ? 26.536 -0.653 5.814 1.00 17.88 53 SER E CA 1
ATOM 3744 C C . SER E 1 53 ? 25.980 0.213 6.945 1.00 17.62 53 SER E C 1
ATOM 3745 O O . SER E 1 53 ? 25.001 0.939 6.750 1.00 18.02 53 SER E O 1
ATOM 3748 N N . ASN E 1 54 ? 26.602 0.130 8.117 1.00 19.38 54 ASN E N 1
ATOM 3749 C CA . ASN E 1 54 ? 26.180 0.916 9.274 1.00 17.51 54 ASN E CA 1
ATOM 3750 C C . ASN E 1 54 ? 26.417 2.421 9.144 1.00 22.44 54 ASN E C 1
ATOM 3751 O O . ASN E 1 54 ? 25.928 3.191 9.969 1.00 17.64 54 ASN E O 1
ATOM 3756 N N . ARG E 1 55 ? 27.172 2.840 8.129 1.00 21.94 55 ARG E N 1
ATOM 3757 C CA . ARG E 1 55 ? 27.543 4.247 8.017 1.00 21.77 55 ARG E CA 1
ATOM 3758 C C . ARG E 1 55 ? 26.784 4.995 6.924 1.00 17.16 55 ARG E C 1
ATOM 3759 O O . ARG E 1 55 ? 26.868 6.228 6.837 1.00 15.20 55 ARG E O 1
ATOM 3767 N N . LYS E 1 56 ? 26.064 4.268 6.074 1.00 17.57 56 LYS E N 1
ATOM 3768 C CA . LYS E 1 56 ? 25.511 4.885 4.870 1.00 19.01 56 LYS E CA 1
ATOM 3769 C C . LYS E 1 56 ? 24.418 5.899 5.190 1.00 20.43 56 LYS E C 1
ATOM 3770 O O . LYS E 1 56 ? 24.320 6.934 4.527 1.00 16.77 56 LYS E O 1
ATOM 3776 N N . LEU E 1 57 ? 23.587 5.602 6.189 1.00 18.07 57 LEU E N 1
ATOM 3777 C CA . LEU E 1 57 ? 22.503 6.509 6.577 1.00 16.25 57 LEU E CA 1
ATOM 3778 C C . LEU E 1 57 ? 23.039 7.902 6.894 1.00 18.09 57 LEU E C 1
ATOM 3779 O O . LEU E 1 57 ? 22.454 8.898 6.495 1.00 19.51 57 LEU E O 1
ATOM 3784 N N . THR E 1 58 ? 24.155 7.956 7.620 1.00 15.03 58 THR E N 1
ATOM 3785 C CA . THR E 1 58 ? 24.782 9.224 8.004 1.00 14.41 58 THR E CA 1
ATOM 3786 C C . THR E 1 58 ? 25.092 10.098 6.776 1.00 13.52 58 THR E C 1
ATOM 3787 O O . THR E 1 58 ? 24.985 11.311 6.831 1.00 10.87 58 THR E O 1
ATOM 3791 N N . PHE E 1 59 ? 25.459 9.473 5.664 1.00 15.19 59 PHE E N 1
ATOM 3792 C CA . PHE E 1 59 ? 25.705 10.223 4.433 1.00 13.36 59 PHE E CA 1
ATOM 3793 C C . PHE E 1 59 ? 24.474 11.032 4.039 1.00 12.13 59 PHE E C 1
ATOM 3794 O O . PHE E 1 59 ? 24.583 12.194 3.659 1.00 14.45 59 PHE E O 1
ATOM 3802 N N . LEU E 1 60 ? 23.295 10.431 4.146 1.00 11.82 60 LEU E N 1
ATOM 3803 C CA . LEU E 1 60 ? 22.073 11.140 3.767 1.00 15.44 60 LEU E CA 1
ATOM 3804 C C . LEU E 1 60 ? 21.772 12.326 4.703 1.00 19.20 60 LEU E C 1
ATOM 3805 O O . LEU E 1 60 ? 21.232 13.350 4.268 1.00 14.00 60 LEU E O 1
ATOM 3810 N N . TYR E 1 61 ? 22.128 12.195 5.978 1.00 16.39 61 TYR E N 1
ATOM 3811 C CA . TYR E 1 61 ? 21.941 13.318 6.907 1.00 14.73 61 TYR E CA 1
ATOM 3812 C C . TYR E 1 61 ? 22.951 14.437 6.623 1.00 18.26 61 TYR E C 1
ATOM 3813 O O . TYR E 1 61 ? 22.627 15.635 6.768 1.00 19.00 61 TYR E O 1
ATOM 3822 N N . LEU E 1 62 ? 24.157 14.057 6.196 1.00 19.96 62 LEU E N 1
ATOM 3823 C CA . LEU E 1 62 ? 25.157 15.036 5.733 1.00 17.49 62 LEU E CA 1
ATOM 3824 C C . LEU E 1 62 ? 24.635 15.831 4.540 1.00 20.79 62 LEU E C 1
ATOM 3825 O O . LEU E 1 62 ? 24.715 17.068 4.519 1.00 17.16 62 LEU E O 1
ATOM 3830 N N . ALA E 1 63 ? 24.092 15.117 3.556 1.00 18.79 63 ALA E N 1
ATOM 3831 C CA . ALA E 1 63 ? 23.429 15.758 2.430 1.00 18.71 63 ALA E CA 1
ATOM 3832 C C . ALA E 1 63 ? 22.309 16.690 2.915 1.00 19.76 63 ALA E C 1
ATOM 3833 O O . ALA E 1 63 ? 22.171 17.804 2.423 1.00 16.50 63 ALA E O 1
ATOM 3835 N N . ASN E 1 64 ? 21.520 16.241 3.885 1.00 16.92 64 ASN E N 1
ATOM 3836 C CA . ASN E 1 64 ? 20.454 17.090 4.429 1.00 21.21 64 ASN E CA 1
ATOM 3837 C C . ASN E 1 64 ? 20.993 18.427 4.931 1.00 20.48 64 ASN E C 1
ATOM 3838 O O . ASN E 1 64 ? 20.472 19.486 4.578 1.00 20.37 64 ASN E O 1
ATOM 3843 N N . ASP E 1 65 ? 22.042 18.375 5.752 1.00 17.51 65 ASP E N 1
ATOM 3844 C CA . ASP E 1 65 ? 22.586 19.573 6.363 1.00 18.24 65 ASP E CA 1
ATOM 3845 C C . ASP E 1 65 ? 23.148 20.518 5.300 1.00 25.77 65 ASP E C 1
ATOM 3846 O O . ASP E 1 65 ? 22.936 21.733 5.343 1.00 21.32 65 ASP E O 1
ATOM 3851 N N . VAL E 1 66 ? 23.870 19.939 4.352 1.00 19.37 66 VAL E N 1
ATOM 3852 C CA . VAL E 1 66 ? 24.474 20.674 3.253 1.00 21.37 66 VAL E CA 1
ATOM 3853 C C . VAL E 1 66 ? 23.418 21.372 2.422 1.00 17.81 66 VAL E C 1
ATOM 3854 O O . VAL E 1 66 ? 23.527 22.562 2.148 1.00 24.10 66 VAL E O 1
ATOM 3858 N N . ILE E 1 67 ? 22.379 20.637 2.044 1.00 20.49 67 ILE E N 1
ATOM 3859 C CA . ILE E 1 67 ? 21.399 21.174 1.115 1.00 23.21 67 ILE E CA 1
ATOM 3860 C C . ILE E 1 67 ? 20.604 22.312 1.745 1.00 26.41 67 ILE E C 1
ATOM 3861 O O . ILE E 1 67 ? 20.439 23.351 1.126 1.00 22.80 67 ILE E O 1
ATOM 3866 N N . GLN E 1 68 ? 20.136 22.136 2.979 1.00 21.49 68 GLN E N 1
ATOM 3867 C CA . GLN E 1 68 ? 19.374 23.197 3.626 1.00 24.77 68 GLN E CA 1
ATOM 3868 C C . GLN E 1 68 ? 20.242 24.417 3.933 1.00 22.88 68 GLN E C 1
ATOM 3869 O O . GLN E 1 68 ? 19.827 25.554 3.729 1.00 28.49 68 GLN E O 1
ATOM 3875 N N . ASN E 1 69 ? 21.453 24.194 4.417 1.00 19.09 69 ASN E N 1
ATOM 3876 C CA . ASN E 1 69 ? 22.303 25.319 4.783 1.00 24.71 69 ASN E CA 1
ATOM 3877 C C . ASN E 1 69 ? 22.926 26.056 3.599 1.00 24.51 69 ASN E C 1
ATOM 3878 O O . ASN E 1 69 ? 23.380 27.186 3.753 1.00 26.10 69 ASN E O 1
ATOM 3883 N N . SER E 1 70 ? 22.952 25.427 2.426 1.00 25.75 70 SER E N 1
ATOM 3884 C CA . SER E 1 70 ? 23.560 26.060 1.252 1.00 31.18 70 SER E CA 1
ATOM 3885 C C . SER E 1 70 ? 22.557 26.907 0.465 1.00 32.00 70 SER E C 1
ATOM 3886 O O . SER E 1 70 ? 22.954 27.752 -0.328 1.00 33.35 70 SER E O 1
ATOM 3889 N N . LYS E 1 71 ? 21.261 26.683 0.690 1.00 33.84 71 LYS E N 1
ATOM 3890 C CA . LYS E 1 71 ? 20.203 27.393 -0.040 1.00 39.59 71 LYS E CA 1
ATOM 3891 C C . LYS E 1 71 ? 20.354 28.917 -0.031 1.00 40.49 71 LYS E C 1
ATOM 3892 O O . LYS E 1 71 ? 20.077 29.581 -1.031 1.00 38.63 71 LYS E O 1
ATOM 3897 N N . ARG E 1 72 ? 20.795 29.461 1.099 1.00 34.40 72 ARG E N 1
ATOM 3898 C CA . ARG E 1 72 ? 20.975 30.902 1.238 1.00 43.54 72 ARG E CA 1
ATOM 3899 C C . ARG E 1 72 ? 22.271 31.374 0.576 1.00 46.88 72 ARG E C 1
ATOM 3900 O O . ARG E 1 72 ? 22.583 32.569 0.574 1.00 48.96 72 ARG E O 1
ATOM 3908 N N . LYS E 1 73 ? 23.026 30.429 0.019 1.00 42.08 73 LYS E N 1
ATOM 3909 C CA . LYS E 1 73 ? 24.265 30.743 -0.690 1.00 41.21 73 LYS E CA 1
ATOM 3910 C C . LYS E 1 73 ? 24.072 30.647 -2.200 1.00 38.08 73 LYS E C 1
ATOM 3911 O O . LYS E 1 73 ? 24.556 31.488 -2.954 1.00 45.52 73 LYS E O 1
ATOM 3917 N N . GLY E 1 74 ? 23.369 29.606 -2.631 1.00 38.29 74 GLY E N 1
ATOM 3918 C CA . GLY E 1 74 ? 23.229 29.298 -4.043 1.00 43.92 74 GLY E CA 1
ATOM 3919 C C . GLY E 1 74 ? 22.576 27.941 -4.231 1.00 38.93 74 GLY E C 1
ATOM 3920 O O . GLY E 1 74 ? 22.617 27.105 -3.332 1.00 35.60 74 GLY E O 1
ATOM 3921 N N . PRO E 1 75 ? 21.956 27.720 -5.399 1.00 29.79 75 PRO E N 1
ATOM 3922 C CA . PRO E 1 75 ? 21.201 26.494 -5.674 1.00 30.13 75 PRO E CA 1
ATOM 3923 C C . PRO E 1 75 ? 22.059 25.363 -6.251 1.00 31.93 75 PRO E C 1
ATOM 3924 O O . PRO E 1 75 ? 21.515 24.324 -6.630 1.00 32.48 75 PRO E O 1
ATOM 3928 N N . GLU E 1 76 ? 23.374 25.563 -6.312 1.00 30.35 76 GLU E N 1
ATOM 3929 C CA . GLU E 1 76 ? 24.266 24.588 -6.935 1.00 28.99 76 GLU E CA 1
ATOM 3930 C C . GLU E 1 76 ? 24.246 23.242 -6.200 1.00 29.24 76 GLU E C 1
ATOM 3931 O O . GLU E 1 76 ? 24.236 22.191 -6.831 1.00 24.87 76 GLU E O 1
ATOM 3933 N N . PHE E 1 77 ? 24.210 23.260 -4.870 1.00 33.08 77 PHE E N 1
ATOM 3934 C CA . PHE E 1 77 ? 24.181 21.993 -4.141 1.00 26.97 77 PHE E CA 1
ATOM 3935 C C . PHE E 1 77 ? 22.859 21.269 -4.271 1.00 21.41 77 PHE E C 1
ATOM 3936 O O . PHE E 1 77 ? 22.830 20.055 -4.438 1.00 20.57 77 PHE E O 1
ATOM 3944 N N . THR E 1 78 ? 21.767 22.013 -4.179 1.00 25.19 78 THR E N 1
ATOM 3945 C CA . THR E 1 78 ? 20.436 21.451 -4.355 1.00 23.74 78 THR E CA 1
ATOM 3946 C C . THR E 1 78 ? 20.306 20.786 -5.710 1.00 28.59 78 THR E C 1
ATOM 3947 O O . THR E 1 78 ? 19.764 19.680 -5.823 1.00 23.27 78 THR E O 1
ATOM 3951 N N . ARG E 1 79 ? 20.805 21.478 -6.736 1.00 26.25 79 ARG E N 1
ATOM 3952 C CA . ARG E 1 79 ? 20.794 20.971 -8.104 1.00 29.71 79 ARG E CA 1
ATOM 3953 C C . ARG E 1 79 ? 21.696 19.754 -8.260 1.00 23.74 79 ARG E C 1
ATOM 3954 O O . ARG E 1 79 ? 21.317 18.767 -8.898 1.00 21.73 79 ARG E O 1
ATOM 3956 N N . GLU E 1 80 ? 22.897 19.821 -7.683 1.00 23.99 80 GLU E N 1
ATOM 3957 C CA . GLU E 1 80 ? 23.852 18.735 -7.857 1.00 21.44 80 GLU E CA 1
ATOM 3958 C C . GLU E 1 80 ? 23.390 17.486 -7.125 1.00 26.52 80 GLU E C 1
ATOM 3959 O O . GLU E 1 80 ? 23.483 16.386 -7.664 1.00 22.19 80 GLU E O 1
ATOM 3965 N N . PHE E 1 81 ? 22.884 17.650 -5.903 1.00 20.94 81 PHE E N 1
ATOM 3966 C CA . PHE E 1 81 ? 22.396 16.501 -5.159 1.00 15.86 81 PHE E CA 1
ATOM 3967 C C . PHE E 1 81 ? 21.196 15.863 -5.863 1.00 18.29 81 PHE E C 1
ATOM 3968 O O . PHE E 1 81 ? 21.049 14.646 -5.852 1.00 19.95 81 PHE E O 1
ATOM 3976 N N . GLU E 1 82 ? 20.349 16.679 -6.492 1.00 20.29 82 GLU E N 1
ATOM 3977 C CA . GLU E 1 82 ? 19.134 16.158 -7.135 1.00 21.57 82 GLU E CA 1
ATOM 3978 C C . GLU E 1 82 ? 19.460 15.047 -8.144 1.00 24.99 82 GLU E C 1
ATOM 3979 O O . GLU E 1 82 ? 18.686 14.099 -8.313 1.00 20.75 82 GLU E O 1
ATOM 3985 N N . SER E 1 83 ? 20.633 15.146 -8.771 1.00 22.57 83 SER E N 1
ATOM 3986 C CA . SER E 1 83 ? 21.057 14.180 -9.786 1.00 23.21 83 SER E CA 1
ATOM 3987 C C . SER E 1 83 ? 21.296 12.773 -9.229 1.00 29.73 83 SER E C 1
ATOM 3988 O O . SER E 1 83 ? 21.192 11.803 -9.970 1.00 25.67 83 SER E O 1
ATOM 3991 N N . VAL E 1 84 ? 21.587 12.656 -7.931 1.00 26.31 84 VAL E N 1
ATOM 3992 C CA . VAL E 1 84 ? 22.017 11.375 -7.342 1.00 21.29 84 VAL E CA 1
ATOM 3993 C C . VAL E 1 84 ? 21.162 10.847 -6.167 1.00 19.32 84 VAL E C 1
ATOM 3994 O O . VAL E 1 84 ? 21.368 9.727 -5.682 1.00 18.07 84 VAL E O 1
ATOM 3998 N N . LEU E 1 85 ? 20.211 11.648 -5.715 1.00 21.02 85 LEU E N 1
ATOM 3999 C CA . LEU E 1 85 ? 19.455 11.306 -4.513 1.00 20.61 85 LEU E CA 1
ATOM 4000 C C . LEU E 1 85 ? 18.516 10.115 -4.682 1.00 21.98 85 LEU E C 1
ATOM 4001 O O . LEU E 1 85 ? 18.332 9.357 -3.736 1.00 22.58 85 LEU E O 1
ATOM 4006 N N . VAL E 1 86 ? 17.910 9.920 -5.855 1.00 20.11 86 VAL E N 1
ATOM 4007 C CA A VAL E 1 86 ? 17.055 8.751 -6.011 0.50 23.54 86 VAL E CA 1
ATOM 4008 C CA B VAL E 1 86 ? 17.063 8.752 -6.041 0.50 23.57 86 VAL E CA 1
ATOM 4009 C C . VAL E 1 86 ? 17.889 7.473 -5.906 1.00 26.09 86 VAL E C 1
ATOM 4010 O O . VAL E 1 86 ? 17.484 6.532 -5.215 1.00 23.53 86 VAL E O 1
ATOM 4017 N N . ASP E 1 87 ? 19.062 7.441 -6.548 1.00 25.44 87 ASP E N 1
ATOM 4018 C CA . ASP E 1 87 ? 19.958 6.278 -6.433 1.00 22.62 87 ASP E CA 1
ATOM 4019 C C . ASP E 1 87 ? 20.440 6.098 -5.005 1.00 21.08 87 ASP E C 1
ATOM 4020 O O . ASP E 1 87 ? 20.501 4.977 -4.500 1.00 24.64 87 ASP E O 1
ATOM 4025 N N . ALA E 1 88 ? 20.773 7.206 -4.354 1.00 22.47 88 ALA E N 1
ATOM 4026 C CA . ALA E 1 88 ? 21.255 7.155 -2.982 1.00 18.82 88 ALA E CA 1
ATOM 4027 C C . ALA E 1 88 ? 20.171 6.648 -2.030 1.00 20.97 88 ALA E C 1
ATOM 4028 O O . ALA E 1 88 ? 20.443 5.795 -1.189 1.00 24.38 88 ALA E O 1
ATOM 4030 N N . PHE E 1 89 ? 18.946 7.149 -2.168 1.00 21.45 89 PHE E N 1
ATOM 4031 C CA . PHE E 1 89 ? 17.853 6.687 -1.302 1.00 23.68 89 PHE E CA 1
ATOM 4032 C C . PHE E 1 89 ? 17.468 5.251 -1.585 1.00 25.62 89 PHE E C 1
ATOM 4033 O O . PHE E 1 89 ? 17.213 4.478 -0.665 1.00 17.29 89 PHE E O 1
ATOM 4041 N N . SER E 1 90 ? 17.421 4.890 -2.859 1.00 21.32 90 SER E N 1
ATOM 4042 C CA . SER E 1 90 ? 17.174 3.504 -3.231 1.00 23.48 90 SER E CA 1
ATOM 4043 C C . SER E 1 90 ? 18.234 2.571 -2.627 1.00 21.36 90 SER E C 1
ATOM 4044 O O . SER E 1 90 ? 17.916 1.492 -2.117 1.00 23.90 90 SER E O 1
ATOM 4047 N N . HIS E 1 91 ? 19.495 2.991 -2.690 1.00 19.22 91 HIS E N 1
ATOM 4048 C CA . HIS E 1 91 ? 20.594 2.171 -2.195 1.00 20.65 91 HIS E CA 1
ATOM 4049 C C . HIS E 1 91 ? 20.485 1.985 -0.682 1.00 24.03 91 HIS E C 1
ATOM 4050 O O . HIS E 1 91 ? 20.549 0.868 -0.185 1.00 22.74 91 HIS E O 1
ATOM 4057 N N . VAL E 1 92 ? 20.315 3.078 0.048 1.00 19.32 92 VAL E N 1
ATOM 4058 C CA . VAL E 1 92 ? 20.215 2.984 1.501 1.00 21.11 92 VAL E CA 1
ATOM 4059 C C . VAL E 1 92 ? 18.977 2.183 1.920 1.00 23.31 92 VAL E C 1
ATOM 4060 O O . VAL E 1 92 ? 19.040 1.397 2.861 1.00 20.57 92 VAL E O 1
ATOM 4064 N N . ALA E 1 93 ? 17.860 2.363 1.218 1.00 19.63 93 ALA E N 1
ATOM 4065 C CA . ALA E 1 93 ? 16.640 1.634 1.556 1.00 20.95 93 ALA E CA 1
ATOM 4066 C C . ALA E 1 93 ? 16.815 0.133 1.350 1.00 21.87 93 ALA E C 1
ATOM 4067 O O . ALA E 1 93 ? 16.300 -0.674 2.133 1.00 19.77 93 ALA E O 1
ATOM 4069 N N . ARG E 1 94 ? 17.544 -0.231 0.293 1.00 25.61 94 ARG E N 1
ATOM 4070 C CA . ARG E 1 94 ? 17.930 -1.619 0.038 1.00 25.70 94 ARG E CA 1
ATOM 4071 C C . ARG E 1 94 ? 18.745 -2.189 1.199 1.00 21.15 94 ARG E C 1
ATOM 4072 O O . ARG E 1 94 ? 18.463 -3.282 1.695 1.00 24.39 94 ARG E O 1
ATOM 4080 N N . GLU E 1 95 ? 19.766 -1.450 1.621 1.00 20.21 95 GLU E N 1
ATOM 4081 C CA . GLU E 1 95 ? 20.607 -1.884 2.728 1.00 21.21 95 GLU E CA 1
ATOM 4082 C C . GLU E 1 95 ? 19.788 -2.017 4.013 1.00 18.18 95 GLU E C 1
ATOM 4083 O O . GLU E 1 95 ? 20.042 -2.920 4.807 1.00 18.70 95 GLU E O 1
ATOM 4089 N N . ALA E 1 96 ? 18.805 -1.127 4.199 1.00 18.40 96 ALA E N 1
ATOM 4090 C CA . ALA E 1 96 ? 17.940 -1.159 5.382 1.00 21.20 96 ALA E CA 1
ATOM 4091 C C . ALA E 1 96 ? 17.076 -2.412 5.416 1.00 20.42 96 ALA E C 1
ATOM 4092 O O . ALA E 1 96 ? 17.030 -3.109 6.425 1.00 23.17 96 ALA E O 1
ATOM 4094 N N . ASP E 1 97 ? 16.388 -2.683 4.311 1.00 19.16 97 ASP E N 1
ATOM 4095 C CA . ASP E 1 97 ? 15.581 -3.891 4.173 1.00 21.58 97 ASP E CA 1
ATOM 4096 C C . ASP E 1 97 ? 16.373 -5.145 4.508 1.00 23.11 97 ASP E C 1
ATOM 4097 O O . ASP E 1 97 ? 15.831 -6.100 5.084 1.00 29.08 97 ASP E O 1
ATOM 4102 N N . GLU E 1 98 ? 17.659 -5.135 4.170 1.00 26.49 98 GLU E N 1
ATOM 4103 C CA . GLU E 1 98 ? 18.545 -6.247 4.479 1.00 30.32 98 GLU E CA 1
ATOM 4104 C C . GLU E 1 98 ? 18.972 -6.227 5.948 1.00 28.42 98 GLU E C 1
ATOM 4105 O O . GLU E 1 98 ? 18.969 -7.262 6.609 1.00 24.19 98 GLU E O 1
ATOM 4111 N N . GLY E 1 99 ? 19.309 -5.043 6.455 1.00 21.01 99 GLY E N 1
ATOM 4112 C CA . GLY E 1 99 ? 19.931 -4.907 7.760 1.00 16.70 99 GLY E CA 1
ATOM 4113 C C . GLY E 1 99 ? 19.065 -4.902 9.022 1.00 21.78 99 GLY E C 1
ATOM 4114 O O . GLY E 1 99 ? 19.501 -5.367 10.074 1.00 22.89 99 GLY E O 1
ATOM 4115 N N . CYS E 1 100 ? 17.849 -4.372 8.952 1.00 23.75 100 CYS E N 1
ATOM 4116 C CA . CYS E 1 100 ? 17.063 -4.205 10.177 1.00 18.93 100 CYS E CA 1
ATOM 4117 C C . CYS E 1 100 ? 16.801 -5.529 10.930 1.00 21.67 100 CYS E C 1
ATOM 4118 O O . CYS E 1 100 ? 16.827 -5.560 12.167 1.00 19.86 100 CYS E O 1
ATOM 4121 N N . LYS E 1 101 ? 16.580 -6.621 10.203 1.00 17.41 101 LYS E N 1
ATOM 4122 C CA . LYS E 1 101 ? 16.242 -7.888 10.871 1.00 23.61 101 LYS E CA 1
ATOM 4123 C C . LYS E 1 101 ? 17.411 -8.872 10.808 1.00 22.88 101 LYS E C 1
ATOM 4124 O O . LYS E 1 101 ? 17.275 -10.024 11.222 1.00 25.58 101 LYS E O 1
ATOM 4130 N N . LYS E 1 102 ? 18.564 -8.400 10.330 1.00 16.94 102 LYS E N 1
ATOM 4131 C CA . LYS E 1 102 ? 19.758 -9.248 10.240 1.00 23.03 102 LYS E CA 1
ATOM 4132 C C . LYS E 1 102 ? 20.123 -9.917 11.580 1.00 14.28 102 LYS E C 1
ATOM 4133 O O . LYS E 1 102 ? 20.379 -11.119 11.596 1.00 21.15 102 LYS E O 1
ATOM 4139 N N . PRO E 1 103 ? 20.144 -9.160 12.701 1.00 15.49 103 PRO E N 1
ATOM 4140 C CA . PRO E 1 103 ? 20.391 -9.836 13.979 1.00 15.08 103 PRO E CA 1
ATOM 4141 C C . PRO E 1 103 ? 19.444 -11.001 14.259 1.00 14.80 103 PRO E C 1
ATOM 4142 O O . PRO E 1 103 ? 19.863 -12.016 14.841 1.00 13.27 103 PRO E O 1
ATOM 4146 N N . LEU E 1 104 ? 18.180 -10.861 13.865 1.00 18.68 104 LEU E N 1
ATOM 4147 C CA . LEU E 1 104 ? 17.198 -11.924 14.077 1.00 13.00 104 LEU E CA 1
ATOM 4148 C C . LEU E 1 104 ? 17.480 -13.118 13.185 1.00 13.68 104 LEU E C 1
ATOM 4149 O O . LEU E 1 104 ? 17.362 -14.274 13.609 1.00 15.82 104 LEU E O 1
ATOM 4154 N N . GLU E 1 105 ? 17.832 -12.834 11.932 1.00 16.88 105 GLU E N 1
ATOM 4155 C CA . GLU E 1 105 ? 18.191 -13.881 11.002 1.00 19.97 105 GLU E CA 1
ATOM 4156 C C . GLU E 1 105 ? 19.400 -14.632 11.532 1.00 19.05 105 GLU E C 1
ATOM 4157 O O . GLU E 1 105 ? 19.434 -15.872 11.522 1.00 21.78 105 GLU E O 1
ATOM 4163 N N . ARG E 1 106 ? 20.391 -13.881 12.006 1.00 17.83 106 ARG E N 1
ATOM 4164 C CA . ARG E 1 106 ? 21.623 -14.489 12.490 1.00 17.01 106 ARG E CA 1
ATOM 4165 C C . ARG E 1 106 ? 21.352 -15.317 13.746 1.00 16.51 106 ARG E C 1
ATOM 4166 O O . ARG E 1 106 ? 21.966 -16.363 13.967 1.00 13.28 106 ARG E O 1
ATOM 4174 N N . LEU E 1 107 ? 20.411 -14.857 14.558 1.00 16.41 107 LEU E N 1
ATOM 4175 C CA . LEU E 1 107 ? 20.077 -15.579 15.787 1.00 14.93 107 LEU E CA 1
ATOM 4176 C C . LEU E 1 107 ? 19.466 -16.945 15.458 1.00 15.55 107 LEU E C 1
ATOM 4177 O O . LEU E 1 107 ? 19.771 -17.943 16.111 1.00 17.73 107 LEU E O 1
ATOM 4182 N N . LEU E 1 108 ? 18.623 -17.001 14.431 1.00 18.75 108 LEU E N 1
ATOM 4183 C CA . LEU E 1 108 ? 18.057 -18.282 14.019 1.00 19.18 108 LEU E CA 1
ATOM 4184 C C . LEU E 1 108 ? 19.111 -19.207 13.413 1.00 20.68 108 LEU E C 1
ATOM 4185 O O . LEU E 1 108 ? 19.057 -20.411 13.634 1.00 22.64 108 LEU E O 1
ATOM 4190 N N . ASN E 1 109 ? 20.057 -18.659 12.654 1.00 20.08 109 ASN E N 1
ATOM 4191 C CA . ASN E 1 109 ? 21.167 -19.479 12.126 1.00 23.09 109 ASN E CA 1
ATOM 4192 C C . ASN E 1 109 ? 21.976 -20.129 13.237 1.00 23.95 109 ASN E C 1
ATOM 4193 O O . ASN E 1 109 ? 22.438 -21.256 13.093 1.00 21.59 109 ASN E O 1
ATOM 4198 N N . ILE E 1 110 ? 22.162 -19.400 14.333 1.00 15.14 110 ILE E N 1
ATOM 4199 C CA . ILE E 1 110 ? 22.855 -19.939 15.492 1.00 21.04 110 ILE E CA 1
ATOM 4200 C C . ILE E 1 110 ? 22.059 -21.102 16.094 1.00 20.07 110 ILE E C 1
ATOM 4201 O O . ILE E 1 110 ? 22.622 -22.159 16.408 1.00 20.07 110 ILE E O 1
ATOM 4206 N N . TRP E 1 111 ? 20.747 -20.918 16.231 1.00 18.56 111 TRP E N 1
ATOM 4207 C CA . TRP E 1 111 ? 19.869 -21.974 16.752 1.00 16.45 111 TRP E CA 1
ATOM 4208 C C . TRP E 1 111 ? 19.779 -23.175 15.824 1.00 18.96 111 TRP E C 1
ATOM 4209 O O . TRP E 1 111 ? 19.592 -24.314 16.272 1.00 21.05 111 TRP E O 1
ATOM 4220 N N . GLN E 1 112 ? 19.884 -22.912 14.525 1.00 18.27 112 GLN E N 1
ATOM 4221 C CA . GLN E 1 112 ? 19.970 -23.971 13.533 1.00 18.23 112 GLN E CA 1
ATOM 4222 C C . GLN E 1 112 ? 21.270 -24.754 13.735 1.00 23.31 112 GLN E C 1
ATOM 4223 O O . GLN E 1 112 ? 21.245 -25.963 14.003 1.00 22.18 112 GLN E O 1
ATOM 4229 N N . GLU E 1 113 ? 22.391 -24.047 13.615 1.00 24.04 113 GLU E N 1
ATOM 4230 C CA . GLU E 1 113 ? 23.732 -24.618 13.779 1.00 19.38 113 GLU E CA 1
ATOM 4231 C C . GLU E 1 113 ? 23.825 -25.494 15.014 1.00 23.99 113 GLU E C 1
ATOM 4232 O O . GLU E 1 113 ? 24.197 -26.663 14.932 1.00 27.16 113 GLU E O 1
ATOM 4236 N N . ARG E 1 114 ? 23.464 -24.922 16.156 1.00 17.30 114 ARG E N 1
ATOM 4237 C CA . ARG E 1 114 ? 23.605 -25.586 17.439 1.00 15.22 114 ARG E CA 1
ATOM 4238 C C . ARG E 1 114 ? 22.452 -26.526 17.808 1.00 22.56 114 ARG E C 1
ATOM 4239 O O . ARG E 1 114 ? 22.404 -27.042 18.935 1.00 22.15 114 ARG E O 1
ATOM 4247 N N . SER E 1 115 ? 21.529 -26.738 16.873 1.00 20.02 115 SER E N 1
ATOM 4248 C CA . SER E 1 115 ? 20.380 -27.614 17.092 1.00 17.72 115 SER E CA 1
ATOM 4249 C C . SER E 1 115 ? 19.642 -27.255 18.385 1.00 23.35 115 SER E C 1
ATOM 4250 O O . SER E 1 115 ? 19.237 -28.129 19.152 1.00 19.70 115 SER E O 1
ATOM 4253 N N . VAL E 1 116 ? 19.491 -25.958 18.621 1.00 20.67 116 VAL E N 1
ATOM 4254 C CA . VAL E 1 116 ? 18.788 -25.462 19.794 1.00 23.82 116 VAL E CA 1
ATOM 4255 C C . VAL E 1 116 ? 17.332 -25.878 19.706 1.00 20.76 116 VAL E C 1
ATOM 4256 O O . VAL E 1 116 ? 16.716 -26.194 20.713 1.00 21.86 116 VAL E O 1
ATOM 4260 N N . TYR E 1 117 ? 16.798 -25.895 18.489 1.00 16.88 117 TYR E N 1
ATOM 4261 C CA . TYR E 1 117 ? 15.462 -26.448 18.240 1.00 21.14 117 TYR E CA 1
ATOM 4262 C C . TYR E 1 117 ? 15.537 -27.253 16.967 1.00 25.14 117 TYR E C 1
ATOM 4263 O O . TYR E 1 117 ? 16.440 -27.034 16.180 1.00 20.89 117 TYR E O 1
ATOM 4272 N N . GLY E 1 118 ? 14.578 -28.151 16.746 1.00 24.78 118 GLY E N 1
ATOM 4273 C CA . GLY E 1 118 ? 14.526 -28.933 15.521 1.00 27.56 118 GLY E CA 1
ATOM 4274 C C . GLY E 1 118 ? 14.358 -28.097 14.263 1.00 31.29 118 GLY E C 1
ATOM 4275 O O . GLY E 1 118 ? 14.005 -26.919 14.330 1.00 23.17 118 GLY E O 1
ATOM 4276 N N . GLY E 1 119 ? 14.601 -28.710 13.107 1.00 28.81 119 GLY E N 1
ATOM 4277 C CA . GLY E 1 119 ? 14.547 -28.003 11.834 1.00 28.08 119 GLY E CA 1
ATOM 4278 C C . GLY E 1 119 ? 13.178 -27.445 11.471 1.00 31.10 119 GLY E C 1
ATOM 4279 O O . GLY E 1 119 ? 13.069 -26.323 10.966 1.00 26.95 119 GLY E O 1
ATOM 4280 N N . GLU E 1 120 ? 12.135 -28.228 11.725 1.00 28.48 120 GLU E N 1
ATOM 4281 C CA . GLU E 1 120 ? 10.776 -27.806 11.429 1.00 27.29 120 GLU E CA 1
ATOM 4282 C C . GLU E 1 120 ? 10.452 -26.514 12.177 1.00 21.67 120 GLU E C 1
ATOM 4283 O O . GLU E 1 120 ? 9.956 -25.558 11.592 1.00 26.75 120 GLU E O 1
ATOM 4285 N N . PHE E 1 121 ? 10.773 -26.483 13.464 1.00 18.97 121 PHE E N 1
ATOM 4286 C CA . PHE E 1 121 ? 10.470 -25.316 14.282 1.00 20.32 121 PHE E CA 1
ATOM 4287 C C . PHE E 1 121 ? 11.284 -24.086 13.880 1.00 19.39 121 PHE E C 1
ATOM 4288 O O . PHE E 1 121 ? 10.778 -22.967 13.932 1.00 18.81 121 PHE E O 1
ATOM 4296 N N . ILE E 1 122 ? 12.539 -24.286 13.477 1.00 23.52 122 ILE E N 1
ATOM 4297 C CA . ILE E 1 122 ? 13.354 -23.164 13.025 1.00 19.24 122 ILE E CA 1
ATOM 4298 C C . ILE E 1 122 ? 12.726 -22.560 11.773 1.00 21.92 122 ILE E C 1
ATOM 4299 O O . ILE E 1 122 ? 12.679 -21.344 11.615 1.00 20.01 122 ILE E O 1
ATOM 4304 N N . GLN E 1 123 ? 12.209 -23.414 10.892 1.00 27.44 123 GLN E N 1
ATOM 4305 C CA . GLN E 1 123 ? 11.536 -22.927 9.691 1.00 25.82 123 GLN E CA 1
ATOM 4306 C C . GLN E 1 123 ? 10.318 -22.068 10.055 1.00 24.19 123 GLN E C 1
ATOM 4307 O O . GLN E 1 123 ? 10.106 -21.004 9.475 1.00 25.76 123 GLN E O 1
ATOM 4313 N N . GLN E 1 124 ? 9.541 -22.522 11.028 1.00 25.37 124 GLN E N 1
ATOM 4314 C CA . GLN E 1 124 ? 8.392 -21.753 11.495 1.00 25.29 124 GLN E CA 1
ATOM 4315 C C . GLN E 1 124 ? 8.833 -20.372 11.955 1.00 22.39 124 GLN E C 1
ATOM 4316 O O . GLN E 1 124 ? 8.209 -19.374 11.614 1.00 23.70 124 GLN E O 1
ATOM 4322 N N . LEU E 1 125 ? 9.925 -20.337 12.719 1.00 21.39 125 LEU E N 1
ATOM 4323 C CA . LEU E 1 125 ? 10.490 -19.090 13.247 1.00 21.38 125 LEU E CA 1
ATOM 4324 C C . LEU E 1 125 ? 10.931 -18.166 12.115 1.00 21.54 125 LEU E C 1
ATOM 4325 O O . LEU E 1 125 ? 10.667 -16.961 12.131 1.00 22.86 125 LEU E O 1
ATOM 4330 N N . LYS E 1 126 ? 11.598 -18.744 11.128 1.00 21.26 126 LYS E N 1
ATOM 4331 C CA . LYS E 1 126 ? 12.018 -17.990 9.958 1.00 24.46 126 LYS E CA 1
ATOM 4332 C C . LYS E 1 126 ? 10.794 -17.454 9.220 1.00 22.63 126 LYS E C 1
ATOM 4333 O O . LYS E 1 126 ? 10.723 -16.261 8.907 1.00 21.45 126 LYS E O 1
ATOM 4339 N N . LEU E 1 127 ? 9.821 -18.329 8.972 1.00 21.13 127 LEU E N 1
ATOM 4340 C CA . LEU E 1 127 ? 8.590 -17.908 8.305 1.00 28.98 127 LEU E CA 1
ATOM 4341 C C . LEU E 1 127 ? 7.897 -16.799 9.080 1.00 26.31 127 LEU E C 1
ATOM 4342 O O . LEU E 1 127 ? 7.329 -15.884 8.483 1.00 33.15 127 LEU E O 1
ATOM 4347 N N . SER E 1 128 ? 7.962 -16.867 10.406 1.00 19.02 128 SER E N 1
ATOM 4348 C CA . SER E 1 128 ? 7.247 -15.901 11.247 1.00 27.30 128 SER E CA 1
ATOM 4349 C C . SER E 1 128 ? 7.747 -14.459 11.076 1.00 28.72 128 SER E C 1
ATOM 4350 O O . SER E 1 128 ? 7.071 -13.509 11.482 1.00 28.98 128 SER E O 1
ATOM 4353 N N . MET E 1 129 ? 8.914 -14.292 10.456 1.00 28.48 129 MET E N 1
ATOM 4354 C CA . MET E 1 129 ? 9.510 -12.964 10.300 1.00 28.87 129 MET E CA 1
ATOM 4355 C C . MET E 1 129 ? 9.206 -12.286 8.970 1.00 34.17 129 MET E C 1
ATOM 4356 O O . MET E 1 129 ? 9.447 -11.087 8.808 1.00 39.94 129 MET E O 1
ATOM 4361 N N . GLU E 1 130 ? 8.682 -13.045 8.017 1.00 39.34 130 GLU E N 1
ATOM 4362 C CA . GLU E 1 130 ? 8.333 -12.484 6.720 1.00 42.69 130 GLU E CA 1
ATOM 4363 C C . GLU E 1 130 ? 6.819 -12.349 6.576 1.00 45.73 130 GLU E C 1
ATOM 4364 O O . GLU E 1 130 ? 6.289 -11.241 6.510 1.00 48.24 130 GLU E O 1
ATOM 4385 N N . SER F 2 2 ? 38.304 14.630 21.007 1.00 33.99 1612 SER F N 1
ATOM 4386 C CA . SER F 2 2 ? 38.991 13.394 21.343 1.00 31.95 1612 SER F CA 1
ATOM 4387 C C . SER F 2 2 ? 38.074 12.378 22.036 1.00 37.63 1612 SER F C 1
ATOM 4388 O O . SER F 2 2 ? 37.240 12.754 22.875 1.00 27.37 1612 SER F O 1
ATOM 4391 N N . PRO F 2 3 ? 38.228 11.088 21.679 1.00 30.12 1613 PRO F N 1
ATOM 4392 C CA . PRO F 2 3 ? 37.473 9.962 22.256 1.00 24.03 1613 PRO F CA 1
ATOM 4393 C C . PRO F 2 3 ? 37.734 9.819 23.754 1.00 24.44 1613 PRO F C 1
ATOM 4394 O O . PRO F 2 3 ? 38.828 10.162 24.202 1.00 22.90 1613 PRO F O 1
ATOM 4398 N N . SER F 2 4 ? 36.761 9.313 24.506 1.00 21.98 1614 SER F N 1
ATOM 4399 C CA . SER F 2 4 ? 36.904 9.144 25.952 1.00 20.44 1614 SER F CA 1
ATOM 4400 C C . SER F 2 4 ? 36.530 7.741 26.380 1.00 19.04 1614 SER F C 1
ATOM 4401 O O . SER F 2 4 ? 35.579 7.155 25.851 1.00 25.81 1614 SER F O 1
ATOM 4404 N N . TYR F 2 5 ? 37.260 7.204 27.350 1.00 18.00 1615 TYR F N 1
ATOM 4405 C CA . TYR F 2 5 ? 36.774 6.047 28.100 1.00 22.71 1615 TYR F CA 1
ATOM 4406 C C . TYR F 2 5 ? 35.304 6.235 28.478 1.00 23.24 1615 TYR F C 1
ATOM 4407 O O . TYR F 2 5 ? 34.888 7.333 28.834 1.00 20.62 1615 TYR F O 1
ATOM 4416 N N . SER F 2 6 ? 34.532 5.156 28.376 1.00 21.13 1616 SER F N 1
ATOM 4417 C CA . SER F 2 6 ? 33.192 5.073 28.959 1.00 23.55 1616 SER F CA 1
ATOM 4418 C C . SER F 2 6 ? 33.046 3.717 29.641 1.00 19.58 1616 SER F C 1
ATOM 4419 O O . SER F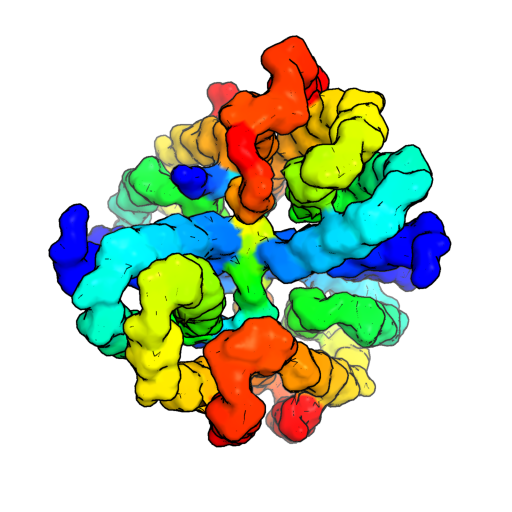 2 6 ? 33.565 2.729 29.141 1.00 18.89 1616 SER F O 1
ATOM 4422 N N . PRO F 2 7 ? 32.313 3.661 30.767 1.00 22.96 1617 PRO F N 1
ATOM 4423 C CA . PRO F 2 7 ? 32.154 2.417 31.540 1.00 20.05 1617 PRO F CA 1
ATOM 4424 C C . PRO F 2 7 ? 31.277 1.373 30.860 1.00 20.71 1617 PRO F C 1
ATOM 4425 O O . PRO F 2 7 ? 30.269 0.964 31.424 1.00 23.45 1617 PRO F O 1
ATOM 4429 N N . THR F 2 8 ? 31.675 0.930 29.676 1.00 22.41 1618 THR F N 1
ATOM 4430 C CA . THR F 2 8 ? 30.855 0.040 28.865 1.00 17.83 1618 THR F CA 1
ATOM 4431 C C . THR F 2 8 ? 31.541 -1.291 28.569 1.00 23.57 1618 THR F C 1
ATOM 4432 O O . THR F 2 8 ? 32.392 -1.354 27.677 1.00 21.44 1618 THR F O 1
ATOM 4436 N N . SER F 2 9 ? 31.153 -2.350 29.281 1.00 18.82 1619 SER F N 1
ATOM 4437 C CA . SER F 2 9 ? 31.729 -3.683 29.051 1.00 18.21 1619 SER F CA 1
ATOM 4438 C C . SER F 2 9 ? 31.248 -4.271 27.701 1.00 17.75 1619 SER F C 1
ATOM 4439 O O . SER F 2 9 ? 30.367 -3.700 27.061 1.00 17.79 1619 SER F O 1
ATOM 4442 N N . PRO F 2 10 ? 31.835 -5.401 27.248 1.00 16.45 1620 PRO F N 1
ATOM 4443 C CA . PRO F 2 10 ? 31.435 -5.822 25.900 1.00 15.90 1620 PRO F CA 1
ATOM 4444 C C . PRO F 2 10 ? 29.949 -6.189 25.767 1.00 17.09 1620 PRO F C 1
ATOM 4445 O O . PRO F 2 10 ? 29.333 -6.695 26.703 1.00 18.74 1620 PRO F O 1
ATOM 4449 N N . SER F 2 11 ? 29.397 -5.911 24.592 1.00 17.12 1621 SER F N 1
ATOM 4450 C CA . SER F 2 11 ? 28.015 -6.261 24.261 1.00 21.31 1621 SER F CA 1
ATOM 4451 C C . SER F 2 11 ? 27.829 -7.774 24.133 1.00 19.96 1621 SER F C 1
ATOM 4452 O O . SER F 2 11 ? 28.755 -8.492 23.735 1.00 18.65 1621 SER F O 1
ATOM 4455 N N . TYR F 2 12 ? 26.620 -8.240 24.450 1.00 17.49 1622 TYR F N 1
ATOM 4456 C CA . TYR F 2 12 ? 26.288 -9.670 24.470 1.00 15.10 1622 TYR F CA 1
ATOM 4457 C C . TYR F 2 12 ? 26.452 -10.371 23.112 1.00 13.20 1622 TYR F C 1
ATOM 4458 O O . TYR F 2 12 ? 26.133 -9.825 22.058 1.00 22.16 1622 TYR F O 1
ATOM 4467 N N . SER F 2 13 ? 26.964 -11.590 23.156 1.00 14.06 1623 SER F N 1
ATOM 4468 C CA . SER F 2 13 ? 27.073 -12.435 21.970 1.00 20.92 1623 SER F CA 1
ATOM 4469 C C . SER F 2 13 ? 26.193 -13.656 22.106 1.00 14.12 1623 SER F C 1
ATOM 4470 O O . SER F 2 13 ? 26.299 -14.389 23.077 1.00 13.84 1623 SER F O 1
ATOM 4473 N N . PRO F 2 14 ? 25.340 -13.895 21.111 1.00 15.68 1624 PRO F N 1
ATOM 4474 C CA . PRO F 2 14 ? 24.441 -15.047 21.212 1.00 17.95 1624 PRO F CA 1
ATOM 4475 C C . PRO F 2 14 ? 25.168 -16.385 20.989 1.00 19.57 1624 PRO F C 1
ATOM 4476 O O . PRO F 2 14 ? 24.567 -17.448 21.157 1.00 15.47 1624 PRO F O 1
ATOM 4480 N N . THR F 2 15 ? 26.460 -16.331 20.665 1.00 20.14 1625 THR F N 1
ATOM 4481 C CA . THR F 2 15 ? 27.270 -17.547 20.638 1.00 23.71 1625 THR F CA 1
ATOM 4482 C C . THR F 2 15 ? 28.173 -17.716 21.880 1.00 18.99 1625 THR F C 1
ATOM 4483 O O . THR F 2 15 ? 28.910 -18.685 21.976 1.00 21.77 1625 THR F O 1
ATOM 4487 N N . SER F 2 16 ? 28.079 -16.806 22.842 1.00 19.10 1626 SER F N 1
ATOM 4488 C CA . SER F 2 16 ? 28.793 -16.963 24.113 1.00 20.04 1626 SER F CA 1
ATOM 4489 C C . SER F 2 16 ? 28.414 -18.217 24.927 1.00 20.53 1626 SER F C 1
ATOM 4490 O O . SER F 2 16 ? 29.263 -18.736 25.662 1.00 25.94 1626 SER F O 1
ATOM 4493 N N . PRO F 2 17 ? 27.157 -18.709 24.828 1.00 17.08 1627 PRO F N 1
ATOM 4494 C CA . PRO F 2 17 ? 26.926 -19.941 25.603 1.00 19.57 1627 PRO F CA 1
ATOM 4495 C C . PRO F 2 17 ? 27.824 -21.116 25.190 1.00 21.63 1627 PRO F C 1
ATOM 4496 O O . PRO F 2 17 ? 28.043 -21.332 23.998 1.00 19.24 1627 PRO F O 1
ATOM 4500 N N . SER F 2 18 ? 28.305 -21.868 26.176 1.00 24.75 1628 SER F N 1
ATOM 4501 C CA . SER F 2 18 ? 29.164 -23.027 25.938 1.00 30.88 1628 SER F CA 1
ATOM 4502 C C . SER F 2 18 ? 28.329 -24.256 25.584 1.00 28.13 1628 SER F C 1
ATOM 4503 O O . SER F 2 18 ? 28.289 -25.242 26.320 1.00 35.35 1628 SER F O 1
ATOM 4506 N N . TYR F 2 19 ? 27.653 -24.169 24.449 1.00 26.69 1629 TYR F N 1
ATOM 4507 C CA . TYR F 2 19 ? 26.720 -25.190 24.005 1.00 24.22 1629 TYR F CA 1
ATOM 4508 C C . TYR F 2 19 ? 26.942 -25.412 22.521 1.00 25.62 1629 TYR F C 1
ATOM 4509 O O . TYR F 2 19 ? 26.928 -24.461 21.732 1.00 21.97 1629 TYR F O 1
ATOM 4518 N N . SER F 2 20 ? 27.167 -26.659 22.131 1.00 22.11 1630 SER F N 1
ATOM 4519 C CA . SER F 2 20 ? 27.487 -26.930 20.743 1.00 23.02 1630 SER F CA 1
ATOM 4520 C C . SER F 2 20 ? 26.238 -27.191 19.923 1.00 24.98 1630 SER F C 1
ATOM 4521 O O . SER F 2 20 ? 26.332 -27.438 18.718 1.00 28.83 1630 SER F O 1
#

Radius of gyration: 25.47 Å; Cα contacts (8 Å, |Δi|>4): 646; chains: 6; bounding box: 57×66×57 Å

Organism: Homo sapiens (NCBI:txid9606)

Secondary structure (P-SEA, 3-state):
cccaaaaaaaaaaccccaaaaaaaaaaaaaaccaaaaaaaaaaaaaaaccccaaaaaaaaaaaaaaaaccccaaaaaaaaacaaaaaaaaaaaaaaaccaaaaaaaaaaaaaccccaaaaaaaaaaccc/ccaaaaaaaaaaccccaaaaaaaaaaaaaaccaaaaaaaaaaaaaaaccccaaaaaaaaaaaaaaaacccccaaaaaaaacaaaaaaaaaaaaaaccaaaaaaaaaaaaaaccccaaaaaaaaaaaac/ccccccccccccccccccc/ccaaaaaaaaaaccccaaaaaaaaaaaaaaccaaaaaaaaaaaaaaaccccaaaaaaaaaaaaaaaaccccaaaaaaaaacaaaaaaaaaaaaaaacaaaaaaaaaaaaaaccccaaaaaaaaaaaac/cccaaaaaaaaaaccccaaaaaaaaaaaaaaccaaaaaaaaaaaaaaacccccaaaaaaaaaaaaaaaccccaaaaaaaaacaaaaaaaaaaaaaaccaaaaaaaaaaaaaaccccaaaaaaaaaaac/ccccccccccccccccccc

CATH classification: 1.25.40.90

Sequence (551 aa):
SFSESALEKKLSELSNSQHSVQQTLSLWLIHHRKHAGPIVSSVWHRELRKAKSNRKLTFLYLANDVIQNSKRKGPEFTREFESVLVDAFSHVAREADEGCKKPLERLLNIWQERSVYGGEEFIQQLKLSMEDFSESALEKKLSSELSNSQHSVQTLSLWLIHHRKKHAGPIVSVWHRELRKAKSNRKLTFLYLANDVIQNSKRKGPEFTREFESVLVDAFSHVAREADEGCKKPLERLLNIWQERSVYGGEFIQQLKLSMEDSPSYSPTSPSYSPTSPSYSFSESALEKKLSELSNSQHSVQTLSLWLIHHRKHAGPIVSVWHRELRKAKSNRKLTFLYLANDVIQNSKRKGPEFTREFESVLVDAFSHVAREADEGCKKKPLEERLLNIWQERSVYGGEFIQQLKLSSMEDSFSESALEKKLSELSNSQHSVQTLSLWLIHHRKHAGPIVSVWHRELRKKAKSNRKLTFLYLANDVIQNSKRKGPEFTREFESVLVVDAFSHVAREADEGCKKPLERLLNIWQERSVYGGEFIQQLKLSMESPSYSPTSPSYSPTSPSYS

GO terms:
  GO:0005634 nucleus (C, IDA)
  GO:0097550 transcription preinitiation complex (C, IDA)
  GO:0001111 RNA polymerase II promoter clearance (P, IMP)
  GO:0005654 nucleoplasm (C, TAS)
  GO:0042802 identical protein binding (F, IPI)
  GO:0005515 protein binding (F, IPI)
  GO:0005654 nucleoplasm (C, IDA)
  GO:0000993 RNA polymerase II complex binding (F, IDA)
  GO:0045944 positive regulation of transcription by RNA polymerase II (P, IDA)
  GO:0010564 regulation of cell cycle process (P, IDA)
  GO:0008284 positive regulation of cell population proliferation (P, IDA)